Protein AF-A0A7G2C564-F1 (afdb_monomer)

Secondary structure (DSSP, 8-state):
-HHHHHHHHHHHHHHHHHHHHHHHHHHHHH-----TT-HHHHHHHHHHHHHHHTTSSPPPPHHHHHHHTT-TTHHHHHHHH-TT--HHHHHHHHHHHHHHHHHHHHHHHHHHHHHHHHHHHHHHHHHHHHHT---SSS---HHHHHHHHHHHHHHTT----HHHHHHHHHHHHHHTTTTPPPPPPHHHHHHHHHHHHHHHHHHHHHHT---SSEEEEE-TTSS-EEEEE-HHHHHHHHHHT-PPPHHHHHHHHHHHHHHHTT--------TTS-IIIIIHHHHHHHH--SSS-EEEE--HHHHHHHHHHHHHHSSSSS---EEEE---TTS-S-SHHHHHHHHHHHHHHHTT-EEEE-HHHHHHHHHHHHHHHHHHHHS-HHHHHHHHS--TT--HHHHHHHHHHHHHHHHHHHHHHHHHHHHHHHHHSEEEESSHHHHT-HHHH------S--PPPTTTTHHHHHHHHHHHHHHHHHHSS--HHHHHHHHHTTTTS---S------------------HHHHHHHHHHHHHHHHHHHHHHHHHHHTTSS----------------------

Organism: NCBI:txid59799

InterPro domains:
  IPR022099 Domain of unknown function DUF3638 [PF12340] (230-376)
  IPR027417 P-loop containing nucleoside triphosphate hydrolase [G3DSA:3.40.50.300] (238-459)
  IPR027417 P-loop containing nucleoside triphosphate hydrolase [SSF52540] (236-440)
  IPR051346 OTU Domain-Containing Deubiquitinase [PTHR13367] (72-489)

pLDDT: mean 74.71, std 19.63, range [23.67, 95.25]

Structure (mmCIF, N/CA/C/O backbone):
data_AF-A0A7G2C564-F1
#
_entry.id   AF-A0A7G2C564-F1
#
loop_
_atom_site.group_PDB
_atom_site.id
_atom_site.type_symbol
_atom_site.label_atom_id
_atom_site.label_alt_id
_atom_site.label_comp_id
_atom_site.label_asym_id
_atom_site.label_entity_id
_atom_site.label_seq_id
_atom_site.pdbx_PDB_ins_code
_atom_site.Cartn_x
_atom_site.Cartn_y
_atom_site.Cartn_z
_atom_site.occupancy
_atom_site.B_iso_or_equiv
_atom_site.auth_seq_id
_atom_site.auth_comp_id
_atom_site.auth_asym_id
_atom_site.auth_atom_id
_atom_site.pdbx_PDB_model_num
ATOM 1 N N . MET A 1 1 ? 19.530 1.243 -32.771 1.00 80.00 1 MET A N 1
ATOM 2 C CA . MET A 1 1 ? 19.479 2.665 -33.184 1.00 80.00 1 MET A CA 1
ATOM 3 C C . MET A 1 1 ? 18.124 3.059 -33.762 1.00 80.00 1 MET A C 1
ATOM 5 O O . MET A 1 1 ? 17.504 3.942 -33.189 1.00 80.00 1 MET A O 1
ATOM 9 N N . GLU A 1 2 ? 17.608 2.394 -34.804 1.00 89.12 2 GLU A N 1
ATOM 10 C CA . GLU A 1 2 ? 16.298 2.738 -35.405 1.00 89.12 2 GLU A CA 1
ATOM 11 C C . GLU A 1 2 ? 15.127 2.705 -34.399 1.00 89.12 2 GLU A C 1
ATOM 13 O O . GLU A 1 2 ? 14.324 3.632 -34.346 1.00 89.12 2 GLU A O 1
ATOM 18 N N . CYS A 1 3 ? 15.067 1.682 -33.538 1.00 88.19 3 CYS A N 1
ATOM 19 C CA . CYS A 1 3 ? 14.047 1.582 -32.487 1.00 88.19 3 CYS A CA 1
ATOM 20 C C . CYS A 1 3 ? 14.060 2.794 -31.531 1.00 88.19 3 CYS A C 1
ATOM 22 O O . CYS A 1 3 ? 13.011 3.365 -31.252 1.00 88.19 3 CYS A O 1
ATOM 24 N N . ILE A 1 4 ? 15.245 3.260 -31.113 1.00 90.50 4 ILE A N 1
ATOM 25 C CA . ILE A 1 4 ? 15.393 4.451 -30.257 1.00 90.50 4 ILE A CA 1
ATOM 26 C C . ILE A 1 4 ? 14.866 5.699 -30.973 1.00 90.50 4 ILE A C 1
ATOM 28 O O . ILE A 1 4 ? 14.210 6.530 -30.353 1.00 90.50 4 ILE A O 1
ATOM 32 N N . GLN A 1 5 ? 15.125 5.837 -32.275 1.00 92.38 5 GLN A N 1
ATOM 33 C CA . GLN A 1 5 ? 14.620 6.969 -33.049 1.00 92.38 5 GLN A CA 1
ATOM 34 C C . GLN A 1 5 ? 13.087 6.956 -33.126 1.00 92.38 5 GLN A C 1
ATOM 36 O O . GLN A 1 5 ? 12.475 7.992 -32.879 1.00 92.38 5 GLN A O 1
ATOM 41 N N . LYS A 1 6 ? 12.470 5.790 -33.366 1.00 93.12 6 LYS A N 1
ATOM 42 C CA . LYS A 1 6 ? 11.004 5.631 -33.348 1.00 93.12 6 LYS A CA 1
ATOM 43 C C . LYS A 1 6 ? 10.401 5.964 -31.978 1.00 93.12 6 LYS A C 1
ATOM 45 O O . LYS A 1 6 ? 9.396 6.667 -31.903 1.00 93.12 6 LYS A O 1
ATOM 50 N N . LEU A 1 7 ? 11.038 5.523 -30.892 1.00 92.00 7 LEU A N 1
ATOM 51 C CA . LEU A 1 7 ? 10.608 5.846 -29.528 1.00 92.00 7 LEU A CA 1
ATOM 52 C C . LEU A 1 7 ? 10.721 7.345 -29.225 1.00 92.00 7 LEU A C 1
ATOM 54 O O . LEU A 1 7 ? 9.799 7.917 -28.656 1.00 92.00 7 LEU A O 1
ATOM 58 N N . ARG A 1 8 ? 11.793 8.012 -29.670 1.00 93.38 8 ARG A N 1
ATOM 59 C CA . ARG A 1 8 ? 11.939 9.472 -29.527 1.00 93.38 8 ARG A CA 1
ATOM 60 C C . ARG A 1 8 ? 10.879 10.242 -30.308 1.00 93.38 8 ARG A C 1
ATOM 62 O O . ARG A 1 8 ? 10.346 11.219 -29.795 1.00 93.38 8 ARG A O 1
ATOM 69 N N . THR A 1 9 ? 10.550 9.808 -31.526 1.00 94.19 9 THR A N 1
ATOM 70 C CA . THR A 1 9 ? 9.467 10.436 -32.299 1.00 94.19 9 THR A CA 1
ATOM 71 C C . THR A 1 9 ? 8.106 10.237 -31.639 1.00 94.19 9 THR A C 1
ATOM 73 O O . THR A 1 9 ? 7.298 11.161 -31.645 1.00 94.19 9 THR A O 1
ATOM 76 N N . LEU A 1 10 ? 7.872 9.066 -31.034 1.00 92.31 10 LEU A N 1
ATOM 77 C CA . LEU A 1 10 ? 6.652 8.786 -30.281 1.00 92.31 10 LEU A CA 1
ATOM 78 C C . LEU A 1 10 ? 6.564 9.666 -29.026 1.00 92.31 10 LEU A C 1
ATOM 80 O O . LEU A 1 10 ? 5.562 10.346 -28.846 1.00 92.31 10 LEU A O 1
ATOM 84 N N . GLY A 1 11 ? 7.633 9.742 -28.226 1.00 91.38 11 GLY A N 1
ATOM 85 C CA . GLY A 1 11 ? 7.688 10.602 -27.038 1.00 91.38 11 GLY A CA 1
ATOM 86 C C . GLY A 1 11 ? 7.464 12.083 -27.362 1.00 91.38 11 GLY A C 1
ATOM 87 O O . GLY A 1 11 ? 6.670 12.742 -26.703 1.00 91.38 11 GLY A O 1
ATOM 88 N N . ALA A 1 12 ? 8.062 12.591 -28.444 1.00 91.69 12 ALA A N 1
ATOM 89 C CA . ALA A 1 12 ? 7.844 13.972 -28.885 1.00 91.69 12 ALA A CA 1
ATOM 90 C C . ALA A 1 12 ? 6.404 14.240 -29.369 1.00 91.69 12 ALA A C 1
ATOM 92 O O . ALA A 1 12 ? 5.915 15.368 -29.277 1.00 91.69 12 ALA A O 1
ATOM 93 N N . SER A 1 13 ? 5.722 13.229 -29.917 1.00 92.38 13 SER A N 1
ATOM 94 C CA . SER A 1 13 ? 4.295 13.326 -30.246 1.00 92.38 13 SER A CA 1
ATOM 95 C C . SER A 1 13 ? 3.441 13.355 -28.978 1.00 92.38 13 SER A C 1
ATOM 97 O O . SER A 1 13 ? 2.504 14.147 -28.887 1.00 92.38 13 SER A O 1
ATOM 99 N N . ASP A 1 14 ? 3.780 12.519 -27.999 1.00 91.75 14 ASP A N 1
ATOM 100 C CA . ASP A 1 14 ? 3.057 12.402 -26.733 1.00 91.75 14 ASP A CA 1
ATOM 101 C C . ASP A 1 14 ? 3.182 13.660 -25.888 1.00 91.75 14 ASP A C 1
ATOM 103 O O . ASP A 1 14 ? 2.187 14.128 -25.349 1.00 91.75 14 ASP A O 1
ATOM 107 N N . GLU A 1 15 ? 4.367 14.264 -25.835 1.00 90.44 15 GLU A N 1
ATOM 108 C CA . GLU A 1 15 ? 4.600 15.518 -25.122 1.00 90.44 15 GLU A CA 1
ATOM 109 C C . GLU A 1 15 ? 3.720 16.656 -25.666 1.00 90.44 15 GLU A C 1
ATOM 111 O O . GLU A 1 15 ? 3.097 17.392 -24.898 1.00 90.44 15 GLU A O 1
ATOM 116 N N . LYS A 1 16 ? 3.590 16.761 -26.996 1.00 90.38 16 LYS A N 1
ATOM 117 C CA . LYS A 1 16 ? 2.701 17.747 -27.632 1.00 90.38 16 LYS A CA 1
ATOM 118 C C . LYS A 1 16 ? 1.237 17.505 -27.275 1.00 90.38 16 LYS A C 1
ATOM 120 O O . LYS A 1 16 ? 0.524 18.456 -26.960 1.00 90.38 16 LYS A O 1
ATOM 125 N N . LEU A 1 17 ? 0.793 16.247 -27.312 1.00 91.00 17 LEU A N 1
ATOM 126 C CA . LEU A 1 17 ? -0.572 15.876 -26.934 1.00 91.00 17 LEU A CA 1
ATOM 127 C C . LEU A 1 17 ? -0.833 16.139 -25.447 1.00 91.00 17 LEU A C 1
ATOM 129 O O . LEU A 1 17 ? -1.884 16.668 -25.103 1.00 91.00 17 LEU A O 1
ATOM 133 N N . LEU A 1 18 ? 0.125 15.842 -24.570 1.00 90.31 18 LEU A N 1
ATOM 134 C CA . LEU A 1 18 ? 0.029 16.103 -23.135 1.00 90.31 18 LEU A CA 1
ATOM 135 C C . LEU A 1 18 ? -0.122 17.595 -22.837 1.00 90.31 18 LEU A C 1
ATOM 137 O O . LEU A 1 18 ? -1.001 17.973 -22.066 1.00 90.31 18 LEU A O 1
ATOM 141 N N . GLN A 1 19 ? 0.670 18.455 -23.483 1.00 87.69 19 GLN A N 1
ATOM 142 C CA . GLN A 1 19 ? 0.541 19.908 -23.331 1.00 87.69 19 GLN A CA 1
ATOM 143 C C . GLN A 1 19 ? -0.847 20.409 -23.765 1.00 87.69 19 GLN A C 1
ATOM 145 O O . GLN A 1 19 ? -1.443 21.247 -23.086 1.00 87.69 19 GLN A O 1
ATOM 150 N N . GLN A 1 20 ? -1.388 19.867 -24.861 1.00 89.88 20 GLN A N 1
ATOM 151 C CA . GLN A 1 20 ? -2.734 20.197 -25.337 1.00 89.88 20 GLN A CA 1
ATOM 152 C C . GLN A 1 20 ? -3.825 19.708 -24.372 1.00 89.88 20 GLN A C 1
ATOM 154 O O . GLN A 1 20 ? -4.728 20.473 -24.031 1.00 89.88 20 GLN A O 1
ATOM 159 N N . LEU A 1 21 ? -3.727 18.464 -23.893 1.00 89.56 21 LEU A N 1
ATOM 160 C CA . LEU A 1 21 ? -4.705 17.853 -22.991 1.00 89.56 21 LEU A CA 1
ATOM 161 C C . LEU A 1 21 ? -4.709 18.504 -21.607 1.00 89.56 21 LEU A C 1
ATOM 163 O O . LEU A 1 21 ? -5.786 18.780 -21.092 1.00 89.56 21 LEU A O 1
ATOM 167 N N . CYS A 1 22 ? -3.548 18.821 -21.023 1.00 84.81 22 CYS A N 1
ATOM 168 C CA . CYS A 1 22 ? -3.477 19.532 -19.740 1.00 84.81 22 CYS A CA 1
ATOM 169 C C . CYS A 1 22 ? -4.249 20.860 -19.789 1.00 84.81 22 CYS A C 1
ATOM 171 O O . CYS A 1 22 ? -5.021 21.174 -18.881 1.00 84.81 22 CYS A O 1
ATOM 173 N N . GLY A 1 23 ? -4.071 21.624 -20.873 1.00 83.19 23 GLY A N 1
ATOM 174 C CA . GLY A 1 23 ? -4.805 22.869 -21.096 1.00 83.19 23 GLY A CA 1
ATOM 175 C C . GLY A 1 23 ? -6.297 22.639 -21.340 1.00 83.19 23 GLY A C 1
ATOM 176 O O . GLY A 1 23 ? -7.123 23.366 -20.791 1.00 83.19 23 GLY A O 1
ATOM 177 N N . SER A 1 24 ? -6.646 21.616 -22.125 1.00 87.25 24 SER A N 1
ATOM 178 C CA . SER A 1 24 ? -8.033 21.259 -22.447 1.00 87.25 24 SER A CA 1
ATOM 179 C C . SER A 1 24 ? -8.824 20.815 -21.219 1.00 87.25 24 SER A C 1
ATOM 181 O O . SER A 1 24 ? -9.881 21.378 -20.955 1.00 87.25 24 SER A O 1
ATOM 183 N N . VAL A 1 25 ? -8.289 19.897 -20.406 1.00 86.06 25 VAL A N 1
ATOM 184 C CA . VAL A 1 25 ? -8.958 19.376 -19.201 1.00 86.06 25 VAL A CA 1
ATOM 185 C C . VAL A 1 25 ? -9.279 20.511 -18.232 1.00 86.06 25 VAL A C 1
ATOM 187 O O . VAL A 1 25 ? -10.425 20.663 -17.811 1.00 86.06 25 VAL A O 1
ATOM 190 N N . LEU A 1 26 ? -8.295 21.360 -17.915 1.00 83.19 26 LEU A N 1
ATOM 191 C CA . LEU A 1 26 ? -8.509 22.482 -16.998 1.00 83.19 26 LEU A CA 1
ATOM 192 C C . LEU A 1 26 ? -9.474 23.521 -17.571 1.00 83.19 26 LEU A C 1
ATOM 194 O O . LEU A 1 26 ? -10.270 24.084 -16.819 1.00 83.19 26 LEU A O 1
ATOM 198 N N . LYS A 1 27 ? -9.430 23.765 -18.886 1.00 84.88 27 LYS A N 1
ATOM 199 C CA . LYS A 1 27 ? -10.364 24.670 -19.558 1.00 84.88 27 LYS A CA 1
ATOM 200 C C . LYS A 1 27 ? -11.784 24.109 -19.546 1.00 84.88 27 LYS A C 1
ATOM 202 O O . LYS A 1 27 ? -12.699 24.836 -19.196 1.00 84.88 27 LYS A O 1
ATOM 207 N N . ASN A 1 28 ? -11.974 22.835 -19.863 1.00 82.81 28 ASN A N 1
ATOM 208 C CA . ASN A 1 28 ? -13.289 22.198 -19.922 1.00 82.81 28 ASN A CA 1
ATOM 209 C C . ASN A 1 28 ? -13.956 22.114 -18.542 1.00 82.81 28 ASN A C 1
ATOM 211 O O . ASN A 1 28 ? -15.176 22.205 -18.450 1.00 82.81 28 ASN A O 1
ATOM 215 N N . VAL A 1 29 ? -13.164 21.992 -17.471 1.00 81.44 29 VAL A N 1
ATOM 216 C CA . VAL A 1 29 ? -13.681 21.958 -16.094 1.00 81.44 29 VAL A CA 1
ATOM 217 C C . VAL A 1 29 ? -13.942 23.352 -15.517 1.00 81.44 29 VAL A C 1
ATOM 219 O O . VAL A 1 29 ? -14.847 23.483 -14.698 1.00 81.44 29 VAL A O 1
ATOM 222 N N . ASN A 1 30 ? -13.188 24.385 -15.925 1.00 80.00 30 ASN A N 1
ATOM 223 C CA . ASN A 1 30 ? -13.253 25.735 -15.335 1.00 80.00 30 ASN A CA 1
ATOM 224 C C . ASN A 1 30 ? -13.823 26.832 -16.262 1.00 80.00 30 ASN A C 1
ATOM 226 O O . ASN A 1 30 ? -13.980 27.971 -15.822 1.00 80.00 30 ASN A O 1
ATOM 230 N N . HIS A 1 31 ? -14.122 26.538 -17.530 1.00 75.75 31 HIS A N 1
ATOM 231 C CA . HIS A 1 31 ? -14.686 27.495 -18.484 1.00 75.75 31 HIS A CA 1
ATOM 232 C C . HIS A 1 31 ? -16.098 27.089 -18.909 1.00 75.75 31 HIS A C 1
ATOM 234 O O . HIS A 1 31 ? -16.327 25.967 -19.358 1.00 75.75 31 HIS A O 1
ATOM 240 N N . PHE A 1 32 ? -17.045 28.022 -18.795 1.00 71.75 32 PHE A N 1
ATOM 241 C CA . PHE A 1 32 ? -18.464 27.771 -19.067 1.00 71.75 32 PHE A CA 1
ATOM 242 C C . PHE A 1 32 ? -19.061 28.943 -19.829 1.00 71.75 32 PHE A C 1
ATOM 244 O O . PHE A 1 32 ? -18.851 30.108 -19.473 1.00 71.75 32 PHE A O 1
ATOM 251 N N . GLU A 1 33 ? -19.835 28.614 -20.856 1.00 66.56 33 GLU A N 1
ATOM 252 C CA . GLU A 1 33 ? -20.569 29.584 -21.655 1.00 66.56 33 GLU A CA 1
ATOM 253 C C . GLU A 1 33 ? -21.745 30.164 -20.860 1.00 66.56 33 GLU A C 1
ATOM 255 O O . GLU A 1 33 ? -22.306 29.524 -19.968 1.00 66.56 33 GLU A O 1
ATOM 260 N N . ASN A 1 34 ? -22.111 31.409 -21.169 1.00 68.81 34 ASN A N 1
ATOM 261 C CA . ASN A 1 34 ? -23.245 32.062 -20.529 1.00 68.81 34 ASN A CA 1
ATOM 262 C C . ASN A 1 34 ? -24.543 31.320 -20.910 1.00 68.81 34 ASN A C 1
ATOM 264 O O . ASN A 1 34 ? -24.842 31.234 -22.106 1.00 68.81 34 ASN A O 1
ATOM 268 N N . PRO A 1 35 ? -25.338 30.817 -19.944 1.00 68.25 35 PRO A N 1
ATOM 269 C CA . PRO A 1 35 ? -26.642 30.237 -20.236 1.00 68.25 35 PRO A CA 1
ATOM 270 C C . PRO A 1 35 ? -27.582 31.347 -20.735 1.00 68.25 35 PRO A C 1
ATOM 272 O O . PRO A 1 35 ? -28.217 32.052 -19.954 1.00 68.25 35 PRO A O 1
ATOM 275 N N . SER A 1 36 ? -27.654 31.522 -22.055 1.00 61.06 36 SER A N 1
ATOM 276 C CA . SER A 1 36 ? -28.265 32.678 -22.730 1.00 61.06 36 SER A CA 1
ATOM 277 C C . SER A 1 36 ? -29.798 32.709 -22.716 1.00 61.06 36 SER A C 1
ATOM 279 O O . SER A 1 36 ? -30.392 33.692 -23.152 1.00 61.06 36 SER A O 1
ATOM 281 N N . ALA A 1 37 ? -30.452 31.657 -22.216 1.00 64.94 37 ALA A N 1
ATOM 282 C CA . ALA A 1 37 ? -31.895 31.469 -22.364 1.00 64.94 37 ALA A CA 1
ATOM 283 C C . ALA A 1 37 ? -32.740 31.842 -21.127 1.00 64.94 37 ALA A C 1
ATOM 285 O O . ALA A 1 37 ? -33.954 31.975 -21.259 1.00 64.94 37 ALA A O 1
ATOM 286 N N . ASP A 1 38 ? -32.152 32.000 -19.933 1.00 76.00 38 ASP A N 1
ATOM 287 C CA . ASP A 1 38 ? -32.914 32.189 -18.685 1.00 76.00 38 ASP A CA 1
ATOM 288 C C . ASP A 1 38 ? -32.233 33.190 -17.738 1.00 76.00 38 ASP A C 1
ATOM 290 O O . ASP A 1 38 ? -31.167 32.916 -17.186 1.00 76.00 38 ASP A O 1
ATOM 294 N N . ILE A 1 39 ? -32.895 34.329 -17.500 1.00 76.62 39 ILE A N 1
ATOM 295 C CA . ILE A 1 39 ? -32.408 35.445 -16.668 1.00 76.62 39 ILE A CA 1
ATOM 296 C C . ILE A 1 39 ? -31.987 34.962 -15.271 1.00 76.62 39 ILE A C 1
ATOM 298 O O . ILE A 1 39 ? -30.965 35.404 -14.743 1.00 76.62 39 ILE A O 1
ATOM 302 N N . ARG A 1 40 ? -32.728 34.012 -14.679 1.00 75.38 40 ARG A N 1
ATOM 303 C CA . ARG A 1 40 ? -32.412 33.476 -13.342 1.00 75.38 40 ARG A CA 1
ATOM 304 C C . ARG A 1 40 ? -31.132 32.641 -13.341 1.00 75.38 40 ARG A C 1
ATOM 306 O O . ARG A 1 40 ? -30.412 32.618 -12.342 1.00 75.38 40 ARG A O 1
ATOM 313 N N . LYS A 1 41 ? -30.835 31.945 -14.442 1.00 77.19 41 LYS A N 1
ATOM 314 C CA . LYS A 1 41 ? -29.588 31.181 -14.605 1.00 77.19 41 LYS A CA 1
ATOM 315 C C . LYS A 1 41 ? -28.416 32.112 -14.897 1.00 77.19 41 LYS A C 1
ATOM 317 O O . LYS A 1 41 ? -27.348 31.913 -14.325 1.00 77.19 41 LYS A O 1
ATOM 322 N N . THR A 1 42 ? -28.633 33.157 -15.695 1.00 79.19 42 THR A N 1
ATOM 323 C CA . THR A 1 42 ? -27.633 34.197 -15.967 1.00 79.19 42 THR A CA 1
ATOM 324 C C . THR A 1 42 ? -27.220 34.940 -14.691 1.00 79.19 42 THR A C 1
ATOM 326 O O . THR A 1 42 ? -26.031 35.157 -14.474 1.00 79.19 42 THR A O 1
ATOM 329 N N . GLU A 1 43 ? -28.159 35.266 -13.794 1.00 81.06 43 GLU A N 1
ATOM 330 C CA . GLU A 1 43 ? -27.849 35.890 -12.496 1.00 81.06 43 GLU A CA 1
ATOM 331 C C . GLU A 1 43 ? -26.958 34.991 -11.622 1.00 81.06 43 GLU A C 1
ATOM 333 O O . GLU A 1 43 ? -25.950 35.445 -11.075 1.00 81.06 43 GLU A O 1
ATOM 338 N N . LYS A 1 44 ? -27.290 33.696 -11.516 1.00 81.81 44 LYS A N 1
ATOM 339 C CA . LYS A 1 44 ? -26.466 32.722 -10.779 1.00 81.81 44 LYS A CA 1
ATOM 340 C C . LYS A 1 44 ? -25.077 32.560 -11.403 1.00 81.81 44 LYS A C 1
ATOM 342 O O . LYS A 1 44 ? -24.095 32.480 -10.670 1.00 81.81 44 LYS A O 1
ATOM 347 N N . TRP A 1 45 ? -24.992 32.544 -12.732 1.00 83.50 45 TRP A N 1
ATOM 348 C CA . TRP A 1 45 ? -23.728 32.445 -13.464 1.00 83.50 45 TRP A CA 1
ATOM 349 C C . TRP A 1 45 ? -22.838 33.671 -13.224 1.00 83.50 45 TRP A C 1
ATOM 351 O O . TRP A 1 45 ? -21.662 33.521 -12.896 1.00 83.50 45 TRP A O 1
ATOM 361 N N . LEU A 1 46 ? -23.407 34.882 -13.278 1.00 80.94 46 LEU A N 1
ATOM 362 C CA . LEU A 1 46 ? -22.688 36.123 -12.974 1.00 80.94 46 LEU A CA 1
ATOM 363 C C . LEU A 1 46 ? -22.173 36.143 -11.531 1.00 80.94 46 LEU A C 1
ATOM 365 O O . LEU A 1 46 ? -21.032 36.536 -11.302 1.00 80.94 46 LEU A O 1
ATOM 369 N N . ARG A 1 47 ? -22.973 35.682 -10.558 1.00 82.25 47 ARG A N 1
ATOM 370 C CA . ARG A 1 47 ? -22.527 35.553 -9.159 1.00 82.25 47 ARG A CA 1
ATOM 371 C C . ARG A 1 47 ? -21.350 34.591 -9.014 1.00 82.25 47 ARG A C 1
ATOM 373 O O . ARG A 1 47 ? -20.406 34.905 -8.297 1.00 82.25 47 ARG A O 1
ATOM 380 N N . TYR A 1 48 ? -21.388 33.455 -9.705 1.00 81.75 48 TYR A N 1
ATOM 381 C CA . TYR A 1 48 ? -20.297 32.480 -9.690 1.00 81.75 48 TYR A CA 1
ATOM 382 C C . TYR A 1 48 ? -19.011 33.050 -10.313 1.00 81.75 48 TYR A C 1
ATOM 384 O O . TYR A 1 48 ? -17.946 32.978 -9.705 1.00 81.75 48 TYR A O 1
ATOM 392 N N . GLN A 1 49 ? -19.115 33.713 -11.470 1.00 80.56 49 GLN A N 1
ATOM 393 C CA . GLN A 1 49 ? -17.989 34.391 -12.131 1.00 80.56 49 GLN A CA 1
ATOM 394 C C . GLN A 1 49 ? -17.393 35.520 -11.278 1.00 80.56 49 GLN A C 1
ATOM 396 O O . GLN A 1 49 ? -16.174 35.622 -11.134 1.00 80.56 49 GLN A O 1
ATOM 401 N N . LEU A 1 50 ? -18.241 36.339 -10.647 1.00 82.25 50 LEU A N 1
ATOM 402 C CA . LEU A 1 50 ? -17.793 37.360 -9.699 1.00 82.25 50 LEU A CA 1
ATOM 403 C C . LEU A 1 50 ? -17.093 36.721 -8.491 1.00 82.25 50 LEU A C 1
ATOM 405 O O . LEU A 1 50 ? -16.045 37.215 -8.072 1.00 82.25 50 LEU A O 1
ATOM 409 N N . GLY A 1 51 ? -17.595 35.591 -7.987 1.00 81.81 51 GLY A N 1
ATOM 410 C CA . GLY A 1 51 ? -16.966 34.809 -6.918 1.00 81.81 51 GLY A CA 1
ATOM 411 C C . GLY A 1 51 ? -15.568 34.300 -7.284 1.00 81.81 51 GLY A C 1
ATOM 412 O O . GLY A 1 51 ? -14.643 34.436 -6.485 1.00 81.81 51 GLY A O 1
ATOM 413 N N . LEU A 1 52 ? -15.380 33.806 -8.511 1.00 81.69 52 LEU A N 1
ATOM 414 C CA . LEU A 1 52 ? -14.064 33.417 -9.034 1.00 81.69 52 LEU A CA 1
ATOM 415 C C . LEU A 1 52 ? -13.119 34.624 -9.144 1.00 81.69 52 LEU A C 1
ATOM 417 O O . LEU A 1 52 ? -11.980 34.570 -8.683 1.00 81.69 52 LEU A O 1
ATOM 421 N N . SER A 1 53 ? -13.597 35.742 -9.702 1.00 80.81 53 SER A N 1
ATOM 422 C CA . SER A 1 53 ? -12.784 36.958 -9.882 1.00 80.81 53 SER A CA 1
ATOM 423 C C . SER A 1 53 ? -12.362 37.610 -8.559 1.00 80.81 53 SER A C 1
ATOM 425 O O . SER A 1 53 ? -11.256 38.134 -8.441 1.00 80.81 53 SER A O 1
ATOM 427 N N . SER A 1 54 ? -13.222 37.525 -7.541 1.00 85.06 54 SER A N 1
ATOM 428 C CA . SER A 1 54 ? -12.963 38.012 -6.182 1.00 85.06 54 SER A CA 1
ATOM 429 C C . SER A 1 54 ? -12.195 37.008 -5.315 1.00 85.06 54 SER A C 1
ATOM 431 O O . SER A 1 54 ? -11.899 37.318 -4.163 1.00 85.06 54 SER A O 1
ATOM 433 N N . LYS A 1 55 ? -11.856 35.823 -5.852 1.00 78.69 55 LYS A N 1
ATOM 434 C CA . LYS A 1 55 ? -11.232 34.691 -5.139 1.00 78.69 55 LYS A CA 1
ATOM 435 C C . LYS A 1 55 ? -12.038 34.172 -3.940 1.00 78.69 55 LYS A C 1
ATOM 437 O O . LYS A 1 55 ? -11.494 33.458 -3.104 1.00 78.69 55 LYS A O 1
ATOM 442 N N . ALA A 1 56 ? -13.327 34.501 -3.860 1.00 77.62 56 ALA A N 1
ATOM 443 C CA . ALA A 1 56 ? -14.239 33.913 -2.883 1.00 77.62 56 ALA A CA 1
ATOM 444 C C . ALA A 1 56 ? -14.545 32.438 -3.207 1.00 77.62 56 ALA A C 1
ATOM 446 O O . ALA A 1 56 ? -14.900 31.671 -2.318 1.00 77.62 56 ALA A O 1
ATOM 447 N N . ILE A 1 57 ? -14.394 32.045 -4.477 1.00 76.75 57 ILE A N 1
ATOM 448 C CA . ILE A 1 57 ? -14.523 30.672 -4.973 1.00 76.75 57 ILE A CA 1
ATOM 449 C C . ILE A 1 57 ? -13.202 30.295 -5.654 1.00 76.75 57 ILE A C 1
ATOM 451 O O . ILE A 1 57 ? -12.667 31.084 -6.437 1.00 76.75 57 ILE A O 1
ATOM 455 N N . SER A 1 58 ? -12.664 29.107 -5.365 1.00 76.12 58 SER A N 1
ATOM 456 C CA . SER A 1 58 ? -11.468 28.585 -6.032 1.00 76.12 58 SER A CA 1
ATOM 457 C C . SER A 1 58 ? -11.825 27.817 -7.301 1.00 76.12 58 SER A C 1
ATOM 459 O O . SER A 1 58 ? -12.824 27.103 -7.353 1.00 76.12 58 SER A O 1
ATOM 461 N N . THR A 1 59 ? -10.976 27.928 -8.322 1.00 79.00 59 THR A N 1
ATOM 462 C CA . THR A 1 59 ? -11.043 27.056 -9.500 1.00 79.00 59 THR A CA 1
ATOM 463 C C . THR A 1 59 ? -10.766 25.612 -9.103 1.00 79.00 59 THR A C 1
ATOM 465 O O . THR A 1 59 ? -9.977 25.358 -8.188 1.00 79.00 59 THR A O 1
ATOM 468 N N . VAL A 1 60 ? -11.352 24.667 -9.830 1.00 81.56 60 VAL A N 1
ATOM 469 C CA . VAL A 1 60 ? -11.115 23.243 -9.605 1.00 81.56 60 VAL A CA 1
ATOM 470 C C . VAL A 1 60 ? -9.668 22.914 -9.966 1.00 81.56 60 VAL A C 1
ATOM 472 O O . VAL A 1 60 ? -9.230 23.146 -11.098 1.00 81.56 60 VAL A O 1
ATOM 475 N N . SER A 1 61 ? -8.916 22.398 -8.993 1.00 83.81 61 SER A N 1
ATOM 476 C CA . SER A 1 61 ? -7.532 21.967 -9.186 1.00 83.81 61 SER A CA 1
ATOM 477 C C . SER A 1 61 ? -7.470 20.596 -9.859 1.00 83.81 61 SER A C 1
ATOM 479 O O . SER A 1 61 ? -8.383 19.781 -9.741 1.00 83.81 61 SER A O 1
ATOM 481 N N . PHE A 1 62 ? -6.360 20.312 -10.542 1.00 82.81 62 PHE A N 1
ATOM 482 C CA . PHE A 1 62 ? -6.139 19.009 -11.175 1.00 82.81 62 PHE A CA 1
ATOM 483 C C . PHE A 1 62 ? -6.209 17.847 -10.170 1.00 82.81 62 PHE A C 1
ATOM 485 O O . PHE A 1 62 ? -6.812 16.815 -10.457 1.00 82.81 62 PHE A O 1
ATOM 492 N N . GLU A 1 63 ? -5.646 18.042 -8.975 1.00 83.00 63 GLU A N 1
ATOM 493 C CA . GLU A 1 63 ? -5.678 17.071 -7.876 1.00 83.00 63 GLU A CA 1
ATOM 494 C C . GLU A 1 63 ? -7.112 16.723 -7.478 1.00 83.00 63 GLU A C 1
ATOM 496 O O . GLU A 1 63 ? -7.435 15.549 -7.319 1.00 83.00 63 GLU A O 1
ATOM 501 N N . TRP A 1 64 ? -7.987 17.730 -7.404 1.00 82.81 64 TRP A N 1
ATOM 502 C CA . TRP A 1 64 ? -9.394 17.530 -7.081 1.00 82.81 64 TRP A CA 1
ATOM 503 C C . TRP A 1 64 ? -10.128 16.746 -8.176 1.00 82.81 64 TRP A C 1
ATOM 505 O O . TRP A 1 64 ? -10.920 15.860 -7.884 1.00 82.81 64 TRP A O 1
ATOM 515 N N . ILE A 1 65 ? -9.835 16.999 -9.456 1.00 83.38 65 ILE A N 1
ATOM 516 C CA . ILE A 1 65 ? -10.442 16.227 -10.557 1.00 83.38 65 ILE A CA 1
ATOM 517 C C . ILE A 1 65 ? -9.973 14.760 -10.501 1.00 83.38 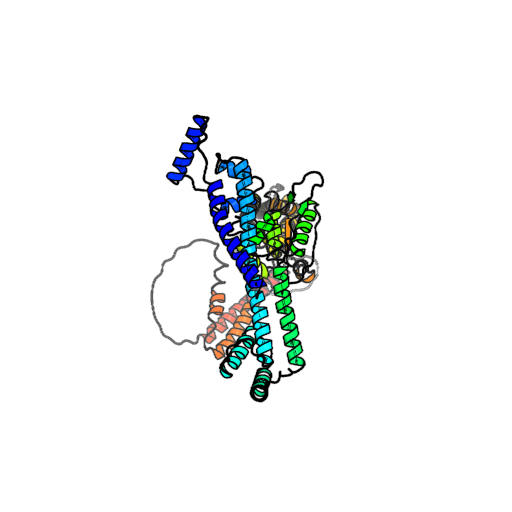65 ILE A C 1
ATOM 519 O O . ILE A 1 65 ? -10.756 13.835 -10.743 1.00 83.38 65 ILE A O 1
ATOM 523 N N . CYS A 1 66 ? -8.703 14.534 -10.154 1.00 83.88 66 CYS A N 1
ATOM 524 C CA . CYS A 1 66 ? -8.148 13.193 -9.993 1.00 83.88 66 CYS A CA 1
ATOM 525 C C . CYS A 1 66 ? -8.738 12.455 -8.785 1.00 83.88 66 CYS A C 1
ATOM 527 O O . CYS A 1 66 ? -9.009 11.261 -8.890 1.00 83.88 66 CYS A O 1
ATOM 529 N N . SER A 1 67 ? -8.970 13.136 -7.661 1.00 79.81 67 SER A N 1
ATOM 530 C CA . SER A 1 67 ? -9.642 12.534 -6.504 1.00 79.81 67 SER A CA 1
ATOM 531 C C . SER A 1 67 ? -11.117 12.252 -6.799 1.00 79.81 67 SER A C 1
ATOM 533 O O . SER A 1 67 ? -11.616 11.177 -6.465 1.00 79.81 67 SER A O 1
ATOM 535 N N . ALA A 1 68 ? -11.787 13.148 -7.529 1.00 80.25 68 ALA A N 1
ATOM 536 C CA . ALA A 1 68 ? -13.170 12.983 -7.956 1.00 80.25 68 ALA A CA 1
ATOM 537 C C . ALA A 1 68 ? -13.365 11.747 -8.851 1.00 80.25 68 ALA A C 1
ATOM 539 O O . ALA A 1 68 ? -14.416 11.119 -8.782 1.00 80.25 68 ALA A O 1
ATOM 540 N N . LEU A 1 69 ? -12.365 11.329 -9.648 1.00 81.62 69 LEU A N 1
ATOM 541 C CA . LEU A 1 69 ? -12.420 10.057 -10.396 1.00 81.62 69 LEU A CA 1
ATOM 542 C C . LEU A 1 69 ? -12.642 8.829 -9.507 1.00 81.62 69 LEU A C 1
ATOM 544 O O . LEU A 1 69 ? -13.133 7.818 -10.004 1.00 81.62 69 LEU A O 1
ATOM 548 N N . LEU A 1 70 ? -12.256 8.893 -8.232 1.00 79.38 70 LEU A N 1
ATOM 549 C CA . LEU A 1 70 ? -12.413 7.779 -7.305 1.00 79.38 70 LEU A CA 1
ATOM 550 C C . LEU A 1 70 ? -13.687 7.854 -6.465 1.00 79.38 70 LEU A C 1
ATOM 552 O O . LEU A 1 70 ? -14.015 6.876 -5.790 1.00 79.38 70 LEU A O 1
ATOM 556 N N . SER A 1 71 ? -14.396 8.986 -6.472 1.00 78.31 71 SER A N 1
ATOM 557 C CA . SER A 1 71 ? -15.637 9.113 -5.713 1.00 78.31 71 SER A CA 1
ATOM 558 C C . SER A 1 71 ? -16.784 8.406 -6.432 1.00 78.31 71 SER A C 1
ATOM 560 O O . SER A 1 71 ? -17.044 8.638 -7.611 1.00 78.31 71 SER A O 1
ATOM 562 N N . ALA A 1 72 ? -17.538 7.592 -5.691 1.00 72.94 72 ALA A N 1
ATOM 563 C CA . ALA A 1 72 ? -18.785 7.001 -6.176 1.00 72.94 72 ALA A CA 1
ATOM 564 C C . ALA A 1 72 ? -19.873 8.060 -6.455 1.00 72.94 72 ALA A C 1
ATOM 566 O O . ALA A 1 72 ? -20.782 7.813 -7.240 1.00 72.94 72 ALA A O 1
ATOM 567 N N . ASN A 1 73 ? -19.774 9.244 -5.834 1.00 78.19 73 ASN A N 1
ATOM 568 C CA . ASN A 1 73 ? -20.702 10.367 -6.006 1.00 78.19 73 ASN A CA 1
ATOM 569 C C . ASN A 1 73 ? -20.077 11.527 -6.794 1.00 78.19 73 ASN A C 1
ATOM 571 O O . ASN A 1 73 ? -20.497 12.675 -6.643 1.00 78.19 73 ASN A O 1
ATOM 575 N N . LYS A 1 74 ? -19.098 11.225 -7.652 1.00 79.38 74 LYS A N 1
ATOM 576 C CA . LYS A 1 74 ? -18.359 12.200 -8.457 1.00 79.38 74 LYS A CA 1
ATOM 577 C C . LYS A 1 74 ? -19.235 13.276 -9.089 1.00 79.38 74 LYS A C 1
ATOM 579 O O . LYS A 1 74 ? -18.925 14.455 -8.968 1.00 79.38 74 LYS A O 1
ATOM 584 N N . ASP A 1 75 ? -20.309 12.886 -9.772 1.00 79.94 75 ASP A N 1
ATOM 585 C CA . ASP A 1 75 ? -21.123 13.844 -10.525 1.00 79.94 75 ASP A CA 1
ATOM 586 C C . ASP A 1 75 ? -21.829 14.836 -9.597 1.00 79.94 75 ASP A C 1
ATOM 588 O O . ASP A 1 75 ? -21.866 16.025 -9.892 1.00 79.94 75 ASP A O 1
ATOM 592 N N . LYS A 1 76 ? -22.291 14.377 -8.426 1.00 81.88 76 LYS A N 1
ATOM 593 C CA . LYS A 1 76 ? -22.916 15.238 -7.410 1.00 81.88 76 LYS A CA 1
ATOM 594 C C . LYS A 1 76 ? -21.907 16.189 -6.770 1.00 81.88 76 LYS A C 1
ATOM 596 O O . LYS A 1 76 ? -22.221 17.353 -6.544 1.00 81.88 76 LYS A O 1
ATOM 601 N N . GLU A 1 77 ? -20.708 15.694 -6.467 1.00 81.75 77 GLU A N 1
ATOM 602 C CA . GLU A 1 77 ? -19.617 16.513 -5.928 1.00 81.75 77 GLU A CA 1
ATOM 603 C C . GLU A 1 77 ? -19.173 17.565 -6.951 1.00 81.75 77 GLU A C 1
ATOM 605 O O . GLU A 1 77 ? -18.978 18.730 -6.607 1.00 81.75 77 GLU A O 1
ATOM 610 N N . MET A 1 78 ? -19.087 17.177 -8.224 1.00 81.06 78 MET A N 1
ATOM 611 C CA . MET A 1 78 ? -18.750 18.075 -9.323 1.00 81.06 78 MET A CA 1
ATOM 612 C C . MET A 1 78 ? -19.833 19.135 -9.541 1.00 81.06 78 MET A C 1
ATOM 614 O O . MET A 1 78 ? -19.498 20.307 -9.687 1.00 81.06 78 MET A O 1
ATOM 618 N N . ASP A 1 79 ? -21.112 18.765 -9.475 1.00 82.00 79 ASP A N 1
ATOM 619 C CA . ASP A 1 79 ? -22.230 19.710 -9.576 1.00 82.00 79 ASP A CA 1
ATOM 620 C C . ASP A 1 79 ? -22.269 20.701 -8.400 1.00 82.00 79 ASP A C 1
ATOM 622 O O . ASP A 1 79 ? -22.689 21.848 -8.566 1.00 82.00 79 ASP A O 1
ATOM 626 N N . ALA A 1 80 ? -21.806 20.293 -7.214 1.00 81.88 80 ALA A N 1
ATOM 627 C CA . ALA A 1 80 ? -21.715 21.170 -6.049 1.00 81.88 80 ALA A CA 1
ATOM 628 C C . ALA A 1 80 ? -20.597 22.216 -6.189 1.00 81.88 80 ALA A C 1
ATOM 630 O O . ALA A 1 80 ? -20.790 23.379 -5.829 1.00 81.88 80 ALA A O 1
ATOM 631 N N . VAL A 1 81 ? -19.437 21.818 -6.721 1.00 78.56 81 VAL A N 1
ATOM 632 C CA . VAL A 1 81 ? -18.298 22.726 -6.944 1.00 78.56 81 VAL A CA 1
ATOM 633 C C . VAL A 1 81 ? -18.521 23.607 -8.174 1.00 78.56 81 VAL A C 1
ATOM 635 O O . VAL A 1 81 ? -18.157 24.790 -8.188 1.00 78.56 81 VAL A O 1
ATOM 638 N N . ASN A 1 82 ? -19.145 23.047 -9.206 1.00 78.12 82 ASN A N 1
ATOM 639 C CA . ASN A 1 82 ? -19.439 23.739 -10.442 1.00 78.12 82 ASN A CA 1
ATOM 640 C C . ASN A 1 82 ? -20.811 23.329 -11.021 1.00 78.12 82 ASN A C 1
ATOM 642 O O . ASN A 1 82 ? -20.909 22.388 -11.812 1.00 78.12 82 ASN A O 1
ATOM 646 N N . PRO A 1 83 ? -21.869 24.099 -10.713 1.00 78.75 83 PRO A N 1
ATOM 647 C CA . PRO A 1 83 ? -23.237 23.787 -11.126 1.00 78.75 83 PRO A CA 1
ATOM 648 C C . PRO A 1 83 ? -23.535 24.082 -12.606 1.00 78.75 83 PRO A C 1
ATOM 650 O O . PRO A 1 83 ? -24.670 23.894 -13.045 1.00 78.75 83 PRO A O 1
ATOM 653 N N . PHE A 1 84 ? -22.565 24.591 -13.375 1.00 79.38 84 PHE A N 1
ATOM 654 C CA . PHE A 1 84 ? -22.743 24.968 -14.784 1.00 79.38 84 PHE A CA 1
ATOM 655 C C . PHE A 1 84 ? -22.100 23.981 -15.769 1.00 79.38 84 PHE A C 1
ATOM 657 O O . PHE A 1 84 ? -22.096 24.247 -16.971 1.00 79.38 84 PHE A O 1
ATOM 664 N N . LEU A 1 85 ? -21.575 22.849 -15.291 1.00 80.75 85 LEU A N 1
ATOM 665 C CA . LEU A 1 85 ? -21.038 21.793 -16.149 1.00 80.75 85 LEU A CA 1
ATOM 666 C C . LEU A 1 85 ? -22.157 21.043 -16.872 1.00 80.75 85 LEU A C 1
ATOM 668 O O . LEU A 1 85 ? -23.050 20.474 -16.247 1.00 80.75 85 LEU A O 1
ATOM 672 N N . SER A 1 86 ? -22.076 20.994 -18.201 1.00 83.44 86 SER A N 1
ATOM 673 C CA . SER A 1 86 ? -22.949 20.133 -19.004 1.00 83.44 86 SER A CA 1
ATOM 674 C C . SER A 1 86 ? -22.513 18.666 -18.933 1.00 83.44 86 SER A C 1
ATOM 676 O O . SER A 1 86 ? -21.323 18.369 -18.815 1.00 83.44 86 SER A O 1
ATOM 678 N N . ASP A 1 87 ? -23.453 17.731 -19.083 1.00 83.69 87 ASP A N 1
ATOM 679 C CA . ASP A 1 87 ? -23.134 16.293 -19.076 1.00 83.69 87 ASP A CA 1
ATOM 680 C C . ASP A 1 87 ? -22.172 15.901 -20.212 1.00 83.69 87 ASP A C 1
ATOM 682 O O . ASP A 1 87 ? -21.303 15.048 -20.034 1.00 83.69 87 ASP A O 1
ATOM 686 N N . ALA A 1 88 ? -22.242 16.591 -21.355 1.00 84.12 88 ALA A N 1
ATOM 687 C CA . ALA A 1 88 ? -21.293 16.417 -22.453 1.00 84.12 88 ALA A CA 1
ATOM 688 C C . ALA A 1 88 ? -19.863 16.821 -22.052 1.00 84.12 88 ALA A C 1
ATOM 690 O O . ALA A 1 88 ? -18.917 16.073 -22.305 1.00 84.12 88 ALA A O 1
ATOM 691 N N . GLN A 1 89 ? -19.699 17.960 -21.368 1.00 83.31 89 GLN A N 1
ATOM 692 C CA . GLN A 1 89 ? -18.401 18.376 -20.830 1.00 83.31 89 GLN A CA 1
ATOM 693 C C . GLN A 1 89 ? -17.899 17.399 -19.766 1.00 83.31 89 GLN A C 1
ATOM 695 O O . GLN A 1 89 ? -16.700 17.122 -19.734 1.00 83.31 89 GLN A O 1
ATOM 700 N N . LYS A 1 90 ? -18.798 16.835 -18.941 1.00 84.69 90 LYS A N 1
ATOM 701 C CA . LYS A 1 90 ? -18.437 15.823 -17.939 1.00 84.69 90 LYS A CA 1
ATOM 702 C C . LYS A 1 90 ? -17.800 14.589 -18.564 1.00 84.69 90 LYS A C 1
ATOM 704 O O . LYS A 1 90 ? -16.724 14.166 -18.145 1.00 84.69 90 LYS A O 1
ATOM 709 N N . VAL A 1 91 ? -18.426 14.043 -19.603 1.00 85.25 91 VAL A N 1
ATOM 710 C CA . VAL A 1 91 ? -17.878 12.903 -20.351 1.00 85.25 91 VAL A CA 1
ATOM 711 C C . VAL A 1 91 ? -16.567 13.285 -21.043 1.00 85.25 91 VAL A C 1
ATOM 713 O O . VAL A 1 91 ? -15.595 12.529 -20.979 1.00 85.25 91 VAL A O 1
ATOM 716 N N . GLN A 1 92 ? -16.509 14.474 -21.648 1.00 86.50 92 GLN A N 1
ATOM 717 C CA . GLN A 1 92 ? -15.327 14.939 -22.364 1.00 86.50 92 GLN A CA 1
ATOM 718 C C . GLN A 1 92 ? -14.103 15.052 -21.446 1.00 86.50 92 GLN A C 1
ATOM 720 O O . GLN A 1 92 ? -13.100 14.387 -21.711 1.00 86.50 92 GLN A O 1
ATOM 725 N N . TYR A 1 93 ? -14.170 15.817 -20.347 1.00 87.44 93 TYR A N 1
ATOM 726 C CA . TYR A 1 93 ? -13.000 15.986 -19.477 1.00 87.44 93 TYR A CA 1
ATOM 727 C C . TYR A 1 93 ? -12.583 14.658 -18.825 1.00 87.44 93 TYR A C 1
ATOM 729 O O . TYR A 1 93 ? -11.396 14.443 -18.600 1.00 87.44 93 TYR A O 1
ATOM 737 N N . ASN A 1 94 ? -13.525 13.743 -18.562 1.00 87.31 94 ASN A N 1
ATOM 738 C CA . ASN A 1 94 ? -13.216 12.405 -18.050 1.00 87.31 94 ASN A CA 1
ATOM 739 C C . ASN A 1 94 ? -12.380 11.594 -19.035 1.00 87.31 94 ASN A C 1
ATOM 741 O O . ASN A 1 94 ? -11.365 11.014 -18.650 1.00 87.31 94 ASN A O 1
ATOM 745 N N . SER A 1 95 ? -12.788 11.576 -20.305 1.00 87.62 95 SER A N 1
ATOM 746 C CA . SER A 1 95 ? -12.043 10.879 -21.353 1.00 87.62 95 SER A CA 1
ATOM 747 C C . SER A 1 95 ? -10.656 11.495 -21.576 1.00 87.62 95 SER A C 1
ATOM 749 O O . SER A 1 95 ? -9.666 10.768 -21.669 1.00 87.62 95 SER A O 1
ATOM 751 N N . GLU A 1 96 ? -10.565 12.829 -21.568 1.00 89.75 96 GLU A N 1
ATOM 752 C CA . GLU A 1 96 ? -9.306 13.566 -21.698 1.00 89.75 96 GLU A CA 1
ATOM 753 C C . GLU A 1 96 ? -8.378 13.314 -20.500 1.00 89.75 96 GLU A C 1
ATOM 755 O O . GLU A 1 96 ? -7.175 13.148 -20.688 1.00 89.75 96 GLU A O 1
ATOM 760 N N . LEU A 1 97 ? -8.920 13.215 -19.282 1.00 89.81 97 LEU A N 1
ATOM 761 C CA . LEU A 1 97 ? -8.153 12.937 -18.067 1.00 89.81 97 LEU A CA 1
ATOM 762 C C . LEU A 1 97 ? -7.590 11.512 -18.047 1.00 89.81 97 LEU A C 1
ATOM 764 O O . LEU A 1 97 ? -6.416 11.322 -17.731 1.00 89.81 97 LEU A O 1
ATOM 768 N N . VAL A 1 98 ? -8.399 10.515 -18.418 1.00 89.88 98 VAL A N 1
ATOM 769 C CA . VAL A 1 98 ? -7.938 9.123 -18.556 1.00 89.88 98 VAL A CA 1
ATOM 770 C C . VAL A 1 98 ? -6.840 9.034 -19.616 1.00 89.88 98 VAL A C 1
ATOM 772 O O . VAL A 1 98 ? -5.798 8.420 -19.379 1.00 89.88 98 VAL A O 1
ATOM 775 N N . LEU A 1 99 ? -7.032 9.691 -20.765 1.00 90.38 99 LEU A N 1
ATOM 776 C CA . LEU A 1 99 ? -6.031 9.742 -21.828 1.00 90.38 99 LEU A CA 1
ATOM 777 C C . LEU A 1 99 ? -4.738 10.424 -21.360 1.00 90.38 99 LEU A C 1
ATOM 779 O O . LEU A 1 99 ? -3.652 9.911 -21.623 1.00 90.38 99 LEU A O 1
ATOM 783 N N . LEU A 1 100 ? -4.845 11.535 -20.631 1.00 91.19 100 LEU A N 1
ATOM 784 C CA . LEU A 1 100 ? -3.711 12.255 -20.056 1.00 91.19 100 LEU A CA 1
ATOM 785 C C . LEU A 1 100 ? -2.909 11.360 -19.105 1.00 91.19 100 LEU A C 1
ATOM 787 O O . LEU A 1 100 ? -1.697 11.246 -19.269 1.00 91.19 100 LEU A O 1
ATOM 791 N N . MET A 1 101 ? -3.564 10.658 -18.173 1.00 90.69 101 MET A N 1
ATOM 792 C CA . MET A 1 101 ? -2.886 9.729 -17.255 1.00 90.69 101 MET A CA 1
ATOM 793 C C . MET A 1 101 ? -2.171 8.596 -18.006 1.00 90.69 101 MET A C 1
ATOM 795 O O . MET A 1 101 ? -1.028 8.253 -17.690 1.00 90.69 101 MET A O 1
ATOM 799 N N . LEU A 1 102 ? -2.812 8.033 -19.037 1.00 90.56 102 LEU A N 1
ATOM 800 C CA . LEU A 1 102 ? -2.223 6.983 -19.871 1.00 90.56 102 LEU A CA 1
ATOM 801 C C . LEU A 1 102 ? -1.001 7.477 -20.654 1.00 90.56 102 LEU A C 1
ATOM 803 O O . LEU A 1 102 ? -0.001 6.756 -20.729 1.00 90.56 102 LEU A O 1
ATOM 807 N N . LEU A 1 103 ? -1.072 8.683 -21.223 1.00 91.50 103 LEU A N 1
ATOM 808 C CA . LEU A 1 103 ? 0.018 9.300 -21.981 1.00 91.50 103 LEU A CA 1
ATOM 809 C C . LEU A 1 103 ? 1.182 9.716 -21.079 1.00 91.50 103 LEU A C 1
ATOM 811 O O . LEU A 1 103 ? 2.328 9.481 -21.452 1.00 91.50 103 LEU A O 1
ATOM 815 N N . CYS A 1 104 ? 0.918 10.251 -19.883 1.00 91.19 104 CYS A N 1
ATOM 816 C CA . CYS A 1 104 ? 1.959 10.564 -18.901 1.00 91.19 104 CYS A CA 1
ATOM 817 C C . CYS A 1 104 ? 2.756 9.310 -18.535 1.00 91.19 104 CYS A C 1
ATOM 819 O O . CYS A 1 104 ? 3.983 9.300 -18.648 1.00 91.19 104 CYS A O 1
ATOM 821 N N . ASN A 1 105 ? 2.054 8.223 -18.199 1.00 90.75 105 ASN A N 1
ATOM 822 C CA . ASN A 1 105 ? 2.691 6.940 -17.918 1.00 90.75 105 ASN A CA 1
ATOM 823 C C . ASN A 1 105 ? 3.473 6.431 -19.131 1.00 90.75 105 ASN A C 1
ATOM 825 O O . ASN A 1 105 ? 4.623 6.019 -18.998 1.00 90.75 105 ASN A O 1
ATOM 829 N N . ARG A 1 106 ? 2.885 6.486 -20.333 1.00 91.00 106 ARG A N 1
ATOM 830 C CA . ARG A 1 106 ? 3.566 6.045 -21.557 1.00 91.00 106 ARG A CA 1
ATOM 831 C C . ARG A 1 106 ? 4.846 6.839 -21.818 1.00 91.00 106 ARG A C 1
ATOM 833 O O . ARG A 1 106 ? 5.855 6.219 -22.134 1.00 91.00 106 ARG A O 1
ATOM 840 N N . SER A 1 107 ? 4.823 8.160 -21.646 1.00 90.81 107 SER A N 1
ATOM 841 C CA . SER A 1 107 ? 6.000 9.020 -21.810 1.00 90.81 107 SER A CA 1
ATOM 842 C C . SER A 1 107 ? 7.135 8.589 -20.878 1.00 90.81 107 SER A C 1
ATOM 844 O O . SER A 1 107 ? 8.255 8.351 -21.330 1.00 90.81 107 SER A O 1
ATOM 846 N N . HIS A 1 108 ? 6.819 8.350 -19.601 1.00 91.00 108 HIS A N 1
ATOM 847 C CA . HIS A 1 108 ? 7.788 7.847 -18.629 1.00 91.00 108 HIS A CA 1
ATOM 848 C C . HIS A 1 108 ? 8.402 6.498 -19.047 1.00 91.00 108 HIS A C 1
ATOM 850 O O . HIS A 1 108 ? 9.620 6.320 -19.002 1.00 91.00 108 HIS A O 1
ATOM 856 N N . PHE A 1 109 ? 7.585 5.546 -19.512 1.00 90.44 109 PHE A N 1
ATOM 857 C CA . PHE A 1 109 ? 8.089 4.242 -19.962 1.00 90.44 109 PHE A CA 1
ATOM 858 C C . PHE A 1 109 ? 8.871 4.311 -21.272 1.00 90.44 109 PHE A C 1
ATOM 860 O O . PHE A 1 109 ? 9.813 3.541 -21.448 1.00 90.44 109 PHE A O 1
ATOM 867 N N . ILE A 1 110 ? 8.536 5.234 -22.176 1.00 92.06 110 ILE A N 1
ATOM 868 C CA . ILE A 1 110 ? 9.324 5.486 -23.387 1.00 92.06 110 ILE A CA 1
ATOM 869 C C . ILE A 1 110 ? 10.735 5.938 -23.000 1.00 92.06 110 ILE A C 1
ATOM 871 O O . ILE A 1 110 ? 11.708 5.411 -23.541 1.00 92.06 110 ILE A O 1
ATOM 875 N N . GLU A 1 111 ? 10.867 6.860 -22.045 1.00 91.69 111 GLU A N 1
ATOM 876 C CA . GLU A 1 111 ? 12.172 7.308 -21.548 1.00 91.69 111 GLU A CA 1
ATOM 877 C C . GLU A 1 111 ? 12.962 6.159 -20.909 1.00 91.69 111 GLU A C 1
ATOM 879 O O . GLU A 1 111 ? 14.121 5.934 -21.267 1.00 91.69 111 GLU A O 1
ATOM 884 N N . GLN A 1 112 ? 12.327 5.369 -20.036 1.00 92.50 112 GLN A N 1
ATOM 885 C CA . GLN A 1 112 ? 12.958 4.189 -19.436 1.00 92.50 112 GLN A CA 1
ATOM 886 C C . GLN A 1 112 ? 13.389 3.155 -20.489 1.00 92.50 112 GLN A C 1
ATOM 888 O O . GLN A 1 112 ? 14.496 2.620 -20.414 1.00 92.50 112 GLN A O 1
ATOM 893 N N . ALA A 1 113 ? 12.556 2.894 -21.499 1.00 93.06 113 ALA A N 1
ATOM 894 C CA . ALA A 1 113 ? 12.869 1.969 -22.583 1.00 93.06 113 ALA A CA 1
ATOM 895 C C . ALA A 1 113 ? 14.030 2.482 -23.449 1.00 93.06 113 ALA A C 1
ATOM 897 O O . ALA A 1 113 ? 14.894 1.700 -23.846 1.00 93.06 113 ALA A O 1
ATOM 898 N N . ILE A 1 114 ? 14.101 3.793 -23.710 1.00 92.94 114 ILE A N 1
ATOM 899 C CA . ILE A 1 114 ? 15.242 4.409 -24.401 1.00 92.94 114 ILE A CA 1
ATOM 900 C C . ILE A 1 114 ? 16.524 4.200 -23.590 1.00 92.94 114 ILE A C 1
ATOM 902 O O . ILE A 1 114 ? 17.522 3.764 -24.166 1.00 92.94 114 ILE A O 1
ATOM 906 N N . LEU A 1 115 ? 16.501 4.457 -22.279 1.00 92.56 115 LEU A N 1
ATOM 907 C CA . LEU A 1 115 ? 17.657 4.253 -21.400 1.00 92.56 115 LEU A CA 1
ATOM 908 C C . LEU A 1 115 ? 18.089 2.778 -21.353 1.00 92.56 115 LEU A C 1
ATOM 910 O O . LEU A 1 115 ? 19.281 2.483 -21.448 1.00 92.56 115 LEU A O 1
ATOM 914 N N . ALA A 1 116 ? 17.140 1.842 -21.286 1.00 91.94 116 ALA A N 1
ATOM 915 C CA . ALA A 1 116 ? 17.422 0.407 -21.319 1.00 91.94 116 ALA A CA 1
ATOM 916 C C . ALA A 1 116 ? 18.012 -0.044 -22.669 1.00 91.94 116 ALA A C 1
ATOM 918 O O . ALA A 1 116 ? 18.960 -0.822 -22.719 1.00 91.94 116 ALA A O 1
ATOM 919 N N . LEU A 1 117 ? 17.517 0.480 -23.792 1.00 93.00 117 LEU A N 1
ATOM 920 C CA . LEU A 1 117 ? 18.095 0.191 -25.108 1.00 93.00 117 LEU A CA 1
ATOM 921 C C . LEU A 1 117 ? 19.483 0.820 -25.283 1.00 93.00 117 LEU A C 1
ATOM 923 O O . LEU A 1 117 ? 20.346 0.233 -25.938 1.00 93.00 117 LEU A O 1
ATOM 927 N N . GLN A 1 118 ? 19.713 2.000 -24.705 1.00 91.69 118 GLN A N 1
ATOM 928 C CA . GLN A 1 118 ? 21.029 2.636 -24.680 1.00 91.69 118 GLN A CA 1
ATOM 929 C C . GLN A 1 118 ? 22.026 1.833 -23.844 1.00 91.69 118 GLN A C 1
ATOM 931 O O . GLN A 1 118 ? 23.167 1.694 -24.275 1.00 91.69 118 GLN A O 1
ATOM 936 N N . SER A 1 119 ? 21.606 1.260 -22.711 1.00 90.00 119 SER A N 1
ATOM 937 C CA . SER A 1 119 ? 22.468 0.399 -21.893 1.00 90.00 119 SER A CA 1
ATOM 938 C C . SER A 1 119 ? 22.818 -0.910 -22.607 1.00 90.00 119 SER A C 1
ATOM 940 O O . SER A 1 119 ? 23.969 -1.337 -22.579 1.00 90.00 119 SER A O 1
ATOM 942 N N . VAL A 1 120 ? 21.876 -1.513 -23.343 1.00 90.75 120 VAL A N 1
ATOM 943 C CA . VAL A 1 120 ? 22.173 -2.663 -24.214 1.00 90.75 120 VAL A CA 1
ATOM 944 C C . VAL A 1 120 ? 23.174 -2.269 -25.303 1.00 90.75 120 VAL A C 1
ATOM 946 O O . VAL A 1 120 ? 24.126 -3.003 -25.561 1.00 90.75 120 VAL A O 1
ATOM 949 N N . LEU A 1 121 ? 23.002 -1.104 -25.933 1.00 90.62 121 LEU A N 1
ATOM 950 C CA . LEU A 1 121 ? 23.892 -0.648 -27.000 1.00 90.62 121 LEU A CA 1
ATOM 951 C C . LEU A 1 121 ? 25.304 -0.330 -26.491 1.00 90.62 121 LEU A C 1
ATOM 953 O O . LEU A 1 121 ? 26.273 -0.719 -27.141 1.00 90.62 121 LEU A O 1
ATOM 957 N N . SER A 1 122 ? 25.438 0.316 -25.331 1.00 88.38 122 SER A N 1
ATOM 958 C CA . SER A 1 122 ? 26.744 0.573 -24.715 1.00 88.38 122 SER A CA 1
ATOM 959 C C . SER A 1 122 ? 27.407 -0.713 -24.215 1.00 88.38 122 SER A C 1
ATOM 961 O O . SER A 1 122 ? 28.628 -0.839 -24.305 1.00 88.38 122 SER A O 1
ATOM 963 N N . PHE A 1 123 ? 26.631 -1.715 -23.788 1.00 88.88 123 PHE A N 1
ATOM 964 C CA . PHE A 1 123 ? 27.165 -3.042 -23.478 1.00 88.88 123 PHE A CA 1
ATOM 965 C C . PHE A 1 123 ? 27.667 -3.767 -24.734 1.00 88.88 123 PHE A C 1
ATOM 967 O O . PHE A 1 123 ? 28.755 -4.334 -24.732 1.00 88.88 123 PHE A O 1
ATOM 974 N N . VAL A 1 124 ? 26.931 -3.705 -25.848 1.00 87.62 124 VAL A N 1
ATOM 975 C CA . VAL A 1 124 ? 27.400 -4.247 -27.136 1.00 87.62 124 VAL A CA 1
ATOM 976 C C . VAL A 1 124 ? 28.651 -3.507 -27.621 1.00 87.62 124 VAL A C 1
ATOM 978 O O . VAL A 1 124 ? 29.579 -4.142 -28.117 1.00 87.62 124 VAL A O 1
ATOM 981 N N . GLN A 1 125 ? 28.729 -2.188 -27.425 1.00 85.56 125 GLN A N 1
ATOM 982 C CA . GLN A 1 125 ? 29.936 -1.413 -27.713 1.00 85.56 125 GLN A CA 1
ATOM 983 C C . GLN A 1 125 ? 31.123 -1.884 -26.863 1.00 85.56 125 GLN A C 1
ATOM 985 O O . GLN A 1 125 ? 32.205 -2.083 -27.411 1.00 85.56 125 GLN A O 1
ATOM 990 N N . LEU A 1 126 ? 30.922 -2.136 -25.565 1.00 84.25 126 LEU A N 1
ATOM 991 C CA . LEU A 1 126 ? 31.941 -2.731 -24.698 1.00 84.25 126 LEU A CA 1
ATOM 992 C C . LEU A 1 126 ? 32.413 -4.091 -25.239 1.00 84.25 126 LEU A C 1
ATOM 994 O O . LEU A 1 126 ? 33.616 -4.325 -25.312 1.00 84.25 126 LEU A O 1
ATOM 998 N N . LEU A 1 127 ? 31.501 -4.962 -25.685 1.00 82.81 127 LEU A N 1
ATOM 999 C CA . LEU A 1 127 ? 31.860 -6.253 -26.289 1.00 82.81 127 LEU A CA 1
ATOM 1000 C C . LEU A 1 127 ? 32.691 -6.090 -27.569 1.00 82.81 127 LEU A C 1
ATOM 1002 O O . LEU A 1 127 ? 33.665 -6.817 -27.768 1.00 82.81 127 LEU A O 1
ATOM 1006 N N . CYS A 1 128 ? 32.335 -5.137 -28.432 1.00 80.69 128 CYS A N 1
ATOM 1007 C CA . CYS A 1 128 ? 33.109 -4.834 -29.635 1.00 80.69 128 CYS A CA 1
ATOM 1008 C C . CYS A 1 128 ? 34.516 -4.329 -29.287 1.00 80.69 128 CYS A C 1
ATOM 1010 O O . CYS A 1 128 ? 35.494 -4.832 -29.844 1.00 80.69 128 CYS A O 1
ATOM 1012 N N . LEU A 1 129 ? 34.622 -3.408 -28.323 1.00 77.38 129 LEU A N 1
ATOM 1013 C CA . LEU A 1 129 ? 35.898 -2.868 -27.848 1.00 77.38 129 LEU A CA 1
ATOM 1014 C C . LEU A 1 129 ? 36.782 -3.960 -27.223 1.00 77.38 129 LEU A C 1
ATOM 1016 O O . LEU A 1 129 ? 37.973 -4.024 -27.525 1.00 77.38 129 LEU A O 1
ATOM 1020 N N . LEU A 1 130 ? 36.206 -4.867 -26.426 1.00 77.00 130 LEU A N 1
ATOM 1021 C CA . LEU A 1 130 ? 36.920 -6.009 -25.838 1.00 77.00 130 LEU A CA 1
ATOM 1022 C C . LEU A 1 130 ? 37.460 -6.979 -26.900 1.00 77.00 130 LEU A C 1
ATOM 1024 O O . LEU A 1 130 ? 38.545 -7.528 -26.733 1.00 77.00 130 LEU A O 1
ATOM 1028 N N . ARG A 1 131 ? 36.741 -7.175 -28.012 1.00 75.06 131 ARG A N 1
ATOM 1029 C CA . ARG A 1 131 ? 37.182 -8.045 -29.119 1.00 75.06 131 ARG A CA 1
ATOM 1030 C C . ARG A 1 131 ? 38.151 -7.368 -30.094 1.00 75.06 131 ARG A C 1
ATOM 1032 O O . ARG A 1 131 ? 38.653 -8.043 -30.993 1.00 75.06 131 ARG A O 1
ATOM 1039 N N . GLY A 1 132 ? 38.413 -6.069 -29.928 1.00 69.56 132 GLY A N 1
ATOM 1040 C CA . GLY A 1 132 ? 39.276 -5.279 -30.811 1.00 69.56 132 GLY A CA 1
ATOM 1041 C C . GLY A 1 132 ? 38.593 -4.778 -32.089 1.00 69.56 132 GLY A C 1
ATOM 1042 O O . GLY A 1 132 ? 39.280 -4.421 -33.043 1.00 69.56 132 GLY A O 1
ATOM 1043 N N . ALA A 1 133 ? 37.258 -4.752 -32.134 1.00 67.69 133 ALA A N 1
ATOM 1044 C CA . ALA A 1 133 ? 36.496 -4.189 -33.245 1.00 67.69 133 ALA A CA 1
ATOM 1045 C C . ALA A 1 133 ? 36.212 -2.695 -33.007 1.00 67.69 133 ALA A C 1
ATOM 1047 O O . ALA A 1 133 ? 35.626 -2.326 -31.988 1.00 67.69 133 ALA A O 1
ATOM 1048 N N . SER A 1 134 ? 36.583 -1.836 -33.964 1.00 61.53 134 SER A N 1
ATOM 1049 C CA . SER A 1 134 ? 36.216 -0.414 -33.926 1.00 61.53 134 SER A CA 1
ATOM 1050 C C . SER A 1 134 ? 34.761 -0.239 -34.357 1.00 61.53 134 SER A C 1
ATOM 1052 O O . SER A 1 134 ? 34.400 -0.566 -35.487 1.00 61.53 134 SER A O 1
ATOM 1054 N N . VAL A 1 135 ? 33.923 0.281 -33.458 1.00 56.75 135 VAL A N 1
ATOM 1055 C CA . VAL A 1 135 ? 32.512 0.607 -33.743 1.00 56.75 135 VAL A CA 1
ATOM 1056 C C . VAL A 1 135 ? 32.388 1.971 -34.442 1.00 56.75 135 VAL A C 1
ATOM 1058 O O . VAL A 1 135 ? 31.403 2.222 -35.134 1.00 56.75 135 VAL A O 1
ATOM 1061 N N . SER A 1 136 ? 33.393 2.845 -34.314 1.00 54.59 136 SER A N 1
ATOM 1062 C CA . SER A 1 136 ? 33.450 4.160 -34.960 1.00 54.59 136 SER A CA 1
ATOM 1063 C C . SER A 1 136 ? 34.332 4.157 -36.212 1.00 54.59 136 SER A C 1
ATOM 1065 O O . SER A 1 136 ? 35.403 3.552 -36.248 1.00 54.59 136 SER A O 1
ATOM 1067 N N . ALA A 1 137 ? 33.910 4.907 -37.236 1.00 48.88 137 ALA A N 1
ATOM 1068 C CA . ALA A 1 137 ? 34.718 5.201 -38.426 1.00 48.88 137 ALA A CA 1
ATOM 1069 C C . ALA A 1 137 ? 35.885 6.176 -38.138 1.00 48.88 137 ALA A C 1
ATOM 1071 O O . ALA A 1 137 ? 36.781 6.339 -38.964 1.00 48.88 137 ALA A O 1
ATOM 1072 N N . GLN A 1 138 ? 35.883 6.823 -36.968 1.00 50.28 138 GLN A N 1
ATOM 1073 C CA . GLN A 1 138 ? 36.982 7.650 -36.474 1.00 50.28 138 GLN A CA 1
ATOM 1074 C C . GLN A 1 138 ? 37.966 6.773 -35.692 1.00 50.28 138 GLN A C 1
ATOM 1076 O O . GLN A 1 138 ? 37.554 6.055 -34.782 1.00 50.28 138 GLN A O 1
ATOM 1081 N N . LYS A 1 139 ? 39.254 6.834 -36.058 1.00 55.47 139 LYS A N 1
ATOM 1082 C CA . LYS A 1 139 ? 40.354 6.196 -35.319 1.00 55.47 139 LYS A CA 1
ATOM 1083 C C . LYS A 1 139 ? 40.533 6.913 -33.976 1.00 55.47 139 LYS A C 1
ATOM 1085 O O . LYS A 1 139 ? 41.202 7.943 -33.931 1.00 55.47 139 LYS A O 1
ATOM 1090 N N . SER A 1 140 ? 39.918 6.395 -32.919 1.00 60.59 140 SER A N 1
ATOM 1091 C CA . SER A 1 140 ? 40.212 6.770 -31.532 1.00 60.59 140 SER A CA 1
ATOM 1092 C C . SER A 1 140 ? 41.646 6.386 -31.165 1.00 60.59 140 SER A C 1
ATOM 1094 O O . SER A 1 140 ? 42.218 5.450 -31.733 1.00 60.59 140 SER A O 1
ATOM 1096 N N . SER A 1 141 ? 42.261 7.122 -30.235 1.00 66.12 141 SER A N 1
ATOM 1097 C CA . SER A 1 141 ? 43.583 6.736 -29.742 1.00 66.12 141 SER A CA 1
ATOM 1098 C C . SER A 1 141 ? 43.469 5.461 -28.882 1.00 66.12 141 SER A C 1
ATOM 1100 O O . SER A 1 141 ? 42.480 5.279 -28.171 1.00 66.12 141 SER A O 1
ATOM 1102 N N . PRO A 1 142 ? 44.465 4.555 -28.892 1.00 67.31 142 PRO A N 1
ATOM 1103 C CA . PRO A 1 142 ? 44.390 3.301 -28.135 1.00 67.31 142 PRO A CA 1
ATOM 1104 C C . PRO A 1 142 ? 44.279 3.520 -26.617 1.00 67.31 142 PRO A C 1
ATOM 1106 O O . PRO A 1 142 ? 43.771 2.653 -25.915 1.00 67.31 142 PRO A O 1
ATOM 1109 N N . ARG A 1 143 ? 44.710 4.684 -26.105 1.00 70.75 143 ARG A N 1
ATOM 1110 C CA . ARG A 1 143 ? 44.534 5.069 -24.695 1.00 70.75 143 ARG A CA 1
ATOM 1111 C C . ARG A 1 143 ? 43.084 5.437 -24.372 1.00 70.75 143 ARG A C 1
ATOM 1113 O O . ARG A 1 143 ? 42.566 4.978 -23.361 1.00 70.75 143 ARG A O 1
ATOM 1120 N N . GLU A 1 144 ? 42.415 6.187 -25.248 1.00 74.00 144 GLU A N 1
ATOM 1121 C CA . GLU A 1 144 ? 40.991 6.522 -25.092 1.00 74.00 144 GLU A CA 1
ATOM 1122 C C . GLU A 1 144 ? 40.113 5.265 -25.105 1.00 74.00 144 GLU A C 1
ATOM 1124 O O . GLU A 1 144 ? 39.170 5.151 -24.326 1.00 74.00 144 GLU A O 1
ATOM 1129 N N . GLU A 1 145 ? 40.442 4.287 -25.952 1.00 72.38 145 GLU A N 1
ATOM 1130 C CA . GLU A 1 145 ? 39.709 3.020 -26.015 1.00 72.38 145 GLU A CA 1
ATOM 1131 C C . GLU A 1 145 ? 39.881 2.168 -24.748 1.00 72.38 145 GLU A C 1
ATOM 1133 O O . GLU A 1 145 ? 38.965 1.436 -24.374 1.00 72.38 145 GLU A O 1
ATOM 1138 N N . GLU A 1 146 ? 41.035 2.236 -24.082 1.00 74.38 146 GLU A N 1
ATOM 1139 C CA . GLU A 1 146 ? 41.274 1.545 -22.808 1.00 74.38 146 GLU A CA 1
ATOM 1140 C C . GLU A 1 146 ? 40.524 2.218 -21.648 1.00 74.38 146 GLU A C 1
ATOM 1142 O O . GLU A 1 146 ? 39.887 1.528 -20.848 1.00 74.38 146 GLU A O 1
ATOM 1147 N N . GLU A 1 147 ? 40.513 3.552 -21.590 1.00 77.94 147 GLU A N 1
ATOM 1148 C CA . GLU A 1 147 ? 39.740 4.322 -20.602 1.00 77.94 147 GLU A CA 1
ATOM 1149 C C . GLU A 1 147 ? 38.222 4.124 -20.775 1.00 77.94 147 GLU A C 1
ATOM 1151 O O . GLU A 1 147 ? 37.478 3.976 -19.797 1.00 77.94 147 GLU A O 1
ATOM 1156 N N . GLN A 1 148 ? 37.746 4.040 -22.020 1.00 78.69 148 GLN A N 1
ATOM 1157 C CA . GLN A 1 148 ? 36.351 3.715 -22.328 1.00 78.69 148 GLN A CA 1
ATOM 1158 C C . GLN A 1 148 ? 35.968 2.297 -21.887 1.00 78.69 148 GLN A C 1
ATOM 1160 O O . GLN A 1 148 ? 34.896 2.106 -21.317 1.00 78.69 148 GLN A O 1
ATOM 1165 N N . ILE A 1 149 ? 36.837 1.298 -22.077 1.00 78.88 149 ILE A N 1
ATOM 1166 C CA . ILE A 1 149 ? 36.581 -0.055 -21.559 1.00 78.88 149 ILE A CA 1
ATOM 1167 C C . ILE A 1 149 ? 36.510 -0.045 -20.035 1.00 78.88 149 ILE A C 1
ATOM 1169 O O . ILE A 1 149 ? 35.589 -0.632 -19.472 1.00 78.88 149 ILE A O 1
ATOM 1173 N N . GLN A 1 150 ? 37.448 0.620 -19.357 1.00 78.75 150 GLN A N 1
ATOM 1174 C CA . GLN A 1 150 ? 37.471 0.654 -17.894 1.00 78.75 150 GLN A CA 1
ATOM 1175 C C . GLN A 1 150 ? 36.238 1.356 -17.316 1.00 78.75 150 GLN A C 1
ATOM 1177 O O . GLN A 1 150 ? 35.660 0.880 -16.338 1.00 78.75 150 GLN A O 1
ATOM 1182 N N . SER A 1 151 ? 35.801 2.461 -17.925 1.00 81.94 151 SER A N 1
ATOM 1183 C CA . SER A 1 151 ? 34.595 3.176 -17.493 1.00 81.94 151 SER A CA 1
ATOM 1184 C C . SER A 1 151 ? 33.321 2.360 -17.723 1.00 81.94 151 SER A C 1
ATOM 1186 O O . SER A 1 151 ? 32.508 2.241 -16.807 1.00 81.94 151 SER A O 1
ATOM 1188 N N . LEU A 1 152 ? 33.168 1.728 -18.891 1.00 81.12 152 LEU A N 1
ATOM 1189 C CA . LEU A 1 152 ? 32.014 0.876 -19.190 1.00 81.12 152 LEU A CA 1
ATOM 1190 C C . LEU A 1 152 ? 32.002 -0.403 -18.337 1.00 81.12 152 LEU A C 1
ATOM 1192 O O . LEU A 1 152 ? 30.954 -0.779 -17.819 1.00 81.12 152 LEU A O 1
ATOM 1196 N N . ALA A 1 153 ? 33.150 -1.048 -18.120 1.00 78.31 153 ALA A N 1
ATOM 1197 C CA . ALA A 1 153 ? 33.245 -2.237 -17.272 1.00 78.31 153 ALA A CA 1
ATOM 1198 C C . ALA A 1 153 ? 32.851 -1.938 -15.814 1.00 78.31 153 ALA A C 1
ATOM 1200 O O . ALA A 1 153 ? 32.111 -2.714 -15.205 1.00 78.31 153 ALA A O 1
ATOM 1201 N N . ARG A 1 154 ? 33.272 -0.778 -15.284 1.00 79.69 154 ARG A N 1
ATOM 1202 C CA . ARG A 1 154 ? 32.836 -0.283 -13.967 1.00 79.69 154 ARG A CA 1
ATOM 1203 C C . ARG A 1 154 ? 31.342 0.025 -13.944 1.00 79.69 154 ARG A C 1
ATOM 1205 O O . ARG A 1 154 ? 30.658 -0.397 -13.015 1.00 79.69 154 ARG A O 1
ATOM 1212 N N . PHE A 1 155 ? 30.833 0.714 -14.968 1.00 81.06 155 PHE A N 1
ATOM 1213 C CA . PHE A 1 155 ? 29.415 1.066 -15.080 1.00 81.06 155 PHE A CA 1
ATOM 1214 C C . PHE A 1 155 ? 28.503 -0.167 -15.042 1.00 81.06 155 PHE A C 1
ATOM 1216 O O . PHE A 1 155 ? 27.469 -0.150 -14.382 1.00 81.06 155 PHE A O 1
ATOM 1223 N N . PHE A 1 156 ? 28.899 -1.260 -15.698 1.00 81.25 156 PHE A N 1
ATOM 1224 C CA . PHE A 1 156 ? 28.120 -2.500 -15.698 1.00 81.25 156 PHE A CA 1
ATOM 1225 C C . PHE A 1 156 ? 28.356 -3.405 -14.488 1.00 81.25 156 PHE A C 1
ATOM 1227 O O . PHE A 1 156 ? 27.685 -4.440 -14.398 1.00 81.25 156 PHE A O 1
ATOM 1234 N N . SER A 1 157 ? 29.252 -3.006 -13.575 1.00 75.81 157 SER A N 1
ATOM 1235 C CA . SER A 1 157 ? 29.660 -3.768 -12.388 1.00 75.81 157 SER A CA 1
ATOM 1236 C C . SER A 1 157 ? 30.027 -5.208 -12.738 1.00 75.81 157 SER A C 1
ATOM 1238 O O . SER A 1 157 ? 29.587 -6.152 -12.091 1.00 75.81 157 SER A O 1
ATOM 1240 N N . LEU A 1 158 ? 30.789 -5.382 -13.820 1.00 69.50 158 LEU A N 1
ATOM 1241 C CA . LEU A 1 158 ? 31.298 -6.695 -14.182 1.00 69.50 158 LEU A CA 1
ATOM 1242 C C . LEU A 1 158 ? 32.277 -7.133 -13.086 1.00 69.50 158 LEU A C 1
ATOM 1244 O O . LEU A 1 158 ? 33.320 -6.505 -12.920 1.00 69.50 158 LEU A O 1
ATOM 1248 N N . GLU A 1 159 ? 31.954 -8.208 -12.362 1.00 58.31 159 GLU A N 1
ATOM 1249 C CA . GLU A 1 159 ? 32.826 -8.878 -11.377 1.00 58.31 159 GLU A CA 1
ATOM 1250 C C . GLU A 1 159 ? 34.004 -9.600 -12.057 1.00 58.31 159 GLU A C 1
ATOM 1252 O O . GLU A 1 159 ? 34.373 -10.726 -11.732 1.00 58.31 159 GLU A O 1
ATOM 1257 N N . VAL A 1 160 ? 34.592 -8.978 -13.072 1.00 58.56 160 VAL A N 1
ATOM 1258 C CA . VAL A 1 160 ? 35.827 -9.458 -13.671 1.00 58.56 160 VAL A CA 1
ATOM 1259 C C . VAL A 1 160 ? 36.927 -9.067 -12.694 1.00 58.56 160 VAL A C 1
ATOM 1261 O O . VAL A 1 160 ? 37.072 -7.885 -12.377 1.00 58.56 160 VAL A O 1
ATOM 1264 N N . GLN A 1 161 ? 37.682 -10.051 -12.195 1.00 59.41 161 GLN A N 1
ATOM 1265 C CA . GLN A 1 161 ? 38.865 -9.776 -11.379 1.00 59.41 161 GLN A CA 1
ATOM 1266 C C . GLN A 1 161 ? 39.715 -8.708 -12.092 1.00 59.41 161 GLN A C 1
ATOM 1268 O O . GLN A 1 161 ? 39.904 -8.818 -13.308 1.00 59.41 161 GLN A O 1
ATOM 1273 N N . PRO A 1 162 ? 40.205 -7.669 -11.391 1.00 62.66 162 PRO A N 1
ATOM 1274 C CA . PRO A 1 162 ? 40.956 -6.580 -12.020 1.00 62.66 162 PRO A CA 1
ATOM 1275 C C . PRO A 1 162 ? 42.121 -7.115 -12.868 1.00 62.66 162 PRO A C 1
ATOM 1277 O O . PRO A 1 162 ? 42.345 -6.637 -13.980 1.00 62.66 162 PRO A O 1
ATOM 1280 N N . ASP A 1 163 ? 42.744 -8.203 -12.415 1.00 61.75 163 ASP A N 1
ATOM 1281 C CA . ASP A 1 163 ? 43.819 -8.914 -13.109 1.00 61.75 163 ASP A CA 1
ATOM 1282 C C . ASP A 1 163 ? 43.382 -9.531 -14.450 1.00 61.75 163 ASP A C 1
ATOM 1284 O O . ASP A 1 163 ? 44.145 -9.522 -15.416 1.00 61.75 163 ASP A O 1
ATOM 1288 N N . ALA A 1 164 ? 42.144 -10.027 -14.551 1.00 66.19 164 ALA A N 1
ATOM 1289 C CA . ALA A 1 164 ? 41.601 -10.617 -15.774 1.00 66.19 164 ALA A CA 1
ATOM 1290 C C . ALA A 1 164 ? 41.262 -9.546 -16.824 1.00 66.19 164 ALA A C 1
ATOM 1292 O O . ALA A 1 164 ? 41.528 -9.735 -18.012 1.00 66.19 164 ALA A O 1
ATOM 1293 N N . LEU A 1 165 ? 40.736 -8.390 -16.401 1.00 70.88 165 LEU A N 1
ATOM 1294 C CA . LEU A 1 165 ? 40.508 -7.263 -17.308 1.00 70.88 165 LEU A CA 1
ATOM 1295 C C . LEU A 1 165 ? 41.843 -6.679 -17.795 1.00 70.88 165 LEU A C 1
ATOM 1297 O O . LEU A 1 165 ? 41.997 -6.409 -18.985 1.00 70.88 165 LEU A O 1
ATOM 1301 N N . GLU A 1 166 ? 42.833 -6.540 -16.910 1.00 70.56 166 GLU A N 1
ATOM 1302 C CA . GLU A 1 166 ? 44.183 -6.105 -17.284 1.00 70.56 166 GLU A CA 1
ATOM 1303 C C . GLU A 1 166 ? 44.898 -7.096 -18.213 1.00 70.56 166 GLU A C 1
ATOM 1305 O O . GLU A 1 166 ? 45.607 -6.666 -19.127 1.00 70.56 166 GLU A O 1
ATOM 1310 N N . ALA A 1 167 ? 44.702 -8.405 -18.028 1.00 69.00 167 ALA A N 1
ATOM 1311 C CA . ALA A 1 167 ? 45.220 -9.430 -18.932 1.00 69.00 167 ALA A CA 1
ATOM 1312 C C . ALA A 1 167 ? 44.630 -9.286 -20.344 1.00 69.00 167 ALA A C 1
ATOM 1314 O O . ALA A 1 167 ? 45.384 -9.227 -21.315 1.00 69.00 167 ALA A O 1
ATOM 1315 N N . ILE A 1 168 ? 43.309 -9.106 -20.458 1.00 71.19 168 ILE A N 1
ATOM 1316 C CA . ILE A 1 168 ? 42.626 -8.877 -21.743 1.00 71.19 168 ILE A CA 1
ATOM 1317 C C . ILE A 1 168 ? 43.131 -7.589 -22.414 1.00 71.19 168 ILE A C 1
ATOM 1319 O O . ILE A 1 168 ? 43.369 -7.565 -23.623 1.00 71.19 168 ILE A O 1
ATOM 1323 N N . LEU A 1 169 ? 43.351 -6.516 -21.646 1.00 71.88 169 LEU A N 1
ATOM 1324 C CA . LEU A 1 169 ? 43.911 -5.266 -22.172 1.00 71.88 169 LEU A CA 1
ATOM 1325 C C . LEU A 1 169 ? 45.365 -5.437 -22.655 1.00 71.88 169 LEU A C 1
ATOM 1327 O O . LEU A 1 169 ? 45.734 -4.892 -23.697 1.00 71.88 169 LEU A O 1
ATOM 1331 N N . LYS A 1 170 ? 46.190 -6.225 -21.952 1.00 71.12 170 LYS A N 1
ATOM 1332 C CA . LYS A 1 170 ? 47.563 -6.554 -22.382 1.00 71.12 170 LYS A CA 1
ATOM 1333 C C . LYS A 1 170 ? 47.577 -7.372 -23.673 1.00 71.12 170 LYS A C 1
ATOM 1335 O O . LYS A 1 170 ? 48.330 -7.031 -24.586 1.00 71.12 170 LYS A O 1
ATOM 1340 N N . GLU A 1 171 ? 46.735 -8.397 -23.783 1.00 70.50 171 GLU A N 1
ATOM 1341 C CA . GLU A 1 171 ? 46.603 -9.191 -25.011 1.00 70.50 171 GLU A CA 1
ATOM 1342 C C . GLU A 1 171 ? 46.078 -8.341 -26.176 1.00 70.50 171 GLU A C 1
ATOM 1344 O O . GLU A 1 171 ? 46.555 -8.460 -27.306 1.00 70.50 171 GLU A O 1
ATOM 1349 N N . ARG A 1 172 ? 45.172 -7.394 -25.904 1.00 69.75 172 ARG A N 1
ATOM 1350 C CA . ARG A 1 172 ? 44.693 -6.426 -26.898 1.00 69.75 172 ARG A CA 1
ATOM 1351 C C . ARG A 1 172 ? 45.810 -5.531 -27.427 1.00 69.75 172 ARG A C 1
ATOM 1353 O O . ARG A 1 172 ? 45.897 -5.358 -28.640 1.00 69.75 172 ARG A O 1
ATOM 1360 N N . ARG A 1 173 ? 46.688 -4.996 -26.569 1.00 67.31 173 ARG A N 1
ATOM 1361 C CA . ARG A 1 173 ? 47.856 -4.203 -27.015 1.00 67.31 173 ARG A CA 1
ATOM 1362 C C . ARG A 1 173 ? 48.753 -4.995 -27.970 1.00 67.31 173 ARG A C 1
ATOM 1364 O O . ARG A 1 173 ? 49.293 -4.420 -28.910 1.00 67.31 173 ARG A O 1
ATOM 1371 N N . GLN A 1 174 ? 48.877 -6.305 -27.755 1.00 66.75 174 GLN A N 1
ATOM 1372 C CA . GLN A 1 174 ? 49.661 -7.200 -28.611 1.00 66.75 174 GLN A CA 1
ATOM 1373 C C . GLN A 1 174 ? 48.933 -7.534 -29.927 1.00 66.75 174 GLN A C 1
ATOM 1375 O O . GLN A 1 174 ? 49.547 -7.527 -30.992 1.00 66.75 174 GLN A O 1
ATOM 1380 N N . ALA A 1 175 ? 47.619 -7.771 -29.884 1.00 63.34 175 ALA A N 1
ATOM 1381 C CA . ALA A 1 175 ? 46.808 -8.120 -31.054 1.00 63.34 175 ALA A CA 1
ATOM 1382 C C . ALA A 1 175 ? 46.421 -6.921 -31.939 1.00 63.34 175 ALA A C 1
ATOM 1384 O O . ALA A 1 175 ? 46.167 -7.101 -33.133 1.00 63.34 175 ALA A O 1
ATOM 1385 N N . ALA A 1 176 ? 46.418 -5.699 -31.396 1.00 60.69 176 ALA A N 1
ATOM 1386 C CA . ALA A 1 176 ? 46.181 -4.462 -32.144 1.00 60.69 176 ALA A CA 1
ATOM 1387 C C . ALA A 1 176 ? 47.190 -4.274 -33.295 1.00 60.69 176 ALA A C 1
ATOM 1389 O O . ALA A 1 176 ? 46.849 -3.699 -34.327 1.00 60.69 176 ALA A O 1
ATOM 1390 N N . ALA A 1 177 ? 48.398 -4.835 -33.165 1.00 57.12 177 ALA A N 1
ATOM 1391 C CA . ALA A 1 177 ? 49.406 -4.863 -34.224 1.00 57.12 177 ALA A CA 1
ATOM 1392 C C . ALA A 1 177 ? 49.054 -5.809 -35.396 1.00 57.12 177 ALA A C 1
ATOM 1394 O O . ALA A 1 177 ? 49.613 -5.664 -36.480 1.00 57.12 177 ALA A O 1
ATOM 1395 N N . ALA A 1 178 ? 48.132 -6.762 -35.203 1.00 57.03 178 ALA A N 1
ATOM 1396 C CA . ALA A 1 178 ? 47.825 -7.842 -36.147 1.00 57.03 178 ALA A CA 1
ATOM 1397 C C . ALA A 1 178 ? 46.402 -7.797 -36.747 1.00 57.03 178 ALA A C 1
ATOM 1399 O O . ALA A 1 178 ? 46.071 -8.674 -37.543 1.00 57.03 178 ALA A O 1
ATOM 1400 N N . GLN A 1 179 ? 45.558 -6.819 -36.375 1.00 60.50 179 GLN A N 1
ATOM 1401 C CA . GLN A 1 179 ? 44.158 -6.670 -36.836 1.00 60.50 179 GLN A CA 1
ATOM 1402 C C . GLN A 1 179 ? 43.301 -7.954 -36.723 1.00 60.50 179 GLN A C 1
ATOM 1404 O O . GLN A 1 179 ? 42.408 -8.197 -37.535 1.00 60.50 179 GLN A O 1
ATOM 1409 N N . LYS A 1 180 ? 43.559 -8.799 -35.718 1.00 64.56 180 LYS A N 1
ATOM 1410 C CA . LYS A 1 180 ? 42.793 -10.032 -35.474 1.00 64.56 180 LYS A CA 1
ATOM 1411 C C . LYS A 1 180 ? 41.823 -9.848 -34.310 1.00 64.56 180 LYS A C 1
ATOM 1413 O O . LYS A 1 180 ? 42.176 -9.247 -33.300 1.00 64.56 180 LYS A O 1
ATOM 1418 N N . LEU A 1 181 ? 40.618 -10.405 -34.450 1.00 67.19 181 LEU A N 1
ATOM 1419 C CA . LEU A 1 181 ? 39.636 -10.476 -33.366 1.00 67.19 181 LEU A CA 1
ATOM 1420 C C . LEU A 1 181 ? 40.173 -11.359 -32.239 1.00 67.19 181 LEU A C 1
ATOM 1422 O O . LEU A 1 181 ? 40.577 -12.498 -32.486 1.00 67.19 181 LEU A O 1
ATOM 1426 N N . LEU A 1 182 ? 40.137 -10.847 -31.011 1.00 68.88 182 LEU A N 1
ATOM 1427 C CA . LEU A 1 182 ? 40.598 -11.586 -29.840 1.00 68.88 182 LEU A CA 1
ATOM 1428 C C . LEU A 1 182 ? 39.573 -12.653 -29.412 1.00 68.88 182 LEU A C 1
ATOM 1430 O O . LEU A 1 182 ? 38.388 -12.325 -29.253 1.00 68.88 182 LEU A O 1
ATOM 1434 N N . PRO A 1 183 ? 39.985 -13.918 -29.206 1.00 70.69 183 PRO A N 1
ATOM 1435 C CA . PRO A 1 183 ? 39.167 -14.898 -28.505 1.00 70.69 183 PRO A CA 1
ATOM 1436 C C . PRO A 1 183 ? 39.189 -14.598 -26.998 1.00 70.69 183 PRO A C 1
ATOM 1438 O O . PRO A 1 183 ? 40.249 -14.536 -26.388 1.00 70.69 183 PRO A O 1
ATOM 1441 N N . LEU A 1 184 ? 38.016 -14.402 -26.395 1.00 73.00 184 LEU A N 1
ATOM 1442 C CA . LEU A 1 184 ? 37.884 -14.216 -24.944 1.00 73.00 184 LEU A CA 1
ATOM 1443 C C . LEU A 1 184 ? 37.917 -15.575 -24.228 1.00 73.00 184 LEU A C 1
ATOM 1445 O O . LEU A 1 184 ? 37.443 -16.564 -24.786 1.00 73.00 184 LEU A O 1
ATOM 1449 N N . GLN A 1 185 ? 38.403 -15.622 -22.986 1.00 79.12 185 GLN A N 1
ATOM 1450 C CA . GLN A 1 185 ? 38.334 -16.821 -22.140 1.00 79.12 185 GLN A CA 1
ATOM 1451 C C . GLN A 1 185 ? 36.881 -17.261 -21.887 1.00 79.12 185 GLN A C 1
ATOM 1453 O O . GLN A 1 185 ? 35.981 -16.427 -21.782 1.00 79.12 185 GLN A O 1
ATOM 1458 N N . GLU A 1 186 ? 36.651 -18.572 -21.767 1.00 78.44 186 GLU A N 1
ATOM 1459 C CA . GLU A 1 186 ? 35.303 -19.157 -21.682 1.00 78.44 186 GLU A CA 1
ATOM 1460 C C . GLU A 1 186 ? 34.508 -18.666 -20.456 1.00 78.44 186 GLU A C 1
ATOM 1462 O O . GLU A 1 186 ? 33.313 -18.395 -20.562 1.00 78.44 186 GLU A O 1
ATOM 1467 N N . GLU A 1 187 ? 35.166 -18.466 -19.312 1.00 76.75 187 GLU A N 1
ATOM 1468 C CA . GLU A 1 187 ? 34.537 -17.945 -18.088 1.00 76.75 187 GLU A CA 1
ATOM 1469 C C . GLU A 1 187 ? 34.045 -16.501 -18.260 1.00 76.75 187 GLU A C 1
ATOM 1471 O O . GLU A 1 187 ? 32.892 -16.191 -17.962 1.00 76.75 187 GLU A O 1
ATOM 1476 N N . VAL A 1 188 ? 34.875 -15.631 -18.846 1.00 76.81 188 VAL A N 1
ATOM 1477 C CA . VAL A 1 188 ? 34.520 -14.231 -19.135 1.00 76.81 188 VAL A CA 1
ATOM 1478 C C . VAL A 1 188 ? 33.372 -14.159 -20.145 1.00 76.81 188 VAL A C 1
ATOM 1480 O O . VAL A 1 188 ? 32.470 -13.331 -20.008 1.00 76.81 188 VAL A O 1
ATOM 1483 N N . GLN A 1 189 ? 33.358 -15.049 -21.143 1.00 81.56 189 GLN A N 1
ATOM 1484 C CA . GLN A 1 189 ? 32.252 -15.135 -22.098 1.00 81.56 189 GLN A CA 1
ATOM 1485 C C . GLN A 1 189 ? 30.925 -15.481 -21.414 1.00 81.56 189 GLN A C 1
ATOM 1487 O O . GLN A 1 189 ? 29.913 -14.857 -21.732 1.00 81.56 189 GLN A O 1
ATOM 1492 N N . ARG A 1 190 ? 30.913 -16.431 -20.467 1.00 82.81 190 ARG A N 1
ATOM 1493 C CA . ARG A 1 190 ? 29.690 -16.815 -19.738 1.00 82.81 190 ARG A CA 1
ATOM 1494 C C . ARG A 1 190 ? 29.112 -15.632 -18.962 1.00 82.81 190 ARG A C 1
ATOM 1496 O O . ARG A 1 190 ? 27.946 -15.299 -19.174 1.00 82.81 190 ARG A O 1
ATOM 1503 N N . THR A 1 191 ? 29.935 -14.925 -18.186 1.00 82.94 191 THR A N 1
ATOM 1504 C CA . THR A 1 191 ? 29.506 -13.743 -17.416 1.00 82.94 191 THR A CA 1
ATOM 1505 C C . THR A 1 191 ? 28.965 -12.631 -18.319 1.00 82.94 191 THR A C 1
ATOM 1507 O O . THR A 1 191 ? 27.921 -12.038 -18.040 1.00 82.94 191 THR A O 1
ATOM 1510 N N . LEU A 1 192 ? 29.632 -12.362 -19.447 1.00 84.62 192 LEU A N 1
ATOM 1511 C CA . LEU A 1 192 ? 29.189 -11.349 -20.410 1.00 84.62 192 LEU A CA 1
ATOM 1512 C C . LEU A 1 192 ? 27.869 -11.730 -21.098 1.00 84.62 192 LEU A C 1
ATOM 1514 O O . LEU A 1 192 ? 27.013 -10.866 -21.297 1.00 84.62 192 LEU A O 1
ATOM 1518 N N . ILE A 1 193 ? 27.682 -13.007 -21.447 1.00 87.50 193 ILE A N 1
ATOM 1519 C CA . ILE A 1 193 ? 26.438 -13.510 -22.048 1.00 87.50 193 ILE A CA 1
ATOM 1520 C C . ILE A 1 193 ? 25.285 -13.417 -21.049 1.00 87.50 193 ILE A C 1
ATOM 1522 O O . ILE A 1 193 ? 24.201 -12.965 -21.418 1.00 87.50 193 ILE A O 1
ATOM 1526 N N . GLU A 1 194 ? 25.493 -13.825 -19.798 1.00 88.00 194 GLU A N 1
ATOM 1527 C CA . GLU A 1 194 ? 24.479 -13.711 -18.745 1.00 88.00 194 GLU A CA 1
ATOM 1528 C C . GLU A 1 194 ? 24.080 -12.254 -18.516 1.00 88.00 194 GLU A C 1
ATOM 1530 O O . GLU A 1 194 ? 22.888 -11.937 -18.476 1.00 88.00 194 GLU A O 1
ATOM 1535 N N . ARG A 1 195 ? 25.056 -11.341 -18.478 1.00 87.81 195 ARG A N 1
ATOM 1536 C CA . ARG A 1 195 ? 24.786 -9.911 -18.325 1.00 87.81 195 ARG A CA 1
ATOM 1537 C C . ARG A 1 195 ? 24.033 -9.323 -19.517 1.00 87.81 195 ARG A C 1
ATOM 1539 O O . ARG A 1 195 ? 23.075 -8.577 -19.321 1.00 87.81 195 ARG A O 1
ATOM 1546 N N . LEU A 1 196 ? 24.403 -9.694 -20.744 1.00 90.31 196 LEU A N 1
ATOM 1547 C CA . LEU A 1 196 ? 23.674 -9.283 -21.946 1.00 90.31 196 LEU A CA 1
ATOM 1548 C C . LEU A 1 196 ? 22.230 -9.797 -21.923 1.00 90.31 196 LEU A C 1
ATOM 1550 O O . LEU A 1 196 ? 21.310 -9.045 -22.244 1.00 90.31 196 LEU A O 1
ATOM 1554 N N . LYS A 1 197 ? 22.012 -11.054 -21.515 1.00 91.94 197 LYS A N 1
ATOM 1555 C CA . LYS A 1 197 ? 20.668 -11.629 -21.361 1.00 91.94 197 LYS A CA 1
ATOM 1556 C C . LYS A 1 197 ? 19.830 -10.840 -20.354 1.00 91.94 197 LYS A C 1
ATOM 1558 O O . LYS A 1 197 ? 18.692 -10.523 -20.665 1.00 91.94 197 LYS A O 1
ATOM 1563 N N . GLN A 1 198 ? 20.396 -10.461 -19.207 1.00 90.69 198 GLN A N 1
ATOM 1564 C CA . GLN A 1 198 ? 19.701 -9.644 -18.202 1.00 90.69 198 GLN A CA 1
ATOM 1565 C C . GLN A 1 198 ? 19.327 -8.244 -18.721 1.00 90.69 198 GLN A C 1
ATOM 1567 O O . GLN A 1 198 ? 18.214 -7.772 -18.496 1.00 90.69 198 GLN A O 1
ATOM 1572 N N . LEU A 1 199 ? 20.243 -7.561 -19.419 1.00 90.25 199 LEU A N 1
ATOM 1573 C CA . LEU A 1 199 ? 19.974 -6.224 -19.968 1.00 90.25 199 LEU A CA 1
ATOM 1574 C C . LEU A 1 199 ? 18.930 -6.272 -21.089 1.00 90.25 199 LEU A C 1
ATOM 1576 O O . LEU A 1 199 ? 18.035 -5.431 -21.152 1.00 90.25 199 LEU A O 1
ATOM 1580 N N . THR A 1 200 ? 19.030 -7.273 -21.966 1.00 92.12 200 THR A N 1
ATOM 1581 C CA . THR A 1 200 ? 18.073 -7.463 -23.062 1.00 92.12 200 THR A CA 1
ATOM 1582 C C . THR A 1 200 ? 16.700 -7.876 -22.552 1.00 92.12 200 THR A C 1
ATOM 1584 O O . THR A 1 200 ? 15.713 -7.340 -23.048 1.00 92.12 200 THR A O 1
ATOM 1587 N N . SER A 1 201 ? 16.610 -8.744 -21.537 1.00 92.81 201 SER A N 1
ATOM 1588 C CA . SER A 1 201 ? 15.328 -9.090 -20.919 1.00 92.81 201 SER A CA 1
ATOM 1589 C C . SER A 1 201 ? 14.672 -7.868 -20.282 1.00 92.81 201 SER A C 1
ATOM 1591 O O . SER A 1 201 ? 13.514 -7.603 -20.567 1.00 92.81 201 SER A O 1
ATOM 1593 N N . ALA A 1 202 ? 15.422 -7.051 -19.534 1.00 89.38 202 ALA A N 1
ATOM 1594 C CA . ALA A 1 202 ? 14.883 -5.829 -18.933 1.00 89.38 202 ALA A CA 1
ATOM 1595 C C . ALA A 1 202 ? 14.359 -4.830 -19.985 1.00 89.38 202 ALA A C 1
ATOM 1597 O O . ALA A 1 202 ? 13.296 -4.236 -19.808 1.00 89.38 202 ALA A O 1
ATOM 1598 N N . ALA A 1 203 ? 15.074 -4.660 -21.104 1.00 91.38 203 ALA A N 1
ATOM 1599 C CA . ALA A 1 203 ? 14.613 -3.813 -22.204 1.00 91.38 203 ALA A CA 1
ATOM 1600 C C . ALA A 1 203 ? 13.361 -4.385 -22.897 1.00 91.38 203 ALA A C 1
ATOM 1602 O O . ALA A 1 203 ? 12.446 -3.635 -23.236 1.00 91.38 203 ALA A O 1
ATOM 1603 N N . LEU A 1 204 ? 13.300 -5.706 -23.096 1.00 92.25 204 LEU A N 1
ATOM 1604 C CA . LEU A 1 204 ? 12.137 -6.384 -23.676 1.00 92.25 204 LEU A CA 1
ATOM 1605 C C . LEU A 1 204 ? 10.911 -6.297 -22.765 1.00 92.25 204 LEU A C 1
ATOM 1607 O O . LEU A 1 204 ? 9.816 -6.041 -23.263 1.00 92.25 204 LEU A O 1
ATOM 1611 N N . ASP A 1 205 ? 11.087 -6.445 -21.454 1.00 90.31 205 ASP A N 1
ATOM 1612 C CA . ASP A 1 205 ? 10.007 -6.340 -20.471 1.00 90.31 205 ASP A CA 1
ATOM 1613 C C . ASP A 1 205 ? 9.354 -4.948 -20.510 1.00 90.31 205 ASP A C 1
ATOM 1615 O O . ASP A 1 205 ? 8.131 -4.840 -20.462 1.00 90.31 205 ASP A O 1
ATOM 1619 N N . LEU A 1 206 ? 10.145 -3.881 -20.687 1.00 89.19 206 LEU A N 1
ATOM 1620 C CA . LEU A 1 206 ? 9.626 -2.516 -20.849 1.00 89.19 206 LEU A CA 1
ATOM 1621 C C . LEU A 1 206 ? 8.884 -2.316 -22.179 1.00 89.19 206 LEU A C 1
ATOM 1623 O O . LEU A 1 206 ? 7.838 -1.672 -22.210 1.00 89.19 206 LEU A O 1
ATOM 1627 N N . LEU A 1 207 ? 9.401 -2.870 -23.280 1.00 88.81 207 LEU A N 1
ATOM 1628 C CA . LEU A 1 207 ? 8.796 -2.725 -24.612 1.00 88.81 207 LEU A CA 1
ATOM 1629 C C . LEU A 1 207 ? 7.526 -3.566 -24.799 1.00 88.81 207 LEU A C 1
ATOM 1631 O O . LEU A 1 207 ? 6.670 -3.212 -25.607 1.00 88.81 207 LEU A O 1
ATOM 1635 N N . THR A 1 208 ? 7.417 -4.683 -24.080 1.00 90.50 208 THR A N 1
ATOM 1636 C CA . THR A 1 208 ? 6.280 -5.618 -24.149 1.00 90.50 208 THR A CA 1
ATOM 1637 C C . THR A 1 208 ? 5.296 -5.452 -22.993 1.00 90.50 208 THR A C 1
ATOM 1639 O O . THR A 1 208 ? 4.329 -6.213 -22.887 1.00 90.50 208 THR A O 1
ATOM 1642 N N . ALA A 1 209 ? 5.511 -4.445 -22.142 1.00 88.19 209 ALA A N 1
ATOM 1643 C CA . ALA A 1 209 ? 4.633 -4.133 -21.030 1.00 88.19 209 ALA A CA 1
ATOM 1644 C C . ALA A 1 209 ? 3.197 -3.898 -21.522 1.00 88.19 209 ALA A C 1
ATOM 1646 O O . ALA A 1 209 ? 2.937 -3.094 -22.420 1.00 88.19 209 ALA A O 1
ATOM 1647 N N . LYS A 1 210 ? 2.248 -4.602 -20.904 1.00 88.56 210 LYS A N 1
ATOM 1648 C CA . LYS A 1 210 ? 0.816 -4.489 -21.189 1.00 88.56 210 LYS A CA 1
ATOM 1649 C C . LYS A 1 210 ? 0.040 -4.231 -19.907 1.00 88.56 210 LYS A C 1
ATOM 1651 O O . LYS A 1 210 ? 0.441 -4.662 -18.830 1.00 88.56 210 LYS A O 1
ATOM 1656 N N . ARG A 1 211 ? -1.094 -3.544 -20.033 1.00 90.00 211 ARG A N 1
ATOM 1657 C CA . ARG A 1 211 ? -2.021 -3.329 -18.917 1.00 90.00 211 ARG A CA 1
ATOM 1658 C C . ARG A 1 211 ? -2.977 -4.506 -18.816 1.00 90.00 211 ARG A C 1
ATOM 1660 O O . ARG A 1 211 ? -3.542 -4.937 -19.814 1.00 90.00 211 ARG A O 1
ATOM 1667 N N . HIS A 1 212 ? -3.135 -5.020 -17.602 1.00 89.12 212 HIS A N 1
ATOM 1668 C CA . HIS A 1 212 ? -3.881 -6.253 -17.326 1.00 89.12 212 HIS A CA 1
ATOM 1669 C C . HIS A 1 212 ? -5.254 -6.021 -16.685 1.00 89.12 212 HIS A C 1
ATOM 1671 O O . HIS A 1 212 ? -6.000 -6.971 -16.481 1.00 89.12 212 HIS A O 1
ATOM 1677 N N . TYR A 1 213 ? -5.577 -4.773 -16.349 1.00 89.06 213 TYR A N 1
ATOM 1678 C CA . TYR A 1 213 ? -6.826 -4.368 -15.699 1.00 89.06 213 TYR A CA 1
ATOM 1679 C C . TYR A 1 213 ? -7.804 -3.677 -16.668 1.00 89.06 213 TYR A C 1
ATOM 1681 O O . TYR A 1 213 ? -8.782 -3.081 -16.231 1.00 89.06 213 TYR A O 1
ATOM 1689 N N . VAL A 1 214 ? -7.526 -3.740 -17.976 1.00 87.44 214 VAL A N 1
ATOM 1690 C CA . VAL A 1 214 ? -8.378 -3.197 -19.041 1.00 87.44 214 VAL A CA 1
ATOM 1691 C C . VAL A 1 214 ? -9.113 -4.358 -19.698 1.00 87.44 214 VAL A C 1
ATOM 1693 O O . VAL A 1 214 ? -8.468 -5.277 -20.207 1.00 87.44 214 VAL A O 1
ATOM 1696 N N . GLN A 1 215 ? -10.442 -4.317 -19.690 1.00 83.44 215 GLN A N 1
ATOM 1697 C CA . GLN A 1 215 ? -11.278 -5.292 -20.384 1.00 83.44 215 GLN A CA 1
ATOM 1698 C C . GLN A 1 215 ? -11.833 -4.646 -21.651 1.00 83.44 215 GLN A C 1
ATOM 1700 O O . GLN A 1 215 ? -12.393 -3.555 -21.608 1.00 83.44 215 GLN A O 1
ATOM 1705 N N . VAL A 1 216 ? -11.633 -5.298 -22.792 1.00 80.62 216 VAL A N 1
ATOM 1706 C CA . VAL A 1 216 ? -12.168 -4.840 -24.078 1.00 80.62 216 VAL A CA 1
ATOM 1707 C C . VAL A 1 216 ? -13.331 -5.759 -24.420 1.00 80.62 216 VAL A C 1
ATOM 1709 O O . VAL A 1 216 ? -13.109 -6.945 -24.663 1.00 80.62 216 VAL A O 1
ATOM 1712 N N . SER A 1 217 ? -14.554 -5.229 -24.390 1.00 74.12 217 SER A N 1
ATOM 1713 C CA . SER A 1 217 ? -15.741 -5.942 -24.864 1.00 74.12 217 SER A CA 1
ATOM 1714 C C . SER A 1 217 ? -16.021 -5.519 -26.301 1.00 74.12 217 SER A C 1
ATOM 1716 O O . SER A 1 217 ? -16.334 -4.356 -26.587 1.00 74.12 217 SER A O 1
ATOM 1718 N N . GLU A 1 218 ? -15.859 -6.473 -27.215 1.00 67.69 218 GLU A N 1
ATOM 1719 C CA . GLU A 1 218 ? -16.275 -6.352 -28.609 1.00 67.69 218 GLU A CA 1
ATOM 1720 C C . GLU A 1 218 ? -17.720 -6.842 -28.732 1.00 67.69 218 GLU A C 1
ATOM 1722 O O . GLU A 1 218 ? -17.984 -8.034 -28.908 1.00 67.69 218 GLU A O 1
ATOM 1727 N N . ASP A 1 219 ? -18.673 -5.916 -28.635 1.00 62.31 219 ASP A N 1
ATOM 1728 C CA . ASP A 1 219 ? -20.069 -6.220 -28.932 1.00 62.31 219 ASP A CA 1
ATOM 1729 C C . ASP A 1 219 ? -20.219 -6.422 -30.446 1.00 62.31 219 ASP A C 1
ATOM 1731 O O . ASP A 1 219 ? -20.239 -5.471 -31.222 1.00 62.31 219 ASP A O 1
ATOM 1735 N N . MET A 1 220 ? -20.371 -7.673 -30.884 1.00 58.69 220 MET A N 1
ATOM 1736 C CA . MET A 1 220 ? -20.501 -8.059 -32.303 1.00 58.69 220 MET A CA 1
ATOM 1737 C C . MET A 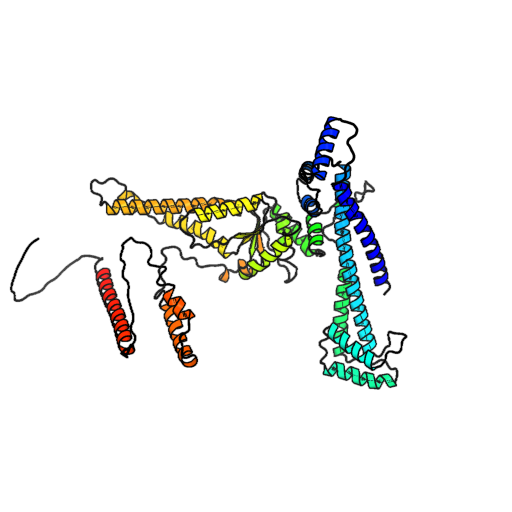1 220 ? -21.664 -7.378 -33.060 1.00 58.69 220 MET A C 1
ATOM 1739 O O . MET A 1 220 ? -21.754 -7.483 -34.282 1.00 58.69 220 MET A O 1
ATOM 1743 N N . THR A 1 221 ? -22.577 -6.705 -32.357 1.00 61.66 221 THR A N 1
ATOM 1744 C CA . THR A 1 221 ? -23.758 -6.030 -32.917 1.00 61.66 221 THR A CA 1
ATOM 1745 C C . THR A 1 221 ? -23.560 -4.538 -33.183 1.00 61.66 221 THR A C 1
ATOM 1747 O O . THR A 1 221 ? -24.334 -3.953 -33.938 1.00 61.66 221 THR A O 1
ATOM 1750 N N . SER A 1 222 ? -22.535 -3.920 -32.595 1.00 57.59 222 SER A N 1
ATOM 1751 C CA . SER A 1 222 ? -22.284 -2.481 -32.673 1.00 57.59 222 SER A CA 1
ATOM 1752 C C . SER A 1 222 ? -20.804 -2.278 -32.975 1.00 57.59 222 SER A C 1
ATOM 1754 O O . SER A 1 222 ? -19.966 -2.751 -32.223 1.00 57.59 222 SER A O 1
ATOM 1756 N N . SER A 1 223 ? -20.440 -1.540 -34.025 1.00 60.03 223 SER A N 1
ATOM 1757 C CA . SER A 1 223 ? -19.037 -1.249 -34.393 1.00 60.03 223 SER A CA 1
ATOM 1758 C C . SER A 1 223 ? -18.273 -0.375 -33.372 1.00 60.03 223 SER A C 1
ATOM 1760 O O . SER A 1 223 ? -17.328 0.326 -33.733 1.00 60.03 223 SER A O 1
ATOM 1762 N N . VAL A 1 224 ? -18.715 -0.349 -32.115 1.00 65.81 224 VAL A N 1
ATOM 1763 C CA . VAL A 1 224 ? -18.223 0.487 -31.027 1.00 65.81 224 VAL A CA 1
ATOM 1764 C C . VAL A 1 224 ? -17.418 -0.398 -30.081 1.00 65.81 224 VAL A C 1
ATOM 1766 O O . VAL A 1 224 ? -17.968 -1.247 -29.388 1.00 65.81 224 VAL A O 1
ATOM 1769 N N . LEU A 1 225 ? -16.103 -0.188 -30.051 1.00 69.94 225 LEU A N 1
ATOM 1770 C CA . LEU A 1 225 ? -15.215 -0.802 -29.065 1.00 69.94 225 LEU A CA 1
ATOM 1771 C C . LEU A 1 225 ? -15.537 -0.228 -27.682 1.00 69.94 225 LEU A C 1
ATOM 1773 O O . LEU A 1 225 ? -15.320 0.963 -27.448 1.00 69.94 225 LEU A O 1
ATOM 1777 N N . SER A 1 226 ? -16.041 -1.062 -26.770 1.00 74.50 226 SER A N 1
ATOM 1778 C CA . SER A 1 226 ? -16.254 -0.673 -25.376 1.00 74.50 226 SER A CA 1
ATOM 1779 C C . SER A 1 226 ? -15.070 -1.140 -24.527 1.00 74.50 226 SER A C 1
ATOM 1781 O O . SER A 1 226 ? -14.679 -2.308 -24.543 1.00 74.50 226 SER A O 1
ATOM 1783 N N . ILE A 1 227 ? -14.434 -0.191 -23.842 1.00 79.69 227 ILE A N 1
ATOM 1784 C CA . ILE A 1 227 ? -13.264 -0.439 -22.998 1.00 79.69 227 ILE A CA 1
ATOM 1785 C C . ILE A 1 227 ? -13.680 -0.163 -21.558 1.00 79.69 227 ILE A C 1
ATOM 1787 O O . ILE A 1 227 ? -13.970 0.981 -21.209 1.00 79.69 227 ILE A O 1
ATOM 1791 N N . GLU A 1 228 ? -13.695 -1.203 -20.731 1.00 83.62 228 GLU A N 1
ATOM 1792 C CA . GLU A 1 228 ? -13.976 -1.099 -19.305 1.00 83.62 228 GLU A CA 1
ATOM 1793 C C . GLU A 1 228 ? -12.665 -1.030 -18.517 1.00 83.62 228 GLU A C 1
ATOM 1795 O O . GLU A 1 228 ? -11.734 -1.825 -18.704 1.00 83.62 228 GLU A O 1
ATOM 1800 N N . LEU A 1 229 ? -12.585 -0.025 -17.649 1.00 86.25 229 LEU A N 1
ATOM 1801 C CA . LEU A 1 229 ? -11.393 0.309 -16.894 1.00 86.25 229 LEU A CA 1
ATOM 1802 C C . LEU A 1 229 ? -11.782 0.780 -15.494 1.00 86.25 229 LEU A C 1
ATOM 1804 O O . LEU A 1 229 ? -12.507 1.762 -15.352 1.00 86.25 229 LEU A O 1
ATOM 1808 N N . ASP A 1 230 ? -11.222 0.145 -14.465 1.00 87.06 230 ASP A N 1
ATOM 1809 C CA . ASP A 1 230 ? -11.327 0.664 -13.102 1.00 87.06 230 ASP A CA 1
ATOM 1810 C C . ASP A 1 230 ? -10.290 1.792 -12.891 1.00 87.06 230 ASP A C 1
ATOM 1812 O O . ASP A 1 230 ? -9.075 1.540 -12.941 1.00 87.06 230 ASP A O 1
ATOM 1816 N N . PRO A 1 231 ? -10.739 3.043 -12.655 1.00 87.88 231 PRO A N 1
ATOM 1817 C CA . PRO A 1 231 ? -9.860 4.206 -12.555 1.00 87.88 231 PRO A CA 1
ATOM 1818 C C . PRO A 1 231 ? -8.894 4.127 -11.367 1.00 87.88 231 PRO A C 1
ATOM 1820 O O . PRO A 1 231 ? -7.858 4.792 -11.389 1.00 87.88 231 PRO A O 1
ATOM 1823 N N . ARG A 1 232 ? -9.174 3.297 -10.352 1.00 88.94 232 ARG A N 1
ATOM 1824 C CA . ARG A 1 232 ? -8.312 3.141 -9.168 1.00 88.94 232 ARG A CA 1
ATOM 1825 C C . ARG A 1 232 ? -6.953 2.545 -9.524 1.00 88.94 232 ARG A C 1
ATOM 1827 O O . ARG A 1 232 ? -5.941 3.007 -9.004 1.00 88.94 232 ARG A O 1
ATOM 1834 N N . PHE A 1 233 ? -6.910 1.574 -10.440 1.00 92.06 233 PHE A N 1
ATOM 1835 C CA . PHE A 1 233 ? -5.645 1.007 -10.921 1.00 92.06 233 PHE A CA 1
ATOM 1836 C C . PHE A 1 233 ? -4.862 2.011 -11.769 1.00 92.06 233 PHE A C 1
ATOM 1838 O O . PHE A 1 233 ? -3.658 2.160 -11.571 1.00 92.06 233 PHE A O 1
ATOM 1845 N N . LEU A 1 234 ? -5.542 2.729 -12.671 1.00 91.25 234 LEU A N 1
ATOM 1846 C CA . LEU A 1 234 ? -4.897 3.721 -13.534 1.00 91.25 234 LEU A CA 1
ATOM 1847 C C . LEU A 1 234 ? -4.304 4.875 -12.723 1.00 91.25 234 LEU A C 1
ATOM 1849 O O . LEU A 1 234 ? -3.160 5.265 -12.955 1.00 91.25 234 LEU A O 1
ATOM 1853 N N . LEU A 1 235 ? -5.061 5.405 -11.760 1.00 89.38 235 LEU A N 1
ATOM 1854 C CA . LEU A 1 235 ? -4.574 6.472 -10.897 1.00 89.38 235 LEU A CA 1
ATOM 1855 C C . LEU A 1 235 ? -3.367 5.999 -10.082 1.00 89.38 235 LEU A C 1
ATOM 1857 O O . LEU A 1 235 ? -2.394 6.734 -9.953 1.00 89.38 235 LEU A O 1
ATOM 1861 N N . PHE A 1 236 ? -3.391 4.764 -9.576 1.00 89.88 236 PHE A N 1
ATOM 1862 C CA . PHE A 1 236 ? -2.248 4.199 -8.865 1.00 89.88 236 PHE A CA 1
ATOM 1863 C C . PHE A 1 236 ? -1.005 4.113 -9.765 1.00 89.88 236 PHE A C 1
ATOM 1865 O O . PHE A 1 236 ? 0.067 4.557 -9.364 1.00 89.88 236 PHE A O 1
ATOM 1872 N N . GLU A 1 237 ? -1.135 3.620 -11.002 1.00 91.00 237 GLU A N 1
ATOM 1873 C CA . GLU A 1 237 ? -0.029 3.627 -11.974 1.00 91.00 237 GLU A CA 1
ATOM 1874 C C . GLU A 1 237 ? 0.516 5.036 -12.219 1.00 91.00 237 GLU A C 1
ATOM 1876 O O . GLU A 1 237 ? 1.730 5.231 -12.214 1.00 91.00 237 GLU A O 1
ATOM 1881 N N . PHE A 1 238 ? -0.384 6.009 -12.395 1.00 89.19 238 PHE A N 1
ATOM 1882 C CA . PHE A 1 238 ? -0.053 7.414 -12.630 1.00 89.19 238 PHE A CA 1
ATOM 1883 C C . PHE A 1 238 ? 0.704 8.058 -11.463 1.00 89.19 238 PHE A C 1
ATOM 1885 O O . PHE A 1 238 ? 1.710 8.726 -11.675 1.00 89.19 238 PHE A O 1
ATOM 1892 N N . LEU A 1 239 ? 0.274 7.829 -10.222 1.00 87.00 239 LEU A N 1
ATOM 1893 C CA . LEU A 1 239 ? 0.896 8.454 -9.051 1.00 87.00 239 LEU A CA 1
ATOM 1894 C C . LEU A 1 239 ? 2.305 7.925 -8.759 1.00 87.00 239 LEU A C 1
ATOM 1896 O O . LEU A 1 239 ? 3.153 8.679 -8.280 1.00 87.00 239 LEU A O 1
ATOM 1900 N N . PHE A 1 240 ? 2.568 6.643 -9.028 1.00 86.69 240 PHE A N 1
ATOM 1901 C CA . PHE A 1 240 ? 3.877 6.036 -8.748 1.00 86.69 240 PHE A CA 1
ATOM 1902 C C . PHE A 1 240 ? 4.755 5.855 -9.984 1.00 86.69 240 PHE A C 1
ATOM 1904 O O . PHE A 1 240 ? 5.888 5.401 -9.832 1.00 86.69 240 PHE A O 1
ATOM 1911 N N . ASN A 1 241 ? 4.272 6.216 -11.178 1.00 89.25 241 ASN A N 1
ATOM 1912 C CA . ASN A 1 241 ? 4.948 5.971 -12.453 1.00 89.25 241 ASN A CA 1
ATOM 1913 C C . ASN A 1 241 ? 5.357 4.493 -12.625 1.00 89.25 241 ASN A C 1
ATOM 1915 O O . ASN A 1 241 ? 6.488 4.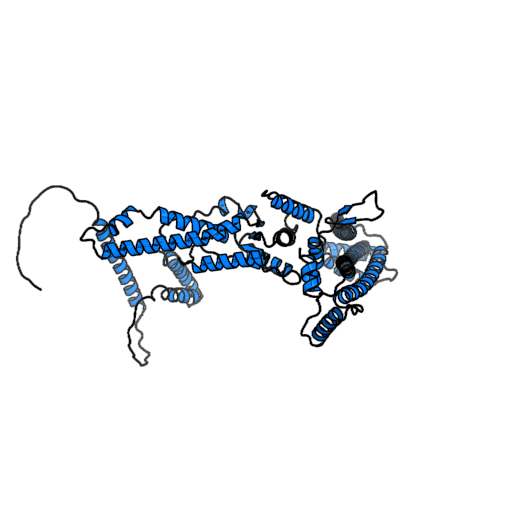176 -12.998 1.00 89.25 241 ASN A O 1
ATOM 1919 N N . ILE A 1 242 ? 4.439 3.570 -12.319 1.00 90.12 242 ILE A N 1
ATOM 1920 C CA . ILE A 1 242 ? 4.655 2.116 -12.431 1.00 90.12 242 ILE A CA 1
ATOM 1921 C C . ILE A 1 242 ? 3.647 1.478 -13.392 1.00 90.12 242 ILE A C 1
ATOM 1923 O O . ILE A 1 242 ? 2.549 1.996 -13.564 1.00 90.12 242 ILE A O 1
ATOM 1927 N N . VAL A 1 243 ? 3.999 0.328 -13.979 1.00 90.31 243 VAL A N 1
ATOM 1928 C CA . VAL A 1 243 ? 3.024 -0.579 -14.609 1.00 90.31 243 VAL A CA 1
ATOM 1929 C C . VAL A 1 243 ? 2.730 -1.724 -13.650 1.00 90.31 243 VAL A C 1
ATOM 1931 O O . VAL A 1 243 ? 3.649 -2.402 -13.177 1.00 90.31 243 VAL A O 1
ATOM 1934 N N . LEU A 1 244 ? 1.451 -1.957 -13.371 1.00 92.25 244 LEU A N 1
ATOM 1935 C CA . LEU A 1 244 ? 1.000 -3.054 -12.528 1.00 92.25 244 LEU A CA 1
ATOM 1936 C C . LEU A 1 244 ? 1.191 -4.390 -13.246 1.00 92.25 244 LEU A C 1
ATOM 1938 O O . LEU A 1 244 ? 0.753 -4.601 -14.379 1.00 92.25 244 LEU A O 1
ATOM 1942 N N . ARG A 1 245 ? 1.822 -5.336 -12.550 1.00 91.00 245 ARG A N 1
ATOM 1943 C CA . ARG A 1 245 ? 2.044 -6.693 -13.063 1.00 91.00 245 ARG A CA 1
ATOM 1944 C C . ARG A 1 245 ? 0.721 -7.456 -13.105 1.00 91.00 245 ARG A C 1
ATOM 1946 O O . ARG A 1 245 ? -0.093 -7.315 -12.192 1.00 91.00 245 ARG A O 1
ATOM 1953 N N . ALA A 1 246 ? 0.567 -8.362 -14.075 1.00 91.00 246 ALA A N 1
ATOM 1954 C CA . ALA A 1 246 ? -0.598 -9.253 -14.194 1.00 91.00 246 ALA A CA 1
ATOM 1955 C C . ALA A 1 246 ? -1.009 -9.866 -12.850 1.00 91.00 246 ALA A C 1
ATOM 1957 O O . ALA A 1 246 ? -2.144 -9.730 -12.403 1.00 91.00 246 ALA A O 1
ATOM 1958 N N . ARG A 1 247 ? -0.027 -10.447 -12.150 1.00 91.12 247 ARG A N 1
ATOM 1959 C CA . ARG A 1 247 ? -0.253 -11.138 -10.884 1.00 91.12 247 ARG A CA 1
ATOM 1960 C C . ARG A 1 247 ? -0.737 -10.216 -9.763 1.00 91.12 247 ARG A C 1
ATOM 1962 O O . ARG A 1 247 ? -1.481 -10.672 -8.902 1.00 91.12 247 ARG A O 1
ATOM 1969 N N . GLN A 1 248 ? -0.316 -8.949 -9.752 1.00 93.75 248 GLN A N 1
ATOM 1970 C CA . GLN A 1 248 ? -0.769 -7.967 -8.760 1.00 93.75 248 GLN A CA 1
ATOM 1971 C C . GLN A 1 248 ? -2.247 -7.633 -8.991 1.00 93.75 248 GLN A C 1
ATOM 1973 O O . GLN A 1 248 ? -3.031 -7.682 -8.049 1.00 93.75 248 GLN A O 1
ATOM 1978 N N . VAL A 1 249 ? -2.635 -7.379 -10.245 1.00 93.50 249 VAL A N 1
ATOM 1979 C CA . VAL A 1 249 ? -4.029 -7.097 -10.629 1.00 93.50 249 VAL A CA 1
ATOM 1980 C C . VAL A 1 249 ? -4.935 -8.293 -10.339 1.00 93.50 249 VAL A C 1
ATOM 1982 O O . VAL A 1 249 ? -5.962 -8.140 -9.682 1.00 93.50 249 VAL A O 1
ATOM 1985 N N . GLU A 1 250 ? -4.537 -9.492 -10.775 1.00 92.94 250 GLU A N 1
ATOM 1986 C CA . GLU A 1 250 ? -5.261 -10.738 -10.496 1.00 92.94 250 GLU A CA 1
ATOM 1987 C C . GLU A 1 250 ? -5.498 -10.922 -8.998 1.00 92.94 250 GLU A C 1
ATOM 1989 O O . GLU A 1 250 ? -6.606 -11.243 -8.579 1.00 92.94 250 GLU A O 1
ATOM 1994 N N . MET A 1 251 ? -4.462 -10.700 -8.187 1.00 92.00 251 MET A N 1
ATOM 1995 C CA . MET A 1 251 ? -4.530 -10.874 -6.743 1.00 92.00 251 MET A CA 1
ATOM 1996 C C . MET A 1 251 ? -5.464 -9.865 -6.081 1.00 92.00 251 MET A C 1
ATOM 1998 O O . MET A 1 251 ? -6.272 -10.259 -5.245 1.00 92.00 251 MET A O 1
ATOM 2002 N N . VAL A 1 252 ? -5.379 -8.586 -6.458 1.00 94.69 252 VAL A N 1
ATOM 2003 C CA . VAL A 1 252 ? -6.269 -7.545 -5.928 1.00 94.69 252 VAL A CA 1
ATOM 2004 C C . VAL A 1 252 ? -7.721 -7.870 -6.280 1.00 94.69 252 VAL A C 1
ATOM 2006 O O . VAL A 1 252 ? -8.558 -7.943 -5.383 1.00 94.69 252 VAL A O 1
ATOM 2009 N N . ASN A 1 253 ? -8.013 -8.170 -7.548 1.00 93.88 253 ASN A N 1
ATOM 2010 C CA . ASN A 1 253 ? -9.364 -8.532 -7.987 1.00 93.88 253 ASN A CA 1
ATOM 2011 C C . ASN A 1 253 ? -9.880 -9.800 -7.295 1.00 93.88 253 ASN A C 1
ATOM 2013 O O . ASN A 1 253 ? -11.048 -9.869 -6.900 1.00 93.88 253 ASN A O 1
ATOM 2017 N N . TRP A 1 254 ? -9.009 -10.791 -7.103 1.00 94.62 254 TRP A N 1
ATOM 2018 C CA . TRP A 1 254 ? -9.339 -12.016 -6.388 1.00 94.62 254 TRP A CA 1
ATOM 2019 C C . TRP A 1 254 ? -9.678 -11.742 -4.921 1.00 94.62 254 TRP A C 1
ATOM 2021 O O . TRP A 1 254 ? -10.720 -12.198 -4.452 1.00 94.62 254 TRP A O 1
ATOM 2031 N N . PHE A 1 255 ? -8.865 -10.969 -4.196 1.00 95.25 255 PHE A N 1
ATOM 2032 C CA . PHE A 1 255 ? -9.158 -10.607 -2.807 1.00 95.25 255 PHE A CA 1
ATOM 2033 C C . PHE A 1 255 ? -10.447 -9.796 -2.687 1.00 95.25 255 PHE A C 1
ATOM 2035 O O . PHE A 1 255 ? -11.295 -10.145 -1.873 1.00 95.25 255 PHE A O 1
ATOM 2042 N N . VAL A 1 256 ? -10.640 -8.780 -3.532 1.00 93.69 256 VAL A N 1
ATOM 2043 C CA . VAL A 1 256 ? -11.857 -7.951 -3.535 1.00 93.69 256 VAL A CA 1
ATOM 2044 C C . VAL A 1 256 ? -13.104 -8.810 -3.758 1.00 93.69 256 VAL A C 1
ATOM 2046 O O . VAL A 1 256 ? -14.085 -8.670 -3.030 1.00 93.69 256 VAL A O 1
ATOM 2049 N N . SER A 1 257 ? -13.056 -9.749 -4.707 1.00 94.56 257 SER A N 1
ATOM 2050 C CA . SER A 1 257 ? -14.174 -10.661 -4.980 1.00 94.56 257 SER A CA 1
ATOM 2051 C C . SER A 1 257 ? -14.450 -11.611 -3.808 1.00 94.56 257 SER A C 1
ATOM 2053 O O . SER A 1 257 ? -15.606 -11.846 -3.466 1.00 94.56 257 SER A O 1
ATOM 2055 N N . ASN A 1 258 ? -13.406 -12.140 -3.158 1.00 94.81 258 ASN A N 1
ATOM 2056 C CA . ASN A 1 258 ? -13.567 -13.025 -2.000 1.00 94.81 258 ASN A CA 1
ATOM 2057 C C . ASN A 1 258 ? -14.102 -12.284 -0.768 1.00 94.81 258 ASN A C 1
ATOM 2059 O O . ASN A 1 258 ? -14.974 -12.823 -0.094 1.00 94.81 258 ASN A O 1
ATOM 2063 N N . ILE A 1 259 ? -13.635 -11.058 -0.504 1.00 92.69 259 ILE A N 1
ATOM 2064 C CA . ILE A 1 259 ? -14.101 -10.230 0.619 1.00 92.69 259 ILE A CA 1
ATOM 2065 C C . ILE A 1 259 ? -15.579 -9.878 0.439 1.00 92.69 259 ILE A C 1
ATOM 2067 O O . ILE A 1 259 ? -16.361 -10.063 1.365 1.00 92.69 259 ILE A O 1
ATOM 2071 N N . ARG A 1 260 ? -15.991 -9.486 -0.775 1.00 90.25 260 ARG A N 1
ATOM 2072 C CA . ARG A 1 260 ? -17.413 -9.276 -1.109 1.00 90.25 260 ARG A CA 1
ATOM 2073 C C . ARG A 1 260 ? -18.257 -10.543 -0.945 1.00 90.25 260 ARG A C 1
ATOM 2075 O O . ARG A 1 260 ? -19.437 -10.455 -0.634 1.00 90.25 260 ARG A O 1
ATOM 2082 N N . GLY A 1 261 ? -17.653 -11.715 -1.141 1.00 92.12 261 GLY A N 1
ATOM 2083 C CA . GLY A 1 261 ? -18.271 -13.015 -0.881 1.00 92.12 261 GLY A CA 1
ATOM 2084 C C . GLY A 1 261 ? -18.170 -13.504 0.569 1.00 92.12 261 GLY A C 1
ATOM 2085 O O . GLY A 1 261 ? -18.540 -14.646 0.823 1.00 92.12 261 GLY A O 1
ATOM 2086 N N . GLY A 1 262 ? -17.631 -12.706 1.501 1.00 90.12 262 GLY A N 1
ATOM 2087 C CA . GLY A 1 262 ? -17.466 -13.078 2.912 1.00 90.12 262 GLY A CA 1
ATOM 2088 C C . GLY A 1 262 ? -16.418 -14.167 3.179 1.00 90.12 262 GLY A C 1
ATOM 2089 O O . GLY A 1 262 ? -16.419 -14.774 4.246 1.00 90.12 262 GLY A O 1
ATOM 2090 N N . ASN A 1 263 ? -15.526 -14.443 2.223 1.00 93.69 263 ASN A N 1
ATOM 2091 C CA . ASN A 1 263 ? -14.536 -15.512 2.323 1.00 93.69 263 ASN A CA 1
ATOM 2092 C C . ASN A 1 263 ? -13.156 -14.967 2.708 1.00 93.69 263 ASN A C 1
ATOM 2094 O O . ASN A 1 263 ? -12.549 -14.196 1.961 1.00 93.69 263 ASN A O 1
ATOM 2098 N N . SER A 1 264 ? -12.605 -15.439 3.827 1.00 92.00 264 SER A N 1
ATOM 2099 C CA . SER A 1 264 ? -11.217 -15.160 4.209 1.00 92.00 264 SER A CA 1
ATOM 2100 C C . SER A 1 264 ? -10.241 -15.971 3.359 1.00 92.00 264 SER A C 1
ATOM 2102 O O . SER A 1 264 ? -10.435 -17.164 3.113 1.00 92.00 264 SER A O 1
ATOM 2104 N N . ARG A 1 265 ? -9.164 -15.329 2.905 1.00 93.69 265 ARG A N 1
ATOM 2105 C CA . ARG A 1 265 ? -8.168 -15.939 2.024 1.00 93.69 265 ARG A CA 1
ATOM 2106 C C . ARG A 1 265 ? -6.756 -15.521 2.409 1.00 93.69 265 ARG A C 1
ATOM 2108 O O . ARG A 1 265 ? -6.539 -14.414 2.885 1.00 93.69 265 ARG A O 1
ATOM 2115 N N . VAL A 1 266 ? -5.797 -16.400 2.132 1.00 92.19 266 VAL A N 1
ATOM 2116 C CA . VAL A 1 266 ? -4.360 -16.142 2.271 1.00 92.19 266 VAL A CA 1
ATOM 2117 C C . VAL A 1 266 ? -3.689 -16.538 0.965 1.00 92.19 266 VAL A C 1
ATOM 2119 O O . VAL A 1 266 ? -4.021 -17.571 0.385 1.00 92.19 266 VAL A O 1
ATOM 2122 N N . GLN A 1 267 ? -2.755 -15.716 0.494 1.00 89.69 267 GLN A N 1
ATOM 2123 C CA . GLN A 1 267 ? -2.030 -15.958 -0.746 1.00 89.69 267 GLN A CA 1
ATOM 2124 C C . GLN A 1 267 ? -0.550 -15.642 -0.552 1.00 89.69 267 GLN A C 1
ATOM 2126 O O . GLN A 1 267 ? -0.186 -14.540 -0.149 1.00 89.69 267 GLN A O 1
ATOM 2131 N N . GLN A 1 268 ? 0.314 -16.598 -0.894 1.00 89.69 268 GLN A N 1
ATOM 2132 C CA . GLN A 1 268 ? 1.756 -16.384 -0.876 1.00 89.69 268 GLN A CA 1
ATOM 2133 C C . GLN A 1 268 ? 2.197 -15.603 -2.121 1.00 89.69 268 GLN A C 1
ATOM 2135 O O . GLN A 1 268 ? 1.796 -15.920 -3.248 1.00 89.69 268 GLN A O 1
ATOM 2140 N N . MET A 1 269 ? 3.053 -14.602 -1.910 1.00 84.38 269 MET A N 1
ATOM 2141 C CA . MET A 1 269 ? 3.804 -13.912 -2.961 1.00 84.38 269 MET A CA 1
ATOM 2142 C C . MET A 1 269 ? 5.300 -14.132 -2.766 1.00 84.38 269 MET A C 1
ATOM 2144 O O . MET A 1 269 ? 5.776 -14.253 -1.638 1.00 84.38 269 MET A O 1
ATOM 2148 N N . ILE A 1 270 ? 6.046 -14.108 -3.871 1.00 82.62 270 ILE A N 1
ATOM 2149 C CA . ILE A 1 270 ? 7.509 -14.053 -3.828 1.00 82.62 270 ILE A CA 1
ATOM 2150 C C . ILE A 1 270 ? 7.933 -12.717 -3.194 1.00 82.62 270 ILE A C 1
ATOM 2152 O O . ILE A 1 270 ? 7.307 -11.676 -3.424 1.00 82.62 270 ILE A O 1
ATOM 2156 N N . MET A 1 271 ? 8.996 -12.744 -2.391 1.00 79.25 271 MET A N 1
ATOM 2157 C CA . MET A 1 271 ? 9.588 -11.545 -1.794 1.00 79.25 271 MET A CA 1
ATOM 2158 C C . MET A 1 271 ? 9.947 -10.515 -2.880 1.00 79.25 271 MET A C 1
ATOM 2160 O O . MET A 1 271 ? 10.412 -10.872 -3.960 1.00 79.25 271 MET A O 1
ATOM 2164 N N . GLY A 1 272 ? 9.677 -9.232 -2.622 1.00 79.75 272 GLY A N 1
ATOM 2165 C CA . GLY A 1 272 ? 9.930 -8.150 -3.585 1.00 79.75 272 GLY A CA 1
ATOM 2166 C C . GLY A 1 272 ? 8.878 -7.975 -4.693 1.00 79.75 272 GLY A C 1
ATOM 2167 O O . GLY A 1 272 ? 9.027 -7.100 -5.539 1.00 79.75 272 GLY A O 1
ATOM 2168 N N . GLN A 1 273 ? 7.776 -8.736 -4.691 1.00 81.00 273 GLN A N 1
ATOM 2169 C CA . GLN A 1 273 ? 6.671 -8.567 -5.659 1.00 81.00 273 GLN A CA 1
ATOM 2170 C C . GLN A 1 273 ? 5.729 -7.383 -5.357 1.00 81.00 273 GLN A C 1
ATOM 2172 O O . GLN A 1 273 ? 4.712 -7.210 -6.029 1.00 81.00 273 GLN A O 1
ATOM 2177 N N . GLY A 1 274 ? 6.048 -6.565 -4.352 1.00 86.31 274 GLY A N 1
ATOM 2178 C CA . GLY A 1 274 ? 5.262 -5.386 -3.987 1.00 86.31 274 GLY A CA 1
ATOM 2179 C C . GLY A 1 274 ? 4.016 -5.672 -3.143 1.00 86.31 274 GLY A C 1
ATOM 2180 O O . GLY A 1 274 ? 3.009 -4.989 -3.310 1.00 86.31 274 GLY A O 1
ATOM 2181 N N . LYS A 1 275 ? 4.078 -6.657 -2.230 1.00 89.94 275 LYS A N 1
ATOM 2182 C CA . LYS A 1 275 ? 3.024 -6.943 -1.230 1.00 89.94 275 LYS A CA 1
ATOM 2183 C C . LYS A 1 275 ? 2.608 -5.668 -0.484 1.00 89.94 275 LYS A C 1
ATOM 2185 O O . LYS A 1 275 ? 1.491 -5.183 -0.637 1.00 89.94 275 LYS A O 1
ATOM 2190 N N . THR A 1 276 ? 3.555 -5.084 0.243 1.00 89.12 276 THR A N 1
ATOM 2191 C CA . THR A 1 276 ? 3.345 -3.914 1.105 1.00 89.12 276 THR A CA 1
ATOM 2192 C C . THR A 1 276 ? 3.308 -2.597 0.325 1.00 89.12 276 THR A C 1
ATOM 2194 O O . THR A 1 276 ? 2.690 -1.637 0.766 1.00 89.12 276 THR A O 1
ATOM 2197 N N . THR A 1 277 ? 3.959 -2.530 -0.843 1.00 89.56 277 THR A N 1
ATOM 2198 C CA . THR A 1 277 ? 4.095 -1.285 -1.621 1.00 89.56 277 THR A CA 1
ATOM 2199 C C . THR A 1 277 ? 3.011 -1.075 -2.672 1.00 89.56 277 THR A C 1
ATOM 2201 O O . THR A 1 277 ? 2.743 0.067 -3.023 1.00 89.56 277 THR A O 1
ATOM 2204 N N . VAL A 1 278 ? 2.399 -2.145 -3.188 1.00 91.81 278 VAL A N 1
ATOM 2205 C CA . VAL A 1 278 ? 1.421 -2.072 -4.286 1.00 91.81 278 VAL A CA 1
ATOM 2206 C C . VAL A 1 278 ? 0.104 -2.726 -3.885 1.00 91.81 278 VAL A C 1
ATOM 2208 O O . VAL A 1 278 ? -0.927 -2.063 -3.882 1.00 91.81 278 VAL A O 1
ATOM 2211 N N . VAL A 1 279 ? 0.128 -4.009 -3.507 1.00 93.25 279 VAL A N 1
ATOM 2212 C CA . VAL A 1 279 ? -1.099 -4.786 -3.254 1.00 93.25 279 VAL A CA 1
ATOM 2213 C C . VAL A 1 279 ? -1.845 -4.276 -2.019 1.00 93.25 279 VAL A C 1
ATOM 2215 O O . VAL A 1 279 ? -3.042 -4.021 -2.108 1.00 93.25 279 VAL A O 1
ATOM 2218 N N . GLY A 1 280 ? -1.154 -4.077 -0.893 1.00 92.25 280 GLY A N 1
ATOM 2219 C CA . GLY A 1 280 ? -1.745 -3.545 0.341 1.00 92.25 280 GLY A CA 1
ATOM 2220 C C . GLY A 1 280 ? -2.412 -2.176 0.143 1.00 92.25 280 GLY A C 1
ATOM 2221 O O . GLY A 1 280 ? -3.608 -2.056 0.407 1.00 92.25 280 GLY A O 1
ATOM 2222 N N . PRO A 1 281 ? -1.696 -1.166 -0.391 1.00 92.50 281 PRO A N 1
ATOM 2223 C CA . PRO A 1 281 ? -2.279 0.139 -0.689 1.00 92.50 281 PRO A CA 1
ATOM 2224 C C . PRO A 1 281 ? -3.449 0.086 -1.685 1.00 92.50 281 PRO A C 1
ATOM 2226 O O . PRO A 1 281 ? -4.452 0.757 -1.463 1.00 92.50 281 PRO A O 1
ATOM 2229 N N . LEU A 1 282 ? -3.375 -0.726 -2.749 1.00 92.75 282 LEU A N 1
ATOM 2230 C CA . LEU A 1 282 ? -4.489 -0.888 -3.698 1.00 92.75 282 LEU A CA 1
ATOM 2231 C C . LEU A 1 282 ? -5.724 -1.517 -3.046 1.00 92.75 282 LEU A C 1
ATOM 2233 O O . LEU A 1 282 ? -6.840 -1.056 -3.275 1.00 92.75 282 LEU A O 1
ATOM 2237 N N . LEU A 1 283 ? -5.537 -2.543 -2.212 1.00 93.44 283 LEU A N 1
ATOM 2238 C CA . LEU A 1 283 ? -6.631 -3.147 -1.453 1.00 93.44 283 LEU A CA 1
ATOM 2239 C C . LEU A 1 283 ? -7.254 -2.132 -0.499 1.00 93.44 283 LEU A C 1
ATOM 2241 O O . LEU A 1 283 ? -8.470 -1.978 -0.495 1.00 93.44 283 LEU A O 1
ATOM 2245 N N . ALA A 1 284 ? -6.439 -1.389 0.247 1.00 91.94 284 ALA A N 1
ATOM 2246 C CA . ALA A 1 284 ? -6.931 -0.358 1.151 1.00 91.94 284 ALA A CA 1
ATOM 2247 C C . ALA A 1 284 ? -7.674 0.768 0.406 1.00 91.94 284 ALA A C 1
ATOM 2249 O O . ALA A 1 284 ? -8.690 1.268 0.885 1.00 91.94 284 ALA A O 1
ATOM 2250 N N . LEU A 1 285 ? -7.222 1.131 -0.799 1.00 89.56 285 LEU A N 1
ATOM 2251 C CA . LEU A 1 285 ? -7.902 2.101 -1.656 1.00 89.56 285 LEU A CA 1
ATOM 2252 C C . LEU A 1 285 ? -9.288 1.611 -2.101 1.00 89.56 285 LEU A C 1
ATOM 2254 O O . LEU A 1 285 ? -10.235 2.393 -2.093 1.00 89.56 285 LEU A O 1
ATOM 2258 N N . ILE A 1 286 ? -9.400 0.337 -2.486 1.00 89.94 286 ILE A N 1
ATOM 2259 C CA . ILE A 1 286 ? -10.633 -0.261 -3.018 1.00 89.94 286 ILE A CA 1
ATOM 2260 C C . ILE A 1 286 ? -11.639 -0.602 -1.913 1.00 89.94 286 ILE A C 1
ATOM 2262 O O . ILE A 1 286 ? -12.839 -0.466 -2.139 1.00 89.94 286 ILE A O 1
ATOM 2266 N N . LEU A 1 287 ? -11.156 -1.075 -0.761 1.00 90.81 287 LEU A N 1
ATOM 2267 C CA . LEU A 1 287 ? -11.982 -1.628 0.315 1.00 90.81 287 LEU A CA 1
ATOM 2268 C C . LEU A 1 287 ? -12.463 -0.581 1.320 1.00 90.81 287 LEU A C 1
ATOM 2270 O O . LEU A 1 287 ? -13.477 -0.811 1.961 1.00 90.81 287 LEU A O 1
ATOM 2274 N N . ALA A 1 288 ? -11.768 0.551 1.472 1.00 88.31 288 ALA A N 1
ATOM 2275 C CA . ALA A 1 288 ? -12.242 1.623 2.347 1.00 88.31 288 ALA A CA 1
ATOM 2276 C C . ALA A 1 288 ? -13.301 2.467 1.617 1.00 88.31 288 ALA A C 1
ATOM 2278 O O . ALA A 1 288 ? -12.998 3.504 1.015 1.00 88.31 288 ALA A O 1
ATOM 2279 N N . ASP A 1 289 ? -14.527 1.949 1.657 1.00 85.56 289 ASP A N 1
ATOM 2280 C CA . ASP A 1 289 ? -15.773 2.458 1.072 1.00 85.56 289 ASP A CA 1
ATOM 2281 C C . ASP A 1 289 ? -16.513 3.460 1.979 1.00 85.56 289 ASP A C 1
ATOM 2283 O O . ASP A 1 289 ? -17.261 4.311 1.488 1.00 8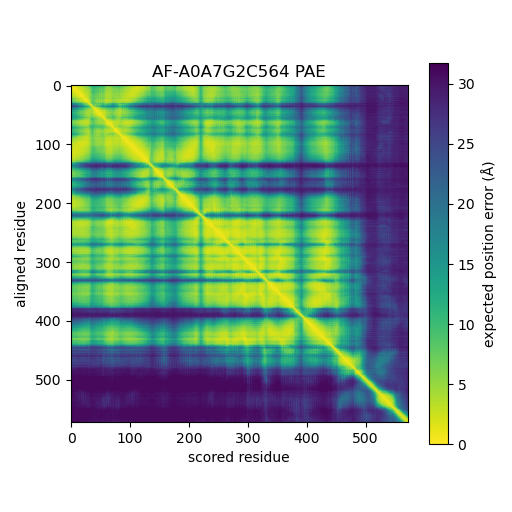5.56 289 ASP A O 1
ATOM 2287 N N . GLY A 1 290 ? -16.232 3.421 3.281 1.00 85.06 290 GLY A N 1
ATOM 2288 C CA . GLY A 1 290 ? -16.885 4.226 4.316 1.00 85.06 290 GLY A CA 1
ATOM 2289 C C . GLY A 1 290 ? -17.983 3.478 5.074 1.00 85.06 290 GLY A C 1
ATOM 2290 O O . GLY A 1 290 ? -18.586 4.040 5.979 1.00 85.06 290 GLY A O 1
ATOM 2291 N N . GLU A 1 291 ? -18.237 2.220 4.713 1.00 85.75 291 GLU A N 1
ATOM 2292 C CA . GLU A 1 291 ? -19.143 1.314 5.428 1.00 85.75 291 GLU A CA 1
ATOM 2293 C C . GLU A 1 291 ? -18.368 0.310 6.288 1.00 85.75 291 GLU A C 1
ATOM 2295 O O . GLU A 1 291 ? -18.872 -0.150 7.311 1.00 85.75 291 GLU A O 1
ATOM 2300 N N . HIS A 1 292 ? -17.144 -0.030 5.869 1.00 88.50 292 HIS A N 1
ATOM 2301 C CA . HIS A 1 292 ? -16.289 -0.994 6.543 1.00 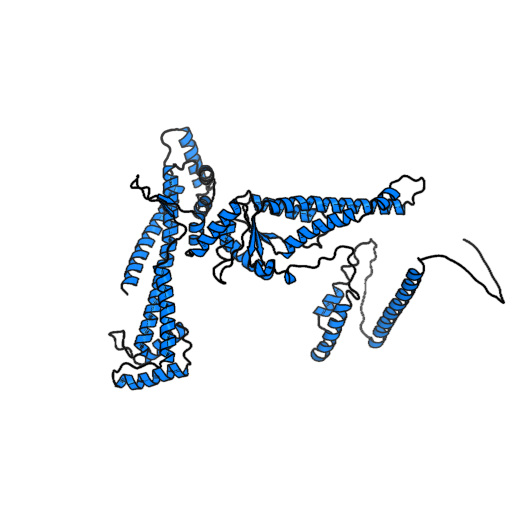88.50 292 HIS A CA 1
ATOM 2302 C C . HIS A 1 292 ? -14.944 -0.363 6.913 1.00 88.50 292 HIS A C 1
ATOM 2304 O O . HIS A 1 292 ? -14.219 0.171 6.068 1.00 88.50 292 HIS A O 1
ATOM 2310 N N . THR A 1 293 ? -14.541 -0.493 8.178 1.00 91.31 293 THR A N 1
ATOM 2311 C CA . THR A 1 293 ? -13.190 -0.101 8.599 1.00 91.31 293 THR A CA 1
ATOM 2312 C C . THR A 1 293 ? -12.144 -1.058 8.034 1.00 91.31 293 THR A C 1
ATOM 2314 O O . THR A 1 293 ? -12.214 -2.269 8.253 1.00 91.31 293 THR A O 1
ATOM 2317 N N . VAL A 1 294 ? -11.131 -0.519 7.352 1.00 94.19 294 VAL A N 1
ATOM 2318 C CA . VAL A 1 294 ? -9.993 -1.301 6.850 1.00 94.19 294 VAL A CA 1
ATOM 2319 C C . VAL A 1 294 ? -8.841 -1.237 7.847 1.00 94.19 294 VAL A C 1
ATOM 2321 O O . VAL A 1 294 ? -8.235 -0.182 8.052 1.00 94.19 294 VAL A O 1
ATOM 2324 N N . LEU A 1 295 ? -8.520 -2.386 8.440 1.00 94.75 295 LEU A N 1
ATOM 2325 C CA . LEU A 1 295 ? -7.419 -2.561 9.378 1.00 94.75 295 LEU A CA 1
ATOM 2326 C C . LEU A 1 295 ? -6.279 -3.330 8.705 1.00 94.75 295 LEU A C 1
ATOM 2328 O O . LEU A 1 295 ? -6.447 -4.480 8.311 1.00 94.75 295 LEU A O 1
ATOM 2332 N N . GLN A 1 296 ? -5.102 -2.719 8.609 1.00 95.19 296 GLN A N 1
ATOM 2333 C CA . GLN A 1 296 ? -3.888 -3.364 8.127 1.00 95.19 296 GLN A CA 1
ATOM 2334 C C . GLN A 1 296 ? -2.978 -3.722 9.306 1.00 95.19 296 GLN A C 1
ATOM 2336 O O . GLN A 1 296 ? -2.441 -2.845 9.989 1.00 95.19 296 GLN A O 1
ATOM 2341 N N . VAL A 1 297 ? -2.796 -5.023 9.535 1.00 94.56 297 VAL A N 1
ATOM 2342 C CA . VAL A 1 297 ? -1.936 -5.574 10.585 1.00 94.56 297 VAL A CA 1
ATOM 2343 C C . VAL A 1 297 ? -0.640 -6.090 9.983 1.00 94.56 297 VAL A C 1
ATOM 2345 O O . VAL A 1 297 ? -0.639 -6.773 8.962 1.00 94.56 297 VAL A O 1
ATOM 2348 N N . MET A 1 298 ? 0.469 -5.767 10.635 1.00 93.19 298 MET A N 1
ATOM 2349 C CA . MET A 1 298 ? 1.820 -6.142 10.221 1.00 93.19 298 MET A CA 1
ATOM 2350 C C . MET A 1 298 ? 2.727 -6.275 11.447 1.00 93.19 298 MET A C 1
ATOM 2352 O O . MET A 1 298 ? 2.416 -5.696 12.491 1.00 93.19 298 MET A O 1
ATOM 2356 N N . PRO A 1 299 ? 3.860 -6.990 11.347 1.00 92.00 299 PRO A N 1
ATOM 2357 C CA . PRO A 1 299 ? 4.834 -7.055 12.430 1.00 92.00 299 PRO A CA 1
ATOM 2358 C C . PRO A 1 299 ? 5.262 -5.659 12.904 1.00 92.00 299 PRO A C 1
ATOM 2360 O O . PRO A 1 299 ? 5.507 -4.776 12.081 1.00 92.00 299 PRO A O 1
ATOM 2363 N N . THR A 1 300 ? 5.429 -5.474 14.219 1.00 90.12 300 THR A N 1
ATOM 2364 C CA . THR A 1 300 ? 5.801 -4.186 14.841 1.00 90.12 300 THR A CA 1
ATOM 2365 C C . THR A 1 300 ? 7.010 -3.519 14.177 1.00 90.12 300 THR A C 1
ATOM 2367 O O . THR A 1 300 ? 7.018 -2.307 13.973 1.00 90.12 300 THR A O 1
ATOM 2370 N N . ALA A 1 301 ? 8.003 -4.307 13.756 1.00 90.00 301 ALA A N 1
ATOM 2371 C CA . ALA A 1 301 ? 9.201 -3.799 13.085 1.00 90.00 301 ALA A CA 1
ATOM 2372 C C . ALA A 1 301 ? 8.922 -3.145 11.713 1.00 90.00 301 ALA A C 1
ATOM 2374 O O . ALA A 1 301 ? 9.688 -2.292 11.273 1.00 90.00 301 ALA A O 1
ATOM 2375 N N . LEU A 1 302 ? 7.832 -3.530 11.040 1.00 91.31 302 LEU A N 1
ATOM 2376 C CA . LEU A 1 302 ? 7.437 -3.036 9.714 1.00 91.31 302 LEU A CA 1
ATOM 2377 C C . LEU A 1 302 ? 6.375 -1.928 9.775 1.00 91.31 302 LEU A C 1
ATOM 2379 O O . LEU A 1 302 ? 6.045 -1.340 8.741 1.00 91.31 302 LEU A O 1
ATOM 2383 N N . LEU A 1 303 ? 5.851 -1.628 10.968 1.00 91.94 303 LEU A N 1
ATOM 2384 C CA . LEU A 1 303 ? 4.755 -0.680 11.174 1.00 91.94 303 LEU A CA 1
ATOM 2385 C C . LEU A 1 303 ? 5.098 0.714 10.635 1.00 91.94 303 LEU A C 1
ATOM 2387 O O . LEU A 1 303 ? 4.346 1.287 9.848 1.00 91.94 303 LEU A O 1
ATOM 2391 N N . GLU A 1 304 ? 6.265 1.240 11.014 1.00 92.00 304 GLU A N 1
ATOM 2392 C CA . GLU A 1 304 ? 6.685 2.590 10.628 1.00 92.00 304 GLU A CA 1
ATOM 2393 C C . GLU A 1 304 ? 6.959 2.695 9.123 1.00 92.00 304 GLU A C 1
ATOM 2395 O O . GLU A 1 304 ? 6.528 3.646 8.467 1.00 92.00 304 GLU A O 1
ATOM 2400 N N . GLN A 1 305 ? 7.613 1.679 8.553 1.00 92.00 305 GLN A N 1
ATOM 2401 C CA . GLN A 1 305 ? 7.886 1.618 7.120 1.00 92.00 305 GLN A CA 1
ATOM 2402 C C . GLN A 1 305 ? 6.583 1.613 6.315 1.00 92.00 305 GLN A C 1
ATOM 2404 O O . GLN A 1 305 ? 6.424 2.404 5.384 1.00 92.00 305 GLN A O 1
ATOM 2409 N N . THR A 1 306 ? 5.632 0.758 6.681 1.00 91.62 306 THR A N 1
ATOM 2410 C CA . THR A 1 306 ? 4.353 0.650 5.970 1.00 91.62 306 THR A CA 1
ATOM 2411 C C . THR A 1 306 ? 3.507 1.902 6.148 1.00 91.62 306 THR A C 1
ATOM 2413 O O . THR A 1 306 ? 2.909 2.375 5.185 1.00 91.62 306 THR A O 1
ATOM 2416 N N . ARG A 1 307 ? 3.516 2.510 7.341 1.00 92.38 307 ARG A N 1
ATOM 2417 C CA . ARG A 1 307 ? 2.870 3.804 7.586 1.00 92.38 307 ARG A CA 1
ATOM 2418 C C . ARG A 1 307 ? 3.424 4.888 6.663 1.00 92.38 307 ARG A C 1
ATOM 2420 O O . ARG A 1 307 ? 2.647 5.647 6.091 1.00 92.38 307 ARG A O 1
ATOM 2427 N N . SER A 1 308 ? 4.744 4.954 6.494 1.00 91.75 308 SER A N 1
ATOM 2428 C CA . SER A 1 308 ? 5.396 5.899 5.579 1.00 91.75 308 SER A CA 1
ATOM 2429 C C . SER A 1 308 ? 5.018 5.640 4.116 1.00 91.75 308 SER A C 1
ATOM 2431 O O . SER A 1 308 ? 4.679 6.577 3.393 1.00 91.75 308 SER A O 1
ATOM 2433 N N . ILE A 1 309 ? 4.981 4.370 3.696 1.00 90.56 309 ILE A N 1
ATOM 2434 C CA . ILE A 1 309 ? 4.543 3.971 2.350 1.00 90.56 309 ILE A CA 1
ATOM 2435 C C . ILE A 1 309 ? 3.099 4.407 2.106 1.00 90.56 309 ILE A C 1
ATOM 2437 O O . ILE A 1 309 ? 2.843 5.122 1.143 1.00 90.56 309 ILE A O 1
ATOM 2441 N N . LEU A 1 310 ? 2.169 4.053 2.996 1.00 90.00 310 LEU A N 1
ATOM 2442 C CA . LEU A 1 310 ? 0.766 4.442 2.868 1.00 90.00 310 LEU A CA 1
ATOM 2443 C C . LEU A 1 310 ? 0.621 5.968 2.847 1.00 90.00 310 LEU A C 1
ATOM 2445 O O . LEU A 1 310 ? -0.135 6.487 2.033 1.00 90.00 310 LEU A O 1
ATOM 2449 N N . ARG A 1 311 ? 1.371 6.705 3.685 1.00 90.19 311 ARG A N 1
ATOM 2450 C CA . ARG A 1 311 ? 1.328 8.180 3.724 1.00 90.19 311 ARG A CA 1
ATOM 2451 C C . ARG A 1 311 ? 1.833 8.790 2.433 1.00 90.19 311 ARG A C 1
ATOM 2453 O O . ARG A 1 311 ? 1.265 9.762 1.959 1.00 90.19 311 ARG A O 1
ATOM 2460 N N . ARG A 1 312 ? 2.876 8.213 1.841 1.00 86.81 312 ARG A N 1
ATOM 2461 C CA . ARG A 1 312 ? 3.334 8.602 0.509 1.00 86.81 312 ARG A CA 1
ATOM 2462 C C . ARG A 1 312 ? 2.270 8.294 -0.541 1.00 86.81 312 ARG A C 1
ATOM 2464 O O . ARG A 1 312 ? 2.081 9.095 -1.451 1.00 86.81 312 ARG A O 1
ATOM 2471 N N . CYS A 1 313 ? 1.576 7.164 -0.414 1.00 84.19 313 CYS A N 1
ATOM 2472 C CA . CYS A 1 313 ? 0.569 6.761 -1.382 1.00 84.19 313 CYS A CA 1
ATOM 2473 C C . CYS A 1 313 ? -0.707 7.612 -1.336 1.00 84.19 313 CYS A C 1
ATOM 2475 O O . CYS A 1 313 ? -1.259 7.944 -2.382 1.00 84.19 313 CYS A O 1
ATOM 2477 N N . PHE A 1 314 ? -1.149 7.982 -0.136 1.00 84.69 314 PHE A N 1
ATOM 2478 C CA . PHE A 1 314 ? -2.380 8.731 0.126 1.00 84.69 314 PHE A CA 1
ATOM 2479 C C . PHE A 1 314 ? -2.122 10.180 0.580 1.00 84.69 314 PHE A C 1
ATOM 2481 O O . PHE A 1 314 ? -2.967 10.825 1.182 1.00 84.69 314 PHE A O 1
ATOM 2488 N N . GLY A 1 315 ? -0.922 10.712 0.358 1.00 73.88 315 GLY A N 1
ATOM 2489 C CA . GLY A 1 315 ? -0.565 12.056 0.830 1.00 73.88 315 GLY A CA 1
ATOM 2490 C C . GLY A 1 315 ? -0.835 13.167 -0.180 1.00 73.88 315 GLY A C 1
ATOM 2491 O O . GLY A 1 315 ? -0.973 14.317 0.217 1.00 73.88 315 GLY A O 1
ATOM 2492 N N . VAL A 1 316 ? -0.861 12.835 -1.476 1.00 70.81 316 VAL A N 1
ATOM 2493 C CA . VAL A 1 316 ? -0.829 13.835 -2.558 1.00 70.81 316 VAL A CA 1
ATOM 2494 C C . VAL A 1 316 ? -2.210 14.030 -3.182 1.00 70.81 316 VAL A C 1
ATOM 2496 O O . VAL A 1 316 ? -2.802 15.088 -3.047 1.00 70.81 316 VAL A O 1
ATOM 2499 N N . VAL A 1 317 ? -2.742 13.003 -3.850 1.00 70.31 317 VAL A N 1
ATOM 2500 C CA . VAL A 1 317 ? -4.001 13.110 -4.618 1.00 70.31 317 VAL A CA 1
ATOM 2501 C C . VAL A 1 317 ? -5.179 12.434 -3.912 1.00 70.31 317 VAL A C 1
ATOM 2503 O O . VAL A 1 317 ? -6.333 12.796 -4.115 1.00 70.31 317 VAL A O 1
ATOM 2506 N N . LEU A 1 318 ? -4.900 11.447 -3.064 1.00 72.19 318 LEU A N 1
ATOM 2507 C CA . LEU A 1 318 ? -5.903 10.628 -2.393 1.00 72.19 318 LEU A CA 1
ATOM 2508 C C . LEU A 1 318 ? -5.960 10.987 -0.924 1.00 72.19 318 LEU A C 1
ATOM 2510 O O . LEU A 1 318 ? -5.165 10.450 -0.176 1.00 72.19 318 LEU A O 1
ATOM 2514 N N . VAL A 1 319 ? -6.878 11.849 -0.497 1.00 72.38 319 VAL A N 1
ATOM 2515 C CA . VAL A 1 319 ? -6.955 12.285 0.907 1.00 72.38 319 VAL A CA 1
ATOM 2516 C C . VAL A 1 319 ? -7.547 11.171 1.785 1.00 72.38 319 VAL A C 1
ATOM 2518 O O . VAL A 1 319 ? -8.708 11.221 2.170 1.00 72.38 319 VAL A O 1
ATOM 2521 N N . LYS A 1 320 ? -6.760 10.126 2.065 1.00 84.94 320 LYS A N 1
ATOM 2522 C CA . LYS A 1 320 ? -7.076 9.092 3.061 1.00 84.94 320 LYS A CA 1
ATOM 2523 C C . LYS A 1 320 ? -6.114 9.234 4.229 1.00 84.94 320 LYS A C 1
ATOM 2525 O O . LYS A 1 320 ? -4.898 9.127 4.055 1.00 84.94 320 LYS A O 1
ATOM 2530 N N . HIS A 1 321 ? -6.645 9.455 5.426 1.00 88.75 321 HIS A N 1
ATOM 2531 C CA . HIS A 1 321 ? -5.816 9.536 6.619 1.00 88.75 321 HIS A CA 1
ATOM 2532 C C . HIS A 1 321 ? -5.333 8.147 7.036 1.00 88.75 321 HIS A C 1
ATOM 2534 O O . HIS A 1 321 ? -5.945 7.118 6.745 1.00 88.75 321 HIS A O 1
ATOM 2540 N N . ILE A 1 322 ? -4.176 8.116 7.697 1.00 92.31 322 ILE A N 1
ATOM 2541 C CA . ILE A 1 322 ? -3.577 6.873 8.181 1.00 92.31 322 ILE A CA 1
ATOM 2542 C C . ILE A 1 322 ? -3.480 6.953 9.688 1.00 92.31 322 ILE A C 1
ATOM 2544 O O . ILE A 1 322 ? -2.635 7.668 10.241 1.00 92.31 322 ILE A O 1
ATOM 2548 N N . TYR A 1 323 ? -4.359 6.202 10.337 1.00 92.31 323 TYR A N 1
ATOM 2549 C CA . TYR A 1 323 ? -4.447 6.130 11.782 1.00 92.31 323 TYR A CA 1
ATOM 2550 C C . TYR A 1 323 ? -3.584 4.982 12.282 1.00 92.31 323 TYR A C 1
ATOM 2552 O O . TYR A 1 323 ? -3.730 3.852 11.840 1.00 92.31 323 TYR A O 1
ATOM 2560 N N . SER A 1 324 ? -2.695 5.260 13.232 1.00 92.12 324 SER A N 1
ATOM 2561 C CA . SER A 1 324 ? -2.000 4.205 13.971 1.00 92.12 324 SER A CA 1
ATOM 2562 C C . SER A 1 324 ? -2.753 3.929 15.264 1.00 92.12 324 SER A C 1
ATOM 2564 O O . SER A 1 324 ? -3.022 4.872 16.020 1.00 92.12 324 SER A O 1
ATOM 2566 N N . ILE A 1 325 ? -3.064 2.666 15.540 1.00 89.81 325 ILE A N 1
ATOM 2567 C CA . ILE A 1 325 ? -3.523 2.245 16.867 1.00 89.81 325 ILE A CA 1
ATOM 2568 C C . ILE A 1 325 ? -2.312 1.789 17.666 1.00 89.81 325 ILE A C 1
ATOM 2570 O O . ILE A 1 325 ? -1.509 0.990 17.185 1.00 89.81 325 ILE A O 1
ATOM 2574 N N . GLN A 1 326 ? -2.207 2.288 18.889 1.00 86.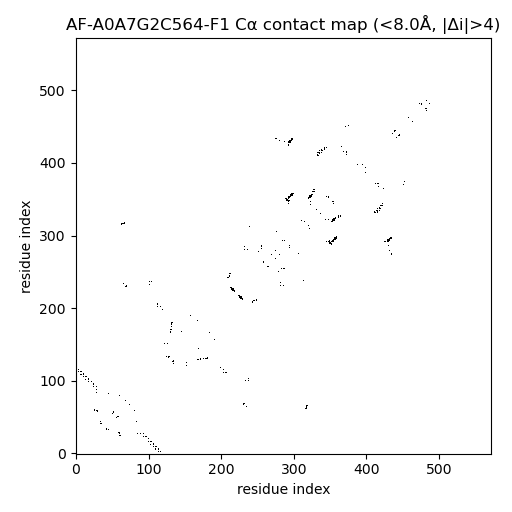00 326 GLN A N 1
ATOM 2575 C CA . GLN A 1 326 ? -1.335 1.742 19.915 1.00 86.00 326 GLN A CA 1
ATOM 2576 C C . GLN A 1 326 ? -2.195 1.554 21.155 1.00 86.00 326 GLN A C 1
ATOM 2578 O O . GLN A 1 326 ? -2.859 2.493 21.585 1.00 86.00 326 GLN A O 1
ATOM 2583 N N . PHE A 1 327 ? -2.238 0.330 21.666 1.00 85.50 327 PHE A N 1
ATOM 2584 C CA . PHE A 1 327 ? -3.013 -0.002 22.850 1.00 85.50 327 PHE A CA 1
ATOM 2585 C C . PHE A 1 327 ? -2.210 -0.973 23.705 1.00 85.50 327 PHE A C 1
ATOM 2587 O O . PHE A 1 327 ? -1.768 -2.014 23.213 1.00 85.50 327 PHE A O 1
ATOM 2594 N N . ASP A 1 328 ? -2.041 -0.621 24.975 1.00 80.75 328 ASP A N 1
ATOM 2595 C CA . ASP A 1 328 ? -1.419 -1.462 25.990 1.00 80.75 328 ASP A CA 1
ATOM 2596 C C . ASP A 1 328 ? -2.479 -1.858 27.025 1.00 80.75 328 ASP A C 1
ATOM 2598 O O . ASP A 1 328 ? -3.295 -1.045 27.462 1.00 80.75 328 ASP A O 1
ATOM 2602 N N . ARG A 1 329 ? -2.445 -3.118 27.460 1.00 74.00 329 ARG A N 1
ATOM 2603 C CA . ARG A 1 329 ? -3.290 -3.653 28.534 1.00 74.00 329 ARG A CA 1
ATOM 2604 C C . ARG A 1 329 ? -3.093 -2.895 29.853 1.00 74.00 329 ARG A C 1
ATOM 2606 O O . ARG A 1 329 ? -4.013 -2.867 30.676 1.00 74.00 329 ARG A O 1
ATOM 2613 N N . ASN A 1 330 ? -1.921 -2.281 30.052 1.00 70.69 330 ASN A N 1
ATOM 2614 C CA . ASN A 1 330 ? -1.616 -1.459 31.224 1.00 70.69 330 ASN A CA 1
ATOM 2615 C C . ASN A 1 330 ? -2.260 -0.057 31.228 1.00 70.69 330 ASN A C 1
ATOM 2617 O O . ASN A 1 330 ? -1.988 0.725 32.135 1.00 70.69 330 ASN A O 1
ATOM 2621 N N . CYS A 1 331 ? -3.101 0.263 30.244 1.00 66.75 331 CYS A N 1
ATOM 2622 C CA . CYS A 1 331 ? -3.955 1.449 30.280 1.00 66.75 331 CYS A CA 1
ATOM 2623 C C . CYS A 1 331 ? -4.814 1.467 31.564 1.00 66.75 331 CYS A C 1
ATOM 2625 O O . CYS A 1 331 ? -5.177 0.397 32.087 1.00 66.75 331 CYS A O 1
ATOM 2627 N N . SER A 1 332 ? -5.063 2.676 32.086 1.00 65.06 332 SER A N 1
ATOM 2628 C CA . SER A 1 332 ? -5.773 2.899 33.346 1.00 65.06 332 SER A CA 1
ATOM 2629 C C . SER A 1 332 ? -7.163 2.255 33.321 1.00 65.06 332 SER A C 1
ATOM 2631 O O . SER A 1 332 ? -7.683 1.855 32.281 1.00 65.06 332 SER A O 1
ATOM 2633 N N . GLU A 1 333 ? -7.770 2.088 34.494 1.00 68.06 333 GLU A N 1
ATOM 2634 C CA . GLU A 1 333 ? -9.141 1.566 34.608 1.00 68.06 333 GLU A CA 1
ATOM 2635 C C . GLU A 1 333 ? -10.202 2.604 34.181 1.00 68.06 333 GLU A C 1
ATOM 2637 O O . GLU A 1 333 ? -11.389 2.417 34.441 1.00 68.06 333 GLU A O 1
ATOM 2642 N N . ASP A 1 334 ? -9.782 3.690 33.528 1.00 74.50 334 ASP A N 1
ATOM 2643 C CA . ASP A 1 334 ? -10.651 4.758 33.054 1.00 74.50 334 ASP A CA 1
ATOM 2644 C C . ASP A 1 334 ? -11.203 4.429 31.663 1.00 74.50 334 ASP A C 1
ATOM 2646 O O . ASP A 1 334 ? -10.518 3.881 30.797 1.00 74.50 334 ASP A O 1
ATOM 2650 N N . THR A 1 335 ? -12.460 4.800 31.419 1.00 82.81 335 THR A N 1
ATOM 2651 C CA . THR A 1 335 ? -13.119 4.566 30.126 1.00 82.81 335 THR A CA 1
ATOM 2652 C C . THR A 1 335 ? -12.655 5.533 29.035 1.00 82.81 335 THR A C 1
ATOM 2654 O O . THR A 1 335 ? -12.831 5.256 27.851 1.00 82.81 335 THR A O 1
ATOM 2657 N N . THR A 1 336 ? -12.007 6.639 29.408 1.00 86.12 336 THR A N 1
ATOM 2658 C CA . THR A 1 336 ? -11.660 7.753 28.514 1.00 86.12 336 THR A CA 1
ATOM 2659 C C . THR A 1 336 ? -10.763 7.343 27.351 1.00 86.12 336 THR A C 1
ATOM 2661 O O . THR A 1 336 ? -11.002 7.746 26.214 1.00 86.12 336 THR A O 1
ATOM 2664 N N . ASP A 1 337 ? -9.745 6.521 27.607 1.00 85.88 337 ASP A N 1
ATOM 2665 C CA . ASP A 1 337 ? -8.779 6.113 26.581 1.00 85.88 337 ASP A CA 1
ATOM 2666 C C . ASP A 1 337 ? -9.421 5.171 25.552 1.00 85.88 337 ASP A C 1
ATOM 2668 O O . ASP A 1 337 ? -9.150 5.256 24.350 1.00 85.88 337 ASP A O 1
ATOM 2672 N N . VAL A 1 338 ? -10.309 4.290 26.021 1.00 88.31 338 VAL A N 1
ATOM 2673 C CA . VAL A 1 338 ? -11.071 3.366 25.173 1.00 88.31 338 VAL A CA 1
ATOM 2674 C C . VAL A 1 338 ? -12.113 4.128 24.357 1.00 88.31 338 VAL A C 1
ATOM 2676 O O . VAL A 1 338 ? -12.245 3.884 23.159 1.00 88.31 338 VAL A O 1
ATOM 2679 N N . GLU A 1 339 ? -12.807 5.089 24.966 1.00 90.38 339 GLU A N 1
ATOM 2680 C CA . GLU A 1 339 ? -13.759 5.964 24.278 1.00 90.38 339 GLU A CA 1
ATOM 2681 C C . GLU A 1 339 ? -13.073 6.796 23.188 1.00 90.38 339 GLU A C 1
ATOM 2683 O O . GLU A 1 339 ? -13.569 6.865 22.062 1.00 90.38 339 GLU A O 1
ATOM 2688 N N . LEU A 1 340 ? -11.896 7.363 23.474 1.00 90.81 340 LEU A N 1
ATOM 2689 C CA . LEU A 1 340 ? -11.100 8.094 22.487 1.00 90.81 340 LEU A CA 1
ATOM 2690 C C . LEU A 1 340 ? -10.658 7.180 21.337 1.00 90.81 340 LEU A C 1
ATOM 2692 O O . LEU A 1 340 ? -10.685 7.580 20.170 1.00 90.81 340 LEU A O 1
ATOM 2696 N N . LEU A 1 341 ? -10.261 5.942 21.645 1.00 91.44 341 LEU A N 1
ATOM 2697 C CA . LEU A 1 341 ? -9.913 4.957 20.626 1.00 91.44 341 LEU A CA 1
ATOM 2698 C C . LEU A 1 341 ? -11.123 4.593 19.758 1.00 91.44 341 LEU A C 1
ATOM 2700 O O . LEU A 1 341 ? -10.983 4.510 18.537 1.00 91.44 341 LEU A O 1
ATOM 2704 N N . TYR A 1 342 ? -12.298 4.412 20.359 1.00 92.69 342 TYR A N 1
ATOM 2705 C CA . TYR A 1 342 ? -13.533 4.161 19.625 1.00 92.69 342 TYR A CA 1
ATOM 2706 C C . TYR A 1 342 ? -13.874 5.330 18.695 1.00 92.69 342 TYR A C 1
ATOM 2708 O O . TYR A 1 342 ? -14.055 5.112 17.501 1.00 92.69 342 TYR A O 1
ATOM 2716 N N . GLN A 1 343 ? -13.854 6.569 19.197 1.00 92.69 343 GLN A N 1
ATOM 2717 C CA . GLN A 1 343 ? -14.076 7.767 18.378 1.00 92.69 343 GLN A CA 1
ATOM 2718 C C . GLN A 1 343 ? -13.096 7.838 17.204 1.00 92.69 343 GLN A C 1
ATOM 2720 O O . GLN A 1 343 ? -13.506 8.059 16.070 1.00 92.69 343 GLN A O 1
ATOM 2725 N N . LYS A 1 344 ? -11.809 7.564 17.448 1.00 92.50 344 LYS A N 1
ATOM 2726 C CA . LYS A 1 344 ? -10.777 7.536 16.404 1.00 92.50 344 LYS A CA 1
ATOM 2727 C C . LYS A 1 344 ? -11.064 6.496 15.317 1.00 92.50 344 LYS A C 1
ATOM 2729 O O . LYS A 1 344 ? -10.788 6.757 14.149 1.00 92.50 344 LYS A O 1
ATOM 2734 N N . LEU A 1 345 ? -11.572 5.320 15.688 1.00 92.62 345 LEU A N 1
ATOM 2735 C CA . LEU A 1 345 ? -11.925 4.263 14.737 1.00 92.62 345 LEU A CA 1
ATOM 2736 C C . LEU A 1 345 ? -13.176 4.605 13.932 1.00 92.62 345 LEU A C 1
ATOM 2738 O O . LEU A 1 345 ? -13.180 4.389 12.723 1.00 92.62 345 LEU A O 1
ATOM 2742 N N . THR A 1 346 ? -14.189 5.179 14.577 1.00 92.69 346 THR A N 1
ATOM 2743 C CA . THR A 1 346 ? -15.408 5.640 13.907 1.00 92.69 346 THR A CA 1
ATOM 2744 C C . THR A 1 346 ? -15.095 6.760 12.917 1.00 92.69 346 THR A C 1
ATOM 2746 O O . THR A 1 346 ? -15.475 6.662 11.756 1.00 92.69 346 THR A O 1
ATOM 2749 N N . SER A 1 347 ? -14.299 7.761 13.310 1.00 91.62 347 SER A N 1
ATOM 2750 C CA . SER A 1 347 ? -13.843 8.800 12.377 1.00 91.62 347 SER A CA 1
ATOM 2751 C C . SER A 1 347 ? -13.035 8.211 11.218 1.00 91.62 347 SER A C 1
ATOM 2753 O O . SER A 1 347 ? -13.199 8.627 10.079 1.00 91.62 347 SER A O 1
ATOM 2755 N N . ALA A 1 348 ? -12.199 7.196 11.469 1.00 91.81 348 ALA A N 1
ATOM 2756 C CA . ALA A 1 348 ? -11.452 6.541 10.399 1.00 91.81 348 ALA A CA 1
ATOM 2757 C C . ALA A 1 348 ? -12.358 5.804 9.392 1.00 91.81 348 ALA A C 1
ATOM 2759 O O . ALA A 1 348 ? -12.028 5.753 8.207 1.00 91.81 348 ALA A O 1
ATOM 2760 N N . GLU A 1 349 ? -13.473 5.230 9.847 1.00 91.19 349 GLU A N 1
ATOM 2761 C CA . GLU A 1 349 ? -14.489 4.611 8.990 1.00 91.19 349 GLU A CA 1
ATOM 2762 C C . GLU A 1 349 ? -15.203 5.671 8.141 1.00 91.19 349 GLU A C 1
ATOM 2764 O O . GLU A 1 349 ? -15.207 5.557 6.915 1.00 91.19 349 GLU A O 1
ATOM 2769 N N . GLU A 1 350 ? -15.697 6.743 8.767 1.00 89.44 350 GLU A N 1
ATOM 2770 C CA . GLU A 1 350 ? -16.385 7.857 8.095 1.00 89.44 350 GLU A CA 1
ATOM 2771 C C . GLU A 1 350 ? -15.493 8.547 7.047 1.00 89.44 350 GLU A C 1
ATOM 2773 O O . GLU A 1 350 ? -15.915 8.776 5.910 1.00 89.44 350 GLU A O 1
ATOM 2778 N N . ASP A 1 351 ? -14.223 8.782 7.384 1.00 87.69 351 ASP A N 1
ATOM 2779 C CA . ASP A 1 351 ? -13.238 9.432 6.513 1.00 87.69 351 ASP A CA 1
ATOM 2780 C C . ASP A 1 351 ? -12.658 8.491 5.438 1.00 87.69 351 ASP A C 1
ATOM 2782 O O . ASP A 1 351 ? -11.704 8.852 4.741 1.00 87.69 351 ASP A O 1
ATOM 2786 N N . ARG A 1 352 ? -13.163 7.252 5.308 1.00 88.88 352 ARG A N 1
ATOM 2787 C CA . ARG A 1 352 ? -12.640 6.220 4.382 1.00 88.88 352 ARG A CA 1
ATOM 2788 C C . ARG A 1 352 ? -11.132 5.995 4.522 1.00 88.88 352 ARG A C 1
ATOM 2790 O O . ARG A 1 352 ? -10.422 5.735 3.536 1.00 88.88 352 ARG A O 1
ATOM 2797 N N . SER A 1 353 ? -10.646 6.126 5.745 1.00 91.38 353 SER A N 1
ATOM 2798 C CA . SER A 1 353 ? -9.238 6.128 6.101 1.00 91.38 353 SER A CA 1
ATOM 2799 C C . SER A 1 353 ? -8.728 4.723 6.407 1.00 91.38 353 SER A C 1
ATOM 2801 O O . SER A 1 353 ? -9.489 3.768 6.556 1.00 91.38 353 SER A O 1
ATOM 2803 N N . VAL A 1 354 ? -7.404 4.577 6.461 1.00 93.12 354 VAL A N 1
ATOM 2804 C CA . VAL A 1 354 ? -6.753 3.280 6.681 1.00 93.12 354 VAL A CA 1
ATOM 2805 C C . VAL A 1 354 ? -6.202 3.229 8.092 1.00 93.12 354 VAL A C 1
ATOM 2807 O O . VAL A 1 354 ? -5.462 4.118 8.520 1.00 93.12 354 VAL A O 1
ATOM 2810 N N . VAL A 1 355 ? -6.538 2.167 8.815 1.00 94.88 355 VAL A N 1
ATOM 2811 C CA . VAL A 1 355 ? -6.055 1.958 10.174 1.00 94.88 355 VAL A CA 1
ATOM 2812 C C . VAL A 1 355 ? -4.912 0.954 10.148 1.00 94.88 355 VAL A C 1
ATOM 2814 O O . VAL A 1 355 ? -5.031 -0.122 9.577 1.00 94.88 355 VAL A O 1
ATOM 2817 N N . VAL A 1 356 ? -3.787 1.304 10.759 1.00 95.19 356 VAL A N 1
ATOM 2818 C CA . VAL A 1 356 ? -2.580 0.482 10.834 1.00 95.19 356 VAL A CA 1
ATOM 2819 C C . VAL A 1 356 ? -2.340 0.103 12.290 1.00 95.19 356 VAL A C 1
ATOM 2821 O O . VAL A 1 356 ? -2.357 0.961 13.178 1.00 95.19 356 VAL A O 1
ATOM 2824 N N . ALA A 1 357 ? -2.119 -1.183 12.547 1.00 94.44 357 ALA A N 1
ATOM 2825 C CA . ALA A 1 357 ? -1.898 -1.686 13.896 1.00 94.44 357 ALA A CA 1
ATOM 2826 C C . ALA A 1 357 ? -0.859 -2.807 13.927 1.00 94.44 357 ALA A C 1
ATOM 2828 O O . ALA A 1 357 ? -0.702 -3.578 12.981 1.00 94.44 357 ALA A O 1
ATOM 2829 N N . ALA A 1 358 ? -0.174 -2.910 15.060 1.00 92.00 358 ALA A N 1
ATOM 2830 C CA . ALA A 1 358 ? 0.637 -4.071 15.376 1.00 92.00 358 ALA A CA 1
ATOM 2831 C C . ALA A 1 358 ? -0.263 -5.198 15.931 1.00 92.00 358 ALA A C 1
ATOM 2833 O O . ALA A 1 358 ? -1.279 -4.899 16.578 1.00 92.00 358 ALA A O 1
ATOM 2834 N N . PRO A 1 359 ? 0.062 -6.486 15.709 1.00 90.00 359 PRO A N 1
ATOM 2835 C CA . PRO A 1 359 ? -0.753 -7.600 16.200 1.00 90.00 359 PRO A CA 1
ATOM 2836 C C . PRO A 1 359 ? -0.915 -7.585 17.724 1.00 90.00 359 PRO A C 1
ATOM 2838 O O . PRO A 1 359 ? -1.962 -7.970 18.240 1.00 90.00 359 PRO A O 1
ATOM 2841 N N . GLU A 1 360 ? 0.097 -7.113 18.447 1.00 87.19 360 GLU A N 1
ATOM 2842 C CA . GLU A 1 360 ? 0.112 -6.985 19.901 1.00 87.19 360 GLU A CA 1
ATOM 2843 C C . GLU A 1 360 ? -0.962 -6.006 20.383 1.00 87.19 360 GLU A C 1
ATOM 2845 O O . GLU A 1 360 ? -1.593 -6.267 21.401 1.00 87.19 360 GLU A O 1
ATOM 2850 N N . CYS A 1 361 ? -1.234 -4.929 19.638 1.00 89.06 361 CYS A N 1
ATOM 2851 C CA . CYS A 1 361 ? -2.266 -3.948 19.991 1.00 89.06 361 CYS A CA 1
ATOM 2852 C C . CYS A 1 361 ? -3.672 -4.551 19.873 1.00 89.06 361 CYS A C 1
ATOM 2854 O O . CYS A 1 361 ? -4.480 -4.436 20.793 1.00 89.06 361 CYS A O 1
ATOM 2856 N N . VAL A 1 362 ? -3.945 -5.243 18.759 1.00 89.69 362 VAL A N 1
ATOM 2857 C CA . VAL A 1 362 ? -5.240 -5.905 18.513 1.00 89.69 362 VAL A CA 1
ATOM 2858 C C . VAL A 1 362 ? -5.493 -6.980 19.569 1.00 89.69 362 VAL A C 1
ATOM 2860 O O . VAL A 1 362 ? -6.563 -7.025 20.176 1.00 89.69 362 VAL A O 1
ATOM 2863 N N . LYS A 1 363 ? -4.477 -7.808 19.848 1.00 87.31 363 LYS A N 1
ATOM 2864 C CA . LYS A 1 363 ? -4.546 -8.839 20.889 1.00 87.31 363 LYS A CA 1
ATOM 2865 C C . LYS A 1 363 ? -4.724 -8.228 22.278 1.00 87.31 363 LYS A C 1
ATOM 2867 O O . LYS A 1 363 ? -5.568 -8.703 23.026 1.00 87.31 363 LYS A O 1
ATOM 2872 N N . SER A 1 364 ? -3.983 -7.174 22.620 1.00 87.69 364 SER A N 1
ATOM 2873 C CA . SER A 1 364 ? -4.069 -6.529 23.940 1.00 87.69 364 SER A CA 1
ATOM 2874 C C . SER A 1 364 ? -5.456 -5.962 24.218 1.00 87.69 364 SER A C 1
ATOM 2876 O O . SER A 1 364 ? -5.955 -6.118 25.329 1.00 87.69 364 SER A O 1
ATOM 2878 N N . LEU A 1 365 ? -6.110 -5.370 23.214 1.00 89.38 365 LEU A N 1
ATOM 2879 C CA . LEU A 1 365 ? -7.475 -4.862 23.350 1.00 89.38 365 LEU A CA 1
ATOM 2880 C C . LEU A 1 365 ? -8.487 -5.996 23.546 1.00 89.38 365 LEU A C 1
ATOM 2882 O O . LEU A 1 365 ? -9.313 -5.944 24.458 1.00 89.38 365 LEU A O 1
ATOM 2886 N N . PHE A 1 366 ? -8.367 -7.064 22.753 1.00 89.00 366 PHE A N 1
ATOM 2887 C CA . PHE A 1 366 ? -9.198 -8.256 22.914 1.00 89.00 366 PHE A CA 1
ATOM 2888 C C . PHE A 1 366 ? -9.031 -8.877 24.309 1.00 89.00 366 PHE A C 1
ATOM 2890 O O . PHE A 1 366 ? -10.008 -9.174 24.991 1.00 89.00 366 PHE A O 1
ATOM 2897 N N . LEU A 1 367 ? -7.798 -8.998 24.792 1.00 86.94 367 LEU A N 1
ATOM 2898 C CA . LEU A 1 367 ? -7.508 -9.584 26.100 1.00 86.94 367 LEU A CA 1
ATOM 2899 C C . LEU A 1 367 ? -7.911 -8.692 27.259 1.00 86.94 367 LEU A C 1
ATOM 2901 O O . LEU A 1 367 ? -8.322 -9.218 28.286 1.00 86.94 367 LEU A O 1
ATOM 2905 N N . LYS A 1 368 ? -7.828 -7.367 27.110 1.00 86.62 368 LYS A N 1
ATOM 2906 C CA . LYS A 1 368 ? -8.349 -6.435 28.113 1.00 86.62 368 LYS A CA 1
ATOM 2907 C C . LYS A 1 368 ? -9.845 -6.667 28.321 1.00 86.62 368 LYS A C 1
ATOM 2909 O O . LYS A 1 368 ? -10.270 -6.701 29.470 1.00 86.62 368 LYS A O 1
ATOM 2914 N N . SER A 1 369 ? -10.613 -6.897 27.249 1.00 88.19 369 SER A N 1
ATOM 2915 C CA . SER A 1 369 ? -12.045 -7.218 27.361 1.00 88.19 369 SER A CA 1
ATOM 2916 C C . SER A 1 369 ? -12.289 -8.523 28.129 1.00 88.19 369 SER A C 1
ATOM 2918 O O . SER A 1 369 ? -13.101 -8.550 29.050 1.00 88.19 369 SER A O 1
ATOM 2920 N N . ILE A 1 370 ? -11.521 -9.576 27.822 1.00 88.50 370 ILE A N 1
ATOM 2921 C CA . ILE A 1 370 ? -11.606 -10.869 28.515 1.00 88.50 370 ILE A CA 1
ATOM 2922 C C . ILE A 1 370 ? -11.206 -10.727 29.983 1.00 88.50 370 ILE A C 1
ATOM 2924 O O . ILE A 1 370 ? -11.871 -11.276 30.852 1.00 88.50 370 ILE A O 1
ATOM 2928 N N . GLU A 1 371 ? -10.145 -9.977 30.274 1.00 86.00 371 GLU A N 1
ATOM 2929 C CA . GLU A 1 371 ? -9.700 -9.707 31.638 1.00 86.00 371 GLU A CA 1
ATOM 2930 C C . GLU A 1 371 ? -10.776 -8.979 32.447 1.00 86.00 371 GLU A C 1
ATOM 2932 O O . GLU A 1 371 ? -11.027 -9.368 33.584 1.00 86.00 371 GLU A O 1
ATOM 2937 N N . GLN A 1 372 ? -11.428 -7.957 31.877 1.00 86.56 372 GLN A N 1
ATOM 2938 C CA . GLN A 1 372 ? -12.511 -7.265 32.579 1.00 86.56 372 GLN A CA 1
ATOM 2939 C C . GLN A 1 372 ? -13.673 -8.221 32.874 1.00 86.56 372 GLN A C 1
ATOM 2941 O O . GLN A 1 372 ? -14.107 -8.297 34.020 1.00 86.56 372 GLN A O 1
ATOM 2946 N N . MET A 1 373 ? -14.115 -9.004 31.882 1.00 86.38 373 MET A N 1
ATOM 2947 C CA . MET A 1 373 ? -15.198 -9.982 32.055 1.00 86.38 373 MET A CA 1
ATOM 2948 C C . MET A 1 373 ? -14.858 -11.059 33.090 1.00 86.38 373 MET A C 1
ATOM 2950 O O . MET A 1 373 ? -15.669 -11.347 33.964 1.00 86.38 373 MET A O 1
ATOM 2954 N N . HIS A 1 374 ? -13.647 -11.617 33.036 1.00 85.81 374 HIS A N 1
ATOM 2955 C CA . HIS A 1 374 ? -13.216 -12.644 33.980 1.00 85.81 374 HIS A CA 1
ATOM 2956 C C . HIS A 1 374 ? -13.168 -12.112 35.409 1.00 85.81 374 HIS A C 1
ATOM 2958 O O . HIS A 1 374 ? -13.579 -12.799 36.337 1.00 85.81 374 HIS A O 1
ATOM 2964 N N . ILE A 1 375 ? -12.693 -10.879 35.610 1.00 82.12 375 ILE A N 1
ATOM 2965 C CA . ILE A 1 375 ? -12.616 -10.343 36.966 1.00 82.12 375 ILE A CA 1
ATOM 2966 C C . ILE A 1 375 ? -14.019 -10.082 37.522 1.00 82.12 375 ILE A C 1
ATOM 2968 O O . ILE A 1 375 ? -14.258 -10.399 38.683 1.00 82.12 375 ILE A O 1
ATOM 2972 N N . ILE A 1 376 ? -14.953 -9.596 36.698 1.00 83.69 376 ILE A N 1
ATOM 2973 C CA . ILE A 1 376 ? -16.367 -9.464 37.085 1.00 83.69 376 ILE A CA 1
ATOM 2974 C C . ILE A 1 376 ? -16.949 -10.824 37.507 1.00 83.69 376 ILE A C 1
ATOM 2976 O O . ILE A 1 376 ? -17.652 -10.885 38.507 1.00 83.69 376 ILE A O 1
ATOM 2980 N N . GLU A 1 377 ? -16.616 -11.911 36.803 1.00 84.56 377 GLU A N 1
ATOM 2981 C CA . GLU A 1 377 ? -17.062 -13.273 37.139 1.00 84.56 377 GLU A CA 1
ATOM 2982 C C . GLU A 1 377 ? -16.429 -13.816 38.435 1.00 84.56 377 GLU A C 1
ATOM 2984 O O . GLU A 1 377 ? -17.093 -14.499 39.209 1.00 84.56 377 GLU A O 1
ATOM 2989 N N . THR A 1 378 ? -15.150 -13.518 38.694 1.00 79.06 378 THR A N 1
ATOM 2990 C CA . THR A 1 378 ? -14.437 -14.024 39.885 1.00 79.06 378 THR A CA 1
ATOM 2991 C C . THR A 1 378 ? -14.775 -13.303 41.187 1.00 79.06 378 THR A C 1
ATOM 2993 O O . THR A 1 378 ? -14.458 -13.825 42.254 1.00 79.06 378 THR A O 1
ATOM 2996 N N . VAL A 1 379 ? -15.375 -12.108 41.131 1.00 73.62 379 VAL A N 1
ATOM 2997 C CA . VAL A 1 379 ? -15.838 -11.423 42.344 1.00 73.62 379 VAL A CA 1
ATOM 2998 C C . VAL A 1 379 ? -17.091 -12.143 42.835 1.00 73.62 379 VAL A C 1
ATOM 3000 O O . VAL A 1 379 ? -18.151 -12.062 42.222 1.00 73.62 379 VAL A O 1
ATOM 3003 N N . SER A 1 380 ? -16.956 -12.873 43.941 1.00 62.47 380 SER A N 1
ATOM 3004 C CA . SER A 1 380 ? -18.047 -13.615 44.570 1.00 62.47 380 SER A CA 1
ATOM 3005 C C . SER A 1 380 ? -19.185 -12.681 44.979 1.00 62.47 380 SER A C 1
ATOM 3007 O O . SER A 1 380 ? -18.990 -11.762 45.776 1.00 62.47 380 SER A O 1
ATOM 3009 N N . THR A 1 381 ? -20.390 -12.959 44.481 1.00 61.19 381 THR A N 1
ATOM 3010 C CA . THR A 1 381 ? -21.636 -12.285 44.882 1.00 61.19 381 THR A CA 1
ATOM 3011 C C . THR A 1 381 ? -21.898 -12.400 46.384 1.00 61.19 381 THR A C 1
ATOM 3013 O O . THR A 1 381 ? -22.437 -11.473 46.977 1.00 61.19 381 THR A O 1
ATOM 3016 N N . GLU A 1 382 ? -21.439 -13.486 47.012 1.00 57.59 382 GLU A N 1
ATOM 3017 C CA . GLU A 1 382 ? -21.580 -13.758 48.450 1.00 57.59 382 GLU A CA 1
ATOM 3018 C C . GLU A 1 382 ? -20.902 -12.679 49.323 1.00 57.59 382 GLU A C 1
ATOM 3020 O O . GLU A 1 382 ? -21.527 -12.150 50.238 1.00 57.59 382 GLU A O 1
ATOM 3025 N N . GLU A 1 383 ? -19.682 -12.240 48.981 1.00 55.59 383 GLU A N 1
ATOM 3026 C CA . GLU A 1 383 ? -18.967 -11.168 49.707 1.00 55.59 383 GLU A CA 1
ATOM 3027 C C . GLU A 1 383 ? -19.610 -9.779 49.521 1.00 55.59 383 GLU A C 1
ATOM 3029 O O . GLU A 1 383 ? -19.429 -8.881 50.347 1.00 55.59 383 GLU A O 1
ATOM 3034 N N . MET A 1 384 ? -20.355 -9.578 48.428 1.00 56.41 384 MET A N 1
ATOM 3035 C CA . MET A 1 384 ? -21.097 -8.338 48.176 1.00 56.41 384 MET A CA 1
ATOM 3036 C C . MET A 1 384 ? -22.448 -8.328 48.906 1.00 56.41 384 MET A C 1
ATOM 3038 O O . MET A 1 384 ? -22.845 -7.289 49.434 1.00 56.41 384 MET A O 1
ATOM 3042 N N 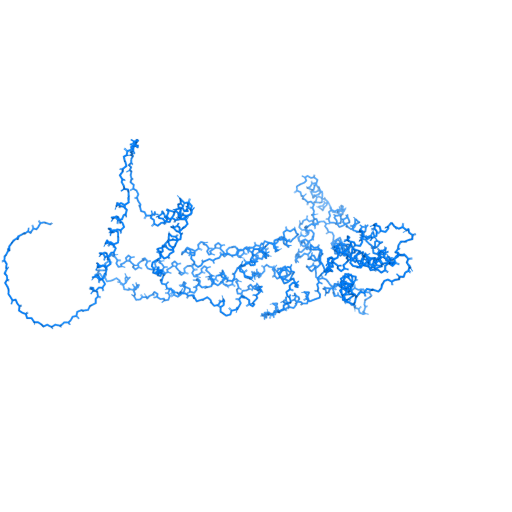. GLU A 1 385 ? -23.142 -9.467 48.960 1.00 55.25 385 GLU A N 1
ATOM 3043 C CA . GLU A 1 385 ? -24.441 -9.621 49.625 1.00 55.25 385 GLU A CA 1
ATOM 3044 C C . GLU A 1 385 ? -24.323 -9.597 51.156 1.00 55.25 385 GLU A C 1
ATOM 3046 O O . GLU A 1 385 ? -25.148 -8.957 51.810 1.00 55.25 385 GLU A O 1
ATOM 3051 N N . GLU A 1 386 ? -23.273 -10.186 51.738 1.00 56.03 386 GLU A N 1
ATOM 3052 C CA . GLU A 1 386 ? -23.037 -10.160 53.192 1.00 56.03 386 GLU A CA 1
ATOM 3053 C C . GLU A 1 386 ? -22.772 -8.744 53.738 1.00 56.03 386 GLU A C 1
ATOM 3055 O O . GLU A 1 386 ? -23.127 -8.445 54.877 1.00 56.03 386 GLU A O 1
ATOM 3060 N N . GLY A 1 387 ? -22.197 -7.846 52.929 1.00 52.84 387 GLY A N 1
ATOM 3061 C CA . GLY A 1 387 ? -21.950 -6.451 53.312 1.00 52.84 387 GLY A CA 1
ATOM 3062 C C . GLY A 1 387 ? -23.139 -5.504 53.098 1.00 52.84 387 GLY A C 1
ATOM 3063 O O . GLY A 1 387 ? -23.174 -4.432 53.699 1.00 52.84 387 GLY A O 1
ATOM 3064 N N . LEU A 1 388 ? -24.098 -5.867 52.239 1.00 54.09 388 LEU A N 1
ATOM 3065 C CA . LEU A 1 388 ? -25.284 -5.058 51.902 1.00 54.09 388 LEU A CA 1
ATOM 3066 C C . LEU A 1 388 ? -26.566 -5.561 52.590 1.00 54.09 388 LEU A C 1
ATOM 3068 O O . LEU A 1 388 ? -27.539 -4.811 52.706 1.00 54.09 388 LEU A O 1
ATOM 3072 N N . GLY A 1 389 ? -26.575 -6.812 53.059 1.00 54.44 389 GLY A N 1
ATOM 3073 C CA . GLY A 1 389 ? -27.635 -7.383 53.879 1.00 54.44 389 GLY A CA 1
ATOM 3074 C C . GLY A 1 389 ? -27.642 -6.735 55.259 1.00 54.44 389 GLY A C 1
ATOM 3075 O O . GLY A 1 389 ? -26.766 -6.993 56.075 1.00 54.44 389 GLY A O 1
ATOM 3076 N N . GLY A 1 390 ? -28.630 -5.875 55.512 1.00 52.31 390 GLY A N 1
ATOM 3077 C CA . GLY A 1 390 ? -28.790 -5.118 56.755 1.00 52.31 390 GLY A CA 1
ATOM 3078 C C . GLY A 1 390 ? -28.986 -5.989 57.999 1.00 52.31 390 GLY A C 1
ATOM 3079 O O . GLY A 1 390 ? -30.100 -6.116 58.503 1.00 52.31 390 GLY A O 1
ATOM 3080 N N . ALA A 1 391 ? -27.899 -6.552 58.519 1.00 51.53 391 ALA A N 1
ATOM 3081 C CA . ALA A 1 391 ? -27.815 -7.012 59.891 1.00 51.53 391 ALA A CA 1
ATOM 3082 C C . ALA A 1 391 ? -27.431 -5.818 60.776 1.00 51.53 391 ALA A C 1
ATOM 3084 O O . ALA A 1 391 ? -26.402 -5.170 60.578 1.00 51.53 391 ALA A O 1
ATOM 3085 N N . ASP A 1 392 ? -28.307 -5.522 61.730 1.00 50.12 392 ASP A N 1
ATOM 3086 C CA . ASP A 1 392 ? -28.199 -4.472 62.741 1.00 50.12 392 ASP A CA 1
ATOM 3087 C C . ASP A 1 392 ? -26.910 -4.686 63.574 1.00 50.12 392 ASP A C 1
ATOM 3089 O O . ASP A 1 392 ? -26.900 -5.449 64.540 1.00 50.12 392 ASP A O 1
ATOM 3093 N N . GLY A 1 393 ? -25.782 -4.115 63.120 1.00 56.16 393 GLY A N 1
ATOM 3094 C CA . GLY A 1 393 ? -24.455 -4.289 63.735 1.00 56.16 393 GLY A CA 1
ATOM 3095 C C . GLY A 1 393 ? -23.244 -4.457 62.799 1.00 56.16 393 GLY A C 1
ATOM 3096 O O . GLY A 1 393 ? -22.167 -4.777 63.296 1.00 56.16 393 GLY A O 1
ATOM 3097 N N . ALA A 1 394 ? -23.376 -4.274 61.479 1.00 56.66 394 ALA A N 1
ATOM 3098 C CA . ALA A 1 394 ? -22.248 -4.399 60.546 1.00 56.66 394 ALA A CA 1
ATOM 3099 C C . ALA A 1 394 ? -21.146 -3.339 60.783 1.00 56.66 394 ALA A C 1
ATOM 3101 O O . ALA A 1 394 ? -21.421 -2.139 60.854 1.00 56.66 394 ALA A O 1
ATOM 3102 N N . ASP A 1 395 ? -19.887 -3.786 60.869 1.00 68.44 395 ASP A N 1
ATOM 3103 C CA . ASP A 1 395 ? -18.706 -2.927 61.013 1.00 68.44 395 ASP A CA 1
ATOM 3104 C C . ASP A 1 395 ? -18.634 -1.915 59.851 1.00 68.44 395 ASP A C 1
ATOM 3106 O O . ASP A 1 395 ? -18.592 -2.292 58.678 1.00 68.44 395 ASP A O 1
ATOM 3110 N N . GLU A 1 396 ? -18.524 -0.618 60.156 1.00 69.75 396 GLU A N 1
ATOM 3111 C CA . GLU A 1 396 ? -18.409 0.475 59.167 1.00 69.75 396 GLU A CA 1
ATOM 3112 C C . GLU A 1 396 ? -17.263 0.240 58.153 1.00 69.75 396 GLU A C 1
ATOM 3114 O O . GLU A 1 396 ? -17.323 0.641 56.986 1.00 69.75 396 GLU A O 1
ATOM 3119 N N . ARG A 1 397 ? -16.226 -0.500 58.571 1.00 69.00 397 ARG A N 1
ATOM 3120 C CA . ARG A 1 397 ? -15.098 -0.942 57.732 1.00 69.00 397 ARG A CA 1
ATOM 3121 C C . ARG A 1 397 ? -15.478 -2.002 56.692 1.00 69.00 397 ARG A C 1
ATOM 3123 O O . ARG A 1 397 ? -14.931 -1.990 55.594 1.00 69.00 397 ARG A O 1
ATOM 3130 N N . GLN A 1 398 ? -16.400 -2.908 57.013 1.00 70.38 398 GLN A N 1
ATOM 3131 C CA . GLN A 1 398 ? -16.880 -3.934 56.080 1.00 70.38 398 GLN A CA 1
ATOM 3132 C C . GLN A 1 398 ? -17.818 -3.318 55.039 1.00 70.38 398 GLN A C 1
ATOM 3134 O O . GLN A 1 398 ? -17.662 -3.571 53.846 1.00 70.38 398 GLN A O 1
ATOM 3139 N N . LEU A 1 399 ? -18.705 -2.416 55.471 1.00 69.31 399 LEU A N 1
ATOM 3140 C CA . LEU A 1 399 ? -19.586 -1.645 54.588 1.00 69.31 399 LEU A CA 1
ATOM 3141 C C . LEU A 1 399 ? -18.797 -0.783 53.590 1.00 69.31 399 LEU A C 1
ATOM 3143 O O . LEU A 1 399 ? -19.120 -0.755 52.401 1.00 69.31 399 LEU A O 1
ATOM 3147 N N . THR A 1 400 ? -17.741 -0.102 54.047 1.00 74.19 400 THR A N 1
ATOM 3148 C CA . THR A 1 400 ? -16.865 0.697 53.170 1.00 74.19 400 THR A CA 1
ATOM 3149 C C . THR A 1 400 ? -16.039 -0.170 52.221 1.00 74.19 400 THR A C 1
ATOM 3151 O O . THR A 1 400 ? -15.904 0.188 51.050 1.00 74.19 400 THR A O 1
ATOM 3154 N N . HIS A 1 401 ? -15.542 -1.328 52.668 1.00 75.88 401 HIS A N 1
ATOM 3155 C CA . HIS A 1 401 ? -14.839 -2.283 51.807 1.00 75.88 401 HIS A CA 1
ATOM 3156 C C . HIS A 1 401 ? -15.757 -2.860 50.715 1.00 75.88 401 HIS A C 1
ATOM 3158 O O . HIS A 1 401 ? -15.394 -2.847 49.538 1.00 75.88 401 HIS A O 1
ATOM 3164 N N . ALA A 1 402 ? -16.977 -3.274 51.074 1.00 74.56 402 ALA A N 1
ATOM 3165 C CA . ALA A 1 402 ? -17.980 -3.763 50.129 1.00 74.56 402 ALA A CA 1
ATOM 3166 C C . ALA A 1 402 ? -18.365 -2.689 49.094 1.00 74.56 402 ALA A C 1
ATOM 3168 O O . ALA A 1 402 ? -18.391 -2.967 47.895 1.00 74.56 402 ALA A O 1
ATOM 3169 N N . HIS A 1 403 ? -18.561 -1.433 49.520 1.00 78.12 403 HIS A N 1
ATOM 3170 C CA . HIS A 1 403 ? -18.819 -0.312 48.606 1.00 78.12 403 HIS A CA 1
ATOM 3171 C C . HIS A 1 403 ? -17.645 -0.031 47.656 1.00 78.12 403 HIS A C 1
ATOM 3173 O O . HIS A 1 403 ? -17.857 0.237 46.472 1.00 78.12 403 HIS A O 1
ATOM 3179 N N . GLN A 1 404 ? -16.401 -0.089 48.143 1.00 78.94 404 GLN A N 1
ATOM 3180 C CA . GLN A 1 404 ? -15.217 0.079 47.295 1.00 78.94 404 GLN A CA 1
ATOM 3181 C C . GLN A 1 404 ? -15.089 -1.052 46.271 1.00 78.94 404 GLN A C 1
ATOM 3183 O O . GLN A 1 404 ? -14.737 -0.795 45.118 1.00 78.94 404 GLN A O 1
ATOM 3188 N N . MET A 1 405 ? -15.399 -2.285 46.669 1.00 77.19 405 MET A N 1
ATOM 3189 C CA . MET A 1 405 ? -15.382 -3.445 45.782 1.00 77.19 405 MET A CA 1
ATOM 3190 C C . MET A 1 405 ? -16.478 -3.344 44.716 1.00 77.19 405 MET A C 1
ATOM 3192 O O . MET A 1 405 ? -16.178 -3.455 43.529 1.00 77.19 405 MET A O 1
ATOM 3196 N N . ALA A 1 406 ? -17.707 -2.992 45.108 1.00 79.69 406 ALA A N 1
ATOM 3197 C CA . ALA A 1 406 ? -18.817 -2.741 44.189 1.00 79.69 406 ALA A CA 1
ATOM 3198 C C . ALA A 1 406 ? -18.488 -1.648 43.165 1.00 79.69 406 ALA A C 1
ATOM 3200 O O . ALA A 1 406 ? -18.701 -1.824 41.966 1.00 79.69 406 ALA A O 1
ATOM 3201 N N . LYS A 1 407 ? -17.896 -0.535 43.617 1.00 82.56 407 LYS A N 1
ATOM 3202 C CA . LYS A 1 407 ? -17.476 0.554 42.729 1.00 82.56 407 LYS A CA 1
ATOM 3203 C C . LYS A 1 407 ? -16.441 0.086 41.702 1.00 82.56 407 LYS A C 1
ATOM 3205 O O . LYS A 1 407 ? -16.569 0.432 40.530 1.00 82.56 407 LYS A O 1
ATOM 3210 N N . LYS A 1 408 ? -15.455 -0.719 42.114 1.00 81.25 408 LYS A N 1
ATOM 3211 C CA . LYS A 1 408 ? -14.449 -1.292 41.202 1.00 81.25 408 LYS A CA 1
ATOM 3212 C C . LYS A 1 408 ? -15.071 -2.250 40.188 1.00 81.25 408 LYS A C 1
ATOM 3214 O O . LYS A 1 408 ? -14.712 -2.196 39.017 1.00 81.25 408 LYS A O 1
ATOM 3219 N N . VAL A 1 409 ? -16.015 -3.094 40.606 1.00 83.12 409 VAL A N 1
ATOM 3220 C CA . VAL A 1 409 ? -16.735 -4.002 39.695 1.00 83.12 409 VAL A CA 1
ATOM 3221 C C . VAL A 1 409 ? -17.518 -3.212 38.648 1.00 83.12 409 VAL A C 1
ATOM 3223 O O . VAL A 1 409 ? -17.391 -3.491 37.459 1.00 83.12 409 VAL A O 1
ATOM 3226 N N . ILE A 1 410 ? -18.251 -2.173 39.063 1.00 84.81 410 ILE A N 1
ATOM 3227 C CA . ILE A 1 410 ? -18.997 -1.298 38.146 1.00 84.81 410 ILE A CA 1
ATOM 3228 C C . ILE A 1 410 ? -18.049 -0.597 37.165 1.00 84.81 410 ILE A C 1
ATOM 3230 O O . ILE A 1 410 ? -18.310 -0.584 35.967 1.00 84.81 410 ILE A O 1
ATOM 3234 N N . GLN A 1 411 ? -16.926 -0.050 37.642 1.00 84.19 411 GLN A N 1
ATOM 3235 C CA . GLN A 1 411 ? -15.929 0.585 36.770 1.00 84.19 411 GLN A CA 1
ATOM 3236 C C . GLN A 1 411 ? -15.388 -0.388 35.718 1.00 84.19 411 GLN A C 1
ATOM 3238 O O . GLN A 1 411 ? -15.313 -0.046 34.540 1.00 84.19 411 GLN A O 1
ATOM 3243 N N . ARG A 1 412 ? -15.080 -1.625 36.113 1.00 84.56 412 ARG A N 1
ATOM 3244 C CA . ARG A 1 412 ? -14.598 -2.664 35.193 1.00 84.56 412 ARG A CA 1
ATOM 3245 C C . ARG A 1 412 ? -15.667 -3.121 34.206 1.00 84.56 412 ARG A C 1
ATOM 3247 O O . ARG A 1 412 ? -15.336 -3.344 33.043 1.00 84.56 412 ARG A O 1
ATOM 3254 N N . SER A 1 413 ? -16.929 -3.189 34.637 1.00 87.62 413 SER A N 1
ATOM 3255 C CA . SER A 1 413 ? -18.074 -3.413 33.746 1.00 87.62 413 SER A CA 1
ATOM 3256 C C . SER A 1 413 ? -18.155 -2.319 32.688 1.00 87.62 413 SER A C 1
ATOM 3258 O O . SER A 1 413 ? -18.172 -2.626 31.503 1.00 87.62 413 SER A O 1
ATOM 3260 N N . ASN A 1 414 ? -18.070 -1.049 33.092 1.00 88.25 414 ASN A N 1
ATOM 3261 C CA . ASN A 1 414 ? -18.103 0.077 32.158 1.00 88.25 414 ASN A CA 1
ATOM 3262 C C . ASN A 1 414 ? -16.947 0.013 31.140 1.00 88.25 414 ASN A C 1
ATOM 3264 O O . ASN A 1 414 ? -17.139 0.270 29.950 1.00 88.25 414 ASN A O 1
ATOM 3268 N N . VAL A 1 415 ? -15.739 -0.370 31.570 1.00 87.69 415 VAL A N 1
ATOM 3269 C CA . VAL A 1 415 ? -14.603 -0.568 30.652 1.00 87.69 415 VAL A CA 1
ATOM 3270 C C . VAL A 1 415 ? -14.865 -1.729 29.680 1.00 87.69 415 VAL A C 1
ATOM 3272 O O . VAL A 1 415 ? -14.568 -1.614 28.494 1.00 87.69 415 VAL A O 1
ATOM 3275 N N . ALA A 1 416 ? -15.452 -2.840 30.129 1.00 88.00 416 ALA A N 1
ATOM 3276 C CA . ALA A 1 416 ? -15.832 -3.938 29.235 1.00 88.00 416 ALA A CA 1
ATOM 3277 C C . ALA A 1 416 ? -16.896 -3.506 28.204 1.00 88.00 416 ALA A C 1
ATOM 3279 O O . ALA A 1 416 ? -16.775 -3.801 27.009 1.00 88.00 416 ALA A O 1
ATOM 3280 N N . ASP A 1 417 ? -17.898 -2.749 28.650 1.00 90.81 417 ASP A N 1
ATOM 3281 C CA . ASP A 1 417 ? -18.988 -2.250 27.812 1.00 90.81 417 ASP A CA 1
ATOM 3282 C C . ASP A 1 417 ? -18.480 -1.263 26.753 1.00 90.81 417 ASP A C 1
ATOM 3284 O O . ASP A 1 417 ? -18.889 -1.337 25.596 1.00 90.81 417 ASP A O 1
ATOM 3288 N N . THR A 1 418 ? -17.519 -0.402 27.097 1.00 91.25 418 THR A N 1
ATOM 3289 C CA . THR A 1 418 ? -16.894 0.548 26.153 1.00 91.25 418 THR A CA 1
ATOM 3290 C C . THR A 1 418 ? -15.981 -0.113 25.116 1.00 91.25 418 THR A C 1
ATOM 3292 O O . THR A 1 418 ? -15.857 0.396 24.002 1.00 91.25 418 THR A O 1
ATOM 3295 N N . ILE A 1 419 ? -15.382 -1.273 25.417 1.00 91.50 419 ILE A N 1
ATOM 3296 C CA . ILE A 1 419 ? -14.593 -2.044 24.437 1.00 91.50 419 ILE A CA 1
ATOM 3297 C C . ILE A 1 419 ? -15.502 -2.760 23.421 1.00 91.50 419 ILE A C 1
ATOM 3299 O O . ILE A 1 419 ? -15.120 -2.959 22.264 1.00 91.50 419 ILE A O 1
ATOM 3303 N N . THR A 1 420 ? -16.717 -3.137 23.819 1.00 92.31 420 THR A N 1
ATOM 3304 C CA . THR A 1 420 ? -17.635 -3.933 22.988 1.00 92.31 420 THR A CA 1
ATOM 3305 C C . THR A 1 420 ? -17.933 -3.301 21.612 1.00 92.31 420 THR A C 1
ATOM 3307 O O . THR A 1 420 ? -17.814 -4.013 20.609 1.00 92.31 420 THR A O 1
ATOM 3310 N N . PRO A 1 421 ? -18.232 -1.990 21.493 1.00 93.69 421 PRO A N 1
ATOM 3311 C CA . PRO A 1 421 ? -18.391 -1.312 20.205 1.00 93.69 421 PRO A CA 1
ATOM 3312 C C . PRO A 1 421 ? -17.174 -1.423 19.276 1.00 93.69 421 PRO A C 1
ATOM 3314 O O . PRO A 1 421 ? -17.340 -1.598 18.069 1.00 93.69 421 PRO A O 1
ATOM 3317 N N . ILE A 1 422 ? -15.950 -1.381 19.818 1.00 93.50 422 ILE A N 1
ATOM 3318 C CA . ILE A 1 422 ? -14.714 -1.537 19.030 1.00 93.50 422 ILE A CA 1
ATOM 3319 C C . ILE A 1 422 ? -14.652 -2.942 18.421 1.00 93.50 422 ILE A C 1
ATOM 3321 O O . ILE A 1 422 ? -14.366 -3.098 17.233 1.00 93.50 422 ILE A O 1
ATOM 3325 N N . LEU A 1 423 ? -14.968 -3.971 19.212 1.00 92.81 423 LEU A N 1
ATOM 3326 C CA . LEU A 1 423 ? -14.989 -5.357 18.736 1.00 92.81 423 LEU A CA 1
ATOM 3327 C C . LEU A 1 423 ? -16.084 -5.588 17.684 1.00 92.81 423 LEU A C 1
ATOM 3329 O O . LEU A 1 423 ? -15.867 -6.325 16.722 1.00 92.81 423 LEU A O 1
ATOM 3333 N N . GLN A 1 424 ? -17.245 -4.943 17.832 1.00 92.81 424 GLN A N 1
ATOM 3334 C CA . GLN A 1 424 ? -18.314 -4.984 16.829 1.00 92.81 424 GLN A CA 1
ATOM 3335 C C . GLN A 1 424 ? -17.881 -4.333 15.509 1.00 92.81 424 GLN A C 1
ATOM 3337 O O . GLN A 1 424 ? -18.121 -4.904 14.443 1.00 92.81 424 GLN A O 1
ATOM 3342 N N . LEU A 1 425 ? -17.192 -3.191 15.576 1.00 92.19 425 LEU A N 1
ATOM 3343 C CA . LEU A 1 425 ? -16.632 -2.505 14.412 1.00 92.19 425 LEU A CA 1
ATOM 3344 C C . LEU A 1 425 ? -15.586 -3.382 13.701 1.00 92.19 425 LEU A C 1
ATOM 3346 O O . LEU A 1 425 ? -15.640 -3.547 12.484 1.00 92.19 425 LEU A O 1
ATOM 3350 N N . TRP A 1 426 ? -14.697 -4.053 14.437 1.00 91.75 426 TRP A N 1
ATOM 3351 C CA . TRP A 1 426 ? -13.740 -4.993 13.835 1.00 91.75 426 TRP A CA 1
ATOM 3352 C C . TRP A 1 426 ? -14.389 -6.242 13.240 1.00 91.75 426 TRP A C 1
ATOM 3354 O O . TRP A 1 426 ? -13.881 -6.773 12.257 1.00 91.75 426 TRP A O 1
ATOM 3364 N N . LYS A 1 427 ? -15.515 -6.704 13.795 1.00 91.31 427 LYS A N 1
ATOM 3365 C CA . LYS A 1 427 ? -16.251 -7.858 13.263 1.00 91.31 427 LYS A CA 1
ATOM 3366 C C . LYS A 1 427 ? -16.869 -7.579 11.890 1.00 91.31 427 LYS A C 1
ATOM 3368 O O . LYS A 1 427 ? -16.961 -8.503 11.086 1.00 91.31 427 LYS A O 1
ATOM 3373 N N . ARG A 1 428 ? -17.305 -6.339 11.632 1.00 91.00 428 ARG A N 1
ATOM 3374 C CA . ARG A 1 428 ? -17.782 -5.908 10.304 1.00 91.00 428 ARG A CA 1
ATOM 3375 C C . ARG A 1 428 ? -16.650 -5.456 9.379 1.00 91.00 428 ARG A C 1
ATOM 3377 O O . ARG A 1 428 ? -16.810 -5.504 8.167 1.00 91.00 428 ARG A O 1
ATOM 3384 N N . GLY A 1 429 ? -15.534 -5.000 9.942 1.00 92.06 429 GLY A N 1
ATOM 3385 C CA . GLY A 1 429 ? -14.407 -4.461 9.192 1.00 92.06 429 GLY A CA 1
ATOM 3386 C C . GLY A 1 429 ? -13.644 -5.498 8.367 1.00 92.06 429 GLY A C 1
ATOM 3387 O O . GLY A 1 429 ? -13.845 -6.709 8.466 1.00 92.06 429 GLY A O 1
ATOM 3388 N N . VAL A 1 430 ? -12.710 -5.002 7.559 1.00 94.50 430 VAL A N 1
ATOM 3389 C CA . VAL A 1 430 ? -11.827 -5.826 6.734 1.00 94.50 430 VAL A CA 1
ATOM 3390 C C . VAL A 1 430 ? -10.417 -5.811 7.309 1.00 94.50 430 VAL A C 1
ATOM 3392 O O . VAL A 1 430 ? -9.795 -4.757 7.437 1.00 94.50 430 VAL A O 1
ATOM 3395 N N . LEU A 1 431 ? -9.893 -6.998 7.613 1.00 94.62 431 LEU A N 1
ATOM 3396 C CA . LEU A 1 431 ? -8.531 -7.191 8.101 1.00 94.62 431 LEU A CA 1
ATOM 3397 C C . LEU A 1 431 ? -7.594 -7.594 6.953 1.00 94.62 431 LEU A C 1
ATOM 3399 O O . LEU A 1 431 ? -7.744 -8.660 6.356 1.00 94.62 431 LEU A O 1
ATOM 3403 N N . ILE A 1 432 ? -6.581 -6.770 6.693 1.00 94.94 432 ILE A N 1
ATOM 3404 C CA . ILE A 1 432 ? -5.459 -7.076 5.803 1.00 94.94 432 ILE A CA 1
ATOM 3405 C C . ILE A 1 432 ? -4.262 -7.449 6.677 1.00 94.94 432 ILE A C 1
ATOM 3407 O O . ILE A 1 432 ? -3.789 -6.634 7.463 1.00 94.94 432 ILE A O 1
ATOM 3411 N N . MET A 1 433 ? -3.757 -8.672 6.539 1.00 93.12 433 MET A N 1
ATOM 3412 C CA . MET A 1 433 ? -2.586 -9.148 7.281 1.00 93.12 433 MET A CA 1
ATOM 3413 C C . MET A 1 433 ? -1.367 -9.222 6.361 1.00 93.12 433 MET A C 1
ATOM 3415 O O . MET A 1 433 ? -1.395 -9.944 5.364 1.00 93.12 433 MET A O 1
ATOM 3419 N N . ASP A 1 434 ? -0.302 -8.501 6.708 1.00 92.19 434 ASP A N 1
ATOM 3420 C CA . ASP A 1 434 ? 1.005 -8.612 6.055 1.00 92.19 434 ASP A CA 1
ATOM 3421 C C . ASP A 1 434 ? 1.930 -9.538 6.856 1.00 92.19 434 ASP A C 1
ATOM 3423 O O . ASP A 1 434 ? 1.905 -9.532 8.084 1.00 92.19 434 ASP A O 1
ATOM 3427 N N . GLU A 1 435 ? 2.734 -10.344 6.162 1.00 90.69 435 GLU A N 1
ATOM 3428 C CA . GLU A 1 435 ? 3.569 -11.405 6.756 1.00 90.69 435 GLU A CA 1
ATOM 3429 C C . GLU A 1 435 ? 2.789 -12.323 7.721 1.00 90.69 435 GLU A C 1
ATOM 3431 O O . GLU A 1 435 ? 3.121 -12.501 8.896 1.00 90.69 435 GLU A O 1
ATOM 3436 N N . VAL A 1 436 ? 1.704 -12.918 7.201 1.00 88.81 436 VAL A N 1
ATOM 3437 C CA . VAL A 1 436 ? 0.805 -13.849 7.918 1.00 88.81 436 VAL A CA 1
ATOM 3438 C C . VAL A 1 436 ? 1.562 -15.002 8.583 1.00 88.81 436 VAL A C 1
ATOM 3440 O O . VAL A 1 436 ? 1.185 -15.450 9.664 1.00 88.81 436 VAL A O 1
ATOM 3443 N N . ASP A 1 437 ? 2.634 -15.470 7.952 1.00 87.62 437 ASP A N 1
ATOM 3444 C CA . ASP A 1 437 ? 3.533 -16.500 8.468 1.00 87.62 437 ASP A CA 1
ATOM 3445 C C . ASP A 1 437 ? 4.211 -16.087 9.780 1.00 87.62 437 ASP A C 1
ATOM 3447 O O . ASP A 1 437 ? 4.377 -16.920 10.668 1.00 87.62 437 ASP A O 1
ATOM 3451 N N . VAL A 1 438 ? 4.542 -14.805 9.942 1.00 86.81 438 VAL A N 1
ATOM 3452 C CA . VAL A 1 438 ? 5.056 -14.245 11.198 1.00 86.81 438 VAL A CA 1
ATOM 3453 C C . VAL A 1 438 ? 3.917 -13.994 12.184 1.00 86.81 438 VAL A C 1
ATOM 3455 O O . VAL A 1 438 ? 4.028 -14.350 13.359 1.00 86.81 438 VAL A O 1
ATOM 3458 N N . LEU A 1 439 ? 2.816 -13.397 11.717 1.00 88.00 439 LEU A N 1
ATOM 3459 C CA . LEU A 1 439 ? 1.701 -12.972 12.568 1.00 88.00 439 LEU A CA 1
ATOM 3460 C C . LEU A 1 439 ? 0.964 -14.136 13.241 1.00 88.00 439 LEU A C 1
ATOM 3462 O O . LEU A 1 439 ? 0.526 -13.998 14.385 1.00 88.00 439 LEU A O 1
ATOM 3466 N N . LEU A 1 440 ? 0.827 -15.263 12.538 1.00 86.19 440 LEU A N 1
ATOM 3467 C CA . LEU A 1 440 ? 0.110 -16.456 12.997 1.00 86.19 440 LEU A CA 1
ATOM 3468 C C . LEU A 1 440 ? 1.048 -17.591 13.425 1.00 86.19 440 LEU A C 1
ATOM 3470 O O . LEU A 1 440 ? 0.592 -18.708 13.659 1.00 86.19 440 LEU A O 1
ATOM 3474 N N . HIS A 1 441 ? 2.356 -17.337 13.532 1.00 83.62 441 HIS A N 1
ATOM 3475 C CA . HIS A 1 441 ? 3.302 -18.363 13.957 1.00 83.62 441 HIS A CA 1
ATOM 3476 C C . HIS A 1 441 ? 2.946 -18.850 15.372 1.00 83.62 441 HIS A C 1
ATOM 3478 O O . HIS A 1 441 ? 3.053 -18.048 16.300 1.00 83.62 441 HIS A O 1
ATOM 3484 N N . PRO A 1 442 ? 2.614 -20.130 15.612 1.00 76.06 442 PRO A N 1
ATOM 3485 C CA . PRO A 1 442 ? 2.084 -20.589 16.902 1.00 76.06 442 PRO A CA 1
ATOM 3486 C C . PRO A 1 442 ? 3.015 -20.216 18.064 1.00 76.06 442 PRO A C 1
ATOM 3488 O O . PRO A 1 442 ? 2.633 -19.459 18.939 1.00 76.06 442 PRO A O 1
ATOM 3491 N N . LEU A 1 443 ? 4.309 -20.535 17.975 1.00 70.94 443 LEU A N 1
ATOM 3492 C CA . LEU A 1 443 ? 5.265 -20.266 19.066 1.00 70.94 443 LEU A CA 1
ATOM 3493 C C . LEU A 1 443 ? 5.627 -18.787 19.311 1.00 70.94 443 LEU A C 1
ATOM 3495 O O . LEU A 1 443 ? 6.205 -18.473 20.346 1.00 70.94 443 LEU A O 1
ATOM 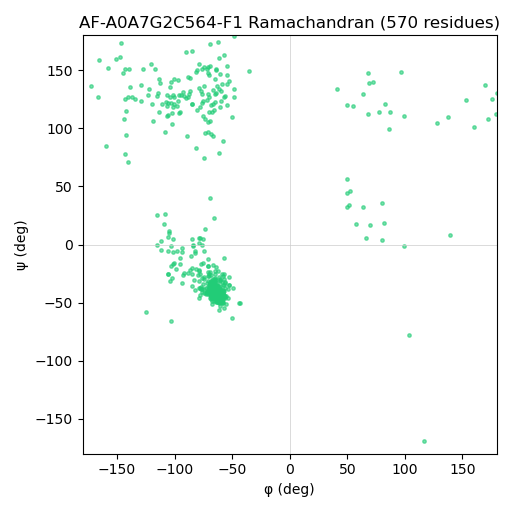3499 N N . ARG A 1 444 ? 5.387 -17.886 18.347 1.00 67.06 444 ARG A N 1
ATOM 3500 C CA . ARG A 1 444 ? 5.704 -16.446 18.488 1.00 67.06 444 ARG A CA 1
ATOM 3501 C C . ARG A 1 444 ? 4.454 -15.604 18.709 1.00 67.06 444 ARG A C 1
ATOM 3503 O O . ARG A 1 444 ? 4.538 -14.505 19.244 1.00 67.06 444 ARG A O 1
ATOM 3510 N N . SER A 1 445 ? 3.314 -16.104 18.247 1.00 62.91 445 SER A N 1
ATOM 3511 C CA . SER A 1 445 ? 2.027 -15.427 18.278 1.00 62.91 445 SER A CA 1
ATOM 3512 C C . SER A 1 445 ? 1.157 -15.892 19.451 1.00 62.91 445 SER A C 1
ATOM 3514 O O . SER A 1 445 ? 0.278 -15.123 19.857 1.00 62.91 445 SER A O 1
ATOM 3516 N N . GLU A 1 446 ? 1.424 -17.077 20.021 1.00 60.22 446 GLU A N 1
ATOM 3517 C CA . GLU A 1 446 ? 0.937 -17.501 21.335 1.00 60.22 446 GLU A CA 1
ATOM 3518 C C . GLU A 1 446 ? 1.712 -16.746 22.407 1.00 60.22 446 GLU A C 1
ATOM 3520 O O . GLU A 1 446 ? 2.829 -17.071 22.803 1.00 60.22 446 GLU A O 1
ATOM 3525 N N . LEU A 1 447 ? 1.097 -15.670 22.859 1.00 58.38 447 LEU A N 1
ATOM 3526 C CA . LEU A 1 447 ? 1.502 -14.994 24.069 1.00 58.38 447 LEU A CA 1
ATOM 3527 C C . LEU A 1 447 ? 0.810 -15.732 25.223 1.00 58.38 447 LEU A C 1
ATOM 3529 O O . LEU A 1 447 ? -0.414 -15.840 25.256 1.00 58.38 447 LEU A O 1
ATOM 3533 N N . ASN A 1 448 ? 1.585 -16.275 26.160 1.00 63.53 448 ASN A N 1
ATOM 3534 C CA . ASN A 1 448 ? 1.026 -16.777 27.412 1.00 63.53 448 ASN A CA 1
ATOM 3535 C C . ASN A 1 448 ? 0.569 -15.572 28.235 1.00 63.53 448 ASN A C 1
ATOM 3537 O O . ASN A 1 448 ? 1.392 -14.751 28.645 1.00 63.53 448 ASN A O 1
ATOM 3541 N N . PHE A 1 449 ? -0.740 -15.449 28.443 1.00 67.50 449 PHE A N 1
ATOM 3542 C CA . PHE A 1 449 ? -1.334 -14.286 29.089 1.00 67.50 449 PHE A CA 1
ATOM 3543 C C . PHE A 1 449 ? -1.697 -14.588 30.541 1.00 67.50 449 PHE A C 1
ATOM 3545 O O . PHE A 1 449 ? -2.714 -15.235 30.787 1.00 6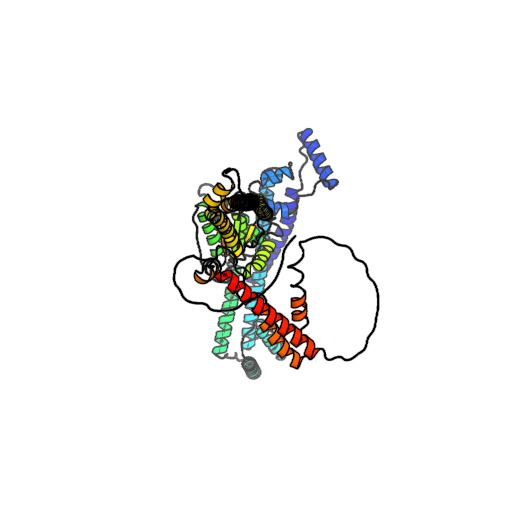7.50 449 PHE A O 1
ATOM 3552 N N . PRO A 1 450 ? -0.910 -14.107 31.519 1.00 68.31 450 PRO A N 1
ATOM 3553 C CA . PRO A 1 450 ? -1.298 -14.221 32.912 1.00 68.31 450 PRO A CA 1
ATOM 3554 C C . PRO A 1 450 ? -2.532 -13.350 33.175 1.00 68.31 450 PRO A C 1
ATOM 3556 O O . PRO A 1 450 ? -2.607 -12.180 32.768 1.00 68.31 450 PRO A O 1
ATOM 3559 N N . ILE A 1 451 ? -3.506 -13.944 33.854 1.00 65.94 451 ILE A N 1
ATOM 3560 C CA . ILE A 1 451 ? -4.704 -13.292 34.378 1.00 65.94 451 ILE A CA 1
ATOM 3561 C C . ILE A 1 451 ? -4.600 -13.349 35.906 1.00 65.94 451 ILE A C 1
ATOM 3563 O O . ILE A 1 451 ? -4.094 -14.331 36.450 1.00 65.94 451 ILE A O 1
ATOM 3567 N N . GLY A 1 452 ? -5.027 -12.288 36.590 1.00 65.56 452 GLY A N 1
ATOM 3568 C CA . GLY A 1 452 ? -5.005 -12.202 38.050 1.00 65.56 452 GLY A CA 1
ATOM 3569 C C . GLY A 1 452 ? -4.093 -11.103 38.594 1.00 65.56 452 GLY A C 1
ATOM 3570 O O . GLY A 1 452 ? -3.631 -10.221 37.865 1.00 65.56 452 GLY A O 1
ATOM 3571 N N . ALA A 1 453 ? -3.868 -11.138 39.908 1.00 62.75 453 ALA A N 1
ATOM 3572 C CA . ALA A 1 453 ? -3.077 -10.131 40.602 1.00 62.75 453 ALA A CA 1
ATOM 3573 C C . ALA A 1 453 ? -1.635 -10.099 40.074 1.00 62.75 453 ALA A C 1
ATOM 3575 O O . ALA A 1 453 ? -0.976 -11.128 39.915 1.00 62.75 453 ALA A O 1
ATOM 3576 N N . ARG A 1 454 ? -1.129 -8.892 39.809 1.00 68.50 454 ARG A N 1
ATOM 3577 C CA . ARG A 1 454 ? 0.265 -8.703 39.411 1.00 68.50 454 ARG A CA 1
ATOM 3578 C C . ARG A 1 454 ? 1.149 -8.850 40.639 1.00 68.50 454 ARG A C 1
ATOM 3580 O O . ARG A 1 454 ? 1.151 -7.981 41.507 1.00 68.50 454 ARG A O 1
ATOM 3587 N N . TYR A 1 455 ? 1.916 -9.929 40.690 1.00 71.38 455 TYR A N 1
ATOM 3588 C CA . TYR A 1 455 ? 2.939 -10.098 41.711 1.00 71.38 455 TYR A CA 1
ATOM 3589 C C . TYR A 1 455 ? 4.244 -9.457 41.232 1.00 71.38 455 TYR A C 1
ATOM 3591 O O . TYR A 1 455 ? 4.672 -9.731 40.104 1.00 71.38 455 TYR A O 1
ATOM 3599 N N . PRO A 1 456 ? 4.889 -8.603 42.046 1.00 71.25 456 PRO A N 1
ATOM 3600 C CA . PRO A 1 456 ? 6.222 -8.134 41.720 1.00 71.25 456 PRO A CA 1
ATOM 3601 C C . PRO A 1 456 ? 7.142 -9.349 41.616 1.00 71.25 456 PRO A C 1
ATOM 3603 O O . PRO A 1 456 ? 7.133 -10.238 42.466 1.00 71.25 456 PRO A O 1
ATOM 3606 N N . ILE A 1 457 ? 7.921 -9.397 40.541 1.00 77.94 457 ILE A N 1
ATOM 3607 C CA . ILE A 1 457 ? 8.924 -10.440 40.351 1.00 77.94 457 ILE A CA 1
ATOM 3608 C C . ILE A 1 457 ? 9.896 -10.384 41.538 1.00 77.94 457 ILE A C 1
ATOM 3610 O O . ILE A 1 457 ? 10.308 -9.294 41.930 1.00 77.94 457 ILE A O 1
ATOM 3614 N N . ASP A 1 458 ? 10.304 -11.533 42.083 1.00 77.06 458 ASP A N 1
ATOM 3615 C CA . ASP A 1 458 ? 11.263 -11.577 43.194 1.00 77.06 458 ASP A CA 1
ATOM 3616 C C . ASP A 1 458 ? 12.489 -10.695 42.922 1.00 77.06 458 ASP A C 1
ATOM 3618 O O . ASP A 1 458 ? 13.160 -10.842 41.893 1.00 77.06 458 ASP A O 1
ATOM 3622 N N . LEU A 1 459 ? 12.806 -9.803 43.866 1.00 76.88 459 LEU A N 1
ATOM 3623 C CA . LEU A 1 459 ? 13.857 -8.786 43.737 1.00 76.88 459 LEU A CA 1
ATOM 3624 C C . LEU A 1 459 ? 13.590 -7.757 42.618 1.00 76.88 459 LEU A C 1
ATOM 3626 O O . LEU A 1 459 ? 14.537 -7.253 42.017 1.00 76.88 459 LEU A O 1
ATOM 3630 N N . SER A 1 460 ? 12.335 -7.412 42.320 1.00 71.56 460 SER A N 1
ATOM 3631 C CA . SER A 1 460 ? 12.002 -6.320 41.395 1.00 71.56 460 SER A CA 1
ATOM 3632 C C . SER A 1 460 ? 12.694 -5.024 41.830 1.00 71.56 460 SER A C 1
ATOM 3634 O O . SER A 1 460 ? 12.493 -4.557 42.949 1.00 71.56 460 SER A O 1
ATOM 3636 N N . GLY A 1 461 ? 13.534 -4.458 40.968 1.00 79.88 461 GLY A N 1
ATOM 3637 C CA . GLY A 1 461 ? 14.452 -3.365 41.283 1.00 79.88 461 GLY A CA 1
ATOM 3638 C C . GLY A 1 461 ? 15.877 -3.900 41.430 1.00 79.88 461 GLY A C 1
ATOM 3639 O O . GLY A 1 461 ? 16.661 -3.779 40.485 1.00 79.88 461 GLY A O 1
ATOM 3640 N N . PRO A 1 462 ? 16.232 -4.536 42.565 1.00 79.56 462 PRO A N 1
ATOM 3641 C CA . PRO A 1 462 ? 17.573 -5.078 42.786 1.00 79.56 462 PRO A CA 1
ATOM 3642 C C . PRO A 1 462 ? 18.044 -6.081 41.725 1.00 79.56 462 PRO A C 1
ATOM 3644 O O . PRO A 1 462 ? 19.227 -6.100 41.408 1.00 79.56 462 PRO A O 1
ATOM 3647 N N . ARG A 1 463 ? 17.148 -6.879 41.132 1.00 80.62 463 ARG A N 1
ATOM 3648 C CA . ARG A 1 463 ? 17.477 -7.910 40.131 1.00 80.62 463 ARG A CA 1
ATOM 3649 C C . ARG A 1 463 ? 18.199 -7.347 38.906 1.00 80.62 463 ARG A C 1
ATOM 3651 O O . ARG A 1 463 ? 19.054 -8.030 38.358 1.00 80.62 463 ARG A O 1
ATOM 3658 N N . TRP A 1 464 ? 17.864 -6.131 38.480 1.00 79.19 464 TRP A N 1
ATOM 3659 C CA . TRP A 1 464 ? 18.530 -5.454 37.361 1.00 79.19 464 TRP A CA 1
ATOM 3660 C C . TRP A 1 464 ? 19.494 -4.364 37.827 1.00 79.19 464 TRP A C 1
ATOM 3662 O O . TRP A 1 464 ? 20.540 -4.191 37.208 1.00 79.19 464 TRP A O 1
ATOM 3672 N N . ARG A 1 465 ? 19.214 -3.693 38.955 1.00 77.44 465 ARG A N 1
ATOM 3673 C CA . ARG A 1 465 ? 20.130 -2.697 39.532 1.00 77.44 465 ARG A CA 1
ATOM 3674 C C . ARG A 1 465 ? 21.453 -3.316 39.974 1.00 77.44 465 ARG A C 1
ATOM 3676 O O . ARG A 1 465 ? 22.499 -2.752 39.687 1.00 77.44 465 ARG A O 1
ATOM 3683 N N . LEU A 1 466 ? 21.434 -4.474 40.636 1.00 81.94 466 LEU A N 1
ATOM 3684 C CA . LEU A 1 466 ? 22.649 -5.110 41.149 1.00 81.94 466 LEU A CA 1
ATOM 3685 C C . LEU A 1 466 ? 23.614 -5.510 40.015 1.00 81.94 466 LEU A C 1
ATOM 3687 O O . LEU A 1 466 ? 24.773 -5.110 40.091 1.00 81.94 466 LEU A O 1
ATOM 3691 N N . PRO A 1 467 ? 23.191 -6.202 38.936 1.00 85.25 467 PRO A N 1
ATOM 3692 C CA . PRO A 1 467 ? 24.067 -6.438 37.790 1.00 85.25 467 PRO A CA 1
ATOM 3693 C C . PRO A 1 467 ? 24.575 -5.151 37.131 1.00 85.25 467 PRO A C 1
ATOM 3695 O O . PRO A 1 467 ? 25.756 -5.079 36.812 1.00 85.25 467 PRO A O 1
ATOM 3698 N N . MET A 1 468 ? 23.726 -4.126 36.968 1.00 83.06 468 MET A N 1
ATOM 3699 C CA . MET A 1 468 ? 24.149 -2.827 36.420 1.00 83.06 468 MET A CA 1
ATOM 3700 C C . MET A 1 468 ? 25.244 -2.184 37.280 1.00 83.06 468 MET A C 1
ATOM 3702 O O . MET A 1 468 ? 26.251 -1.740 36.742 1.00 83.06 468 MET A O 1
ATOM 3706 N N . HIS A 1 469 ? 25.098 -2.209 38.606 1.00 80.94 469 HIS A N 1
ATOM 3707 C CA . HIS A 1 469 ? 26.108 -1.721 39.547 1.00 80.94 469 HIS A CA 1
ATOM 3708 C C . HIS A 1 469 ? 27.408 -2.525 39.515 1.00 80.94 469 HIS A C 1
ATOM 3710 O O . HIS A 1 469 ? 28.490 -1.948 39.590 1.00 80.94 469 HIS A O 1
ATOM 3716 N N . LEU A 1 470 ? 27.320 -3.852 39.410 1.00 83.56 470 LEU A N 1
ATOM 3717 C CA . LEU A 1 470 ? 28.501 -4.713 39.319 1.00 83.56 470 LEU A CA 1
ATOM 3718 C C . LEU A 1 470 ? 29.276 -4.457 38.024 1.00 83.56 470 LEU A C 1
ATOM 3720 O O . LEU A 1 470 ? 30.503 -4.416 38.036 1.00 83.56 470 LEU A O 1
ATOM 3724 N N . ILE A 1 471 ? 28.563 -4.251 36.918 1.00 82.75 471 ILE A N 1
ATOM 3725 C CA . ILE A 1 471 ? 29.157 -3.914 35.624 1.00 82.75 471 ILE A CA 1
ATOM 3726 C C . ILE A 1 471 ? 29.763 -2.502 35.658 1.00 82.75 471 ILE A C 1
ATOM 3728 O O . ILE A 1 471 ? 30.884 -2.313 35.190 1.00 82.75 471 ILE A O 1
ATOM 3732 N N . ASP A 1 472 ? 29.077 -1.529 36.262 1.00 82.25 472 ASP A N 1
ATOM 3733 C CA . ASP A 1 472 ? 29.593 -0.165 36.433 1.00 82.25 472 ASP A CA 1
ATOM 3734 C C . ASP A 1 472 ? 30.884 -0.149 37.267 1.00 82.25 472 ASP A C 1
ATOM 3736 O O . ASP A 1 472 ? 31.837 0.537 36.914 1.00 82.25 472 ASP A O 1
ATOM 3740 N N . ALA A 1 473 ? 30.991 -0.991 38.301 1.00 80.06 473 ALA A N 1
ATOM 3741 C CA . ALA A 1 473 ? 32.221 -1.142 39.081 1.00 80.06 473 ALA A CA 1
ATOM 3742 C C . ALA A 1 473 ? 33.408 -1.683 38.255 1.00 80.06 473 ALA A C 1
ATOM 3744 O O . ALA A 1 473 ? 34.552 -1.287 38.488 1.00 80.06 473 ALA A O 1
ATOM 3745 N N . ILE A 1 474 ? 33.158 -2.552 37.269 1.00 80.75 474 ILE A N 1
ATOM 3746 C CA . ILE A 1 474 ? 34.199 -3.030 36.342 1.00 80.75 474 ILE A CA 1
ATOM 3747 C C . ILE A 1 474 ? 34.657 -1.883 35.433 1.00 80.75 474 ILE A C 1
ATOM 3749 O O . ILE A 1 474 ? 35.858 -1.665 35.268 1.00 80.75 474 ILE A O 1
ATOM 3753 N N . PHE A 1 475 ? 33.719 -1.113 34.877 1.00 78.50 475 PHE A N 1
ATOM 3754 C CA . PHE A 1 475 ? 34.045 0.026 34.015 1.00 78.50 475 PHE A CA 1
ATOM 3755 C C . PHE A 1 475 ? 34.666 1.202 34.777 1.00 78.50 475 PHE A C 1
ATOM 3757 O O . PHE A 1 475 ? 35.496 1.920 34.217 1.00 78.50 475 PHE A O 1
ATOM 3764 N N . TYR A 1 476 ? 34.359 1.347 36.067 1.00 78.56 476 TYR A N 1
ATOM 3765 C CA . TYR A 1 476 ? 34.978 2.325 36.955 1.00 78.56 476 TYR A CA 1
ATOM 3766 C C . TYR A 1 476 ? 36.498 2.149 37.027 1.00 78.56 476 TYR A C 1
ATOM 3768 O O . TYR A 1 476 ? 37.223 3.142 36.997 1.00 78.56 476 TYR A O 1
ATOM 3776 N N . MET A 1 477 ? 37.004 0.907 37.042 1.00 71.06 477 MET A N 1
ATOM 3777 C CA . MET A 1 477 ? 38.455 0.666 37.050 1.00 71.06 477 MET A CA 1
ATOM 3778 C C . MET A 1 477 ? 39.162 1.225 35.809 1.00 71.06 477 MET A C 1
ATOM 3780 O O . MET A 1 477 ? 40.335 1.578 35.890 1.00 71.06 477 MET A O 1
ATOM 3784 N N . GLN A 1 478 ? 38.468 1.315 34.672 1.00 73.38 478 GLN A N 1
ATOM 3785 C CA . GLN A 1 478 ? 39.029 1.830 33.423 1.00 73.38 478 GLN A CA 1
ATOM 3786 C C . GLN A 1 478 ? 38.771 3.333 33.234 1.00 73.38 478 GLN A C 1
ATOM 3788 O O . GLN A 1 478 ? 39.591 4.021 32.630 1.00 73.38 478 GLN A O 1
ATOM 3793 N N . GLN A 1 479 ? 37.636 3.844 33.722 1.00 73.56 479 GLN A N 1
ATOM 3794 C CA . GLN A 1 479 ? 37.183 5.217 33.468 1.00 73.56 479 GLN A CA 1
ATOM 3795 C C . GLN A 1 479 ? 37.442 6.187 34.632 1.00 73.56 479 GLN A C 1
ATOM 3797 O O . GLN A 1 479 ? 37.371 7.397 34.428 1.00 73.56 479 GLN A O 1
ATOM 3802 N N . GLY A 1 480 ? 37.721 5.691 35.844 1.00 72.62 480 GLY A N 1
ATOM 3803 C CA . GLY A 1 480 ? 37.959 6.505 37.045 1.00 72.62 480 GLY A CA 1
ATOM 3804 C C . GLY A 1 480 ? 36.738 7.287 37.548 1.00 72.62 480 GLY A C 1
ATOM 3805 O O . GLY A 1 480 ? 36.857 8.080 38.478 1.00 72.62 480 GLY A O 1
ATOM 3806 N N . ARG A 1 481 ? 35.568 7.084 36.935 1.00 70.38 481 ARG A N 1
ATOM 3807 C CA . ARG A 1 481 ? 34.286 7.697 37.293 1.00 70.38 481 ARG A CA 1
ATOM 3808 C C . ARG A 1 481 ? 33.148 6.701 37.051 1.00 70.38 481 ARG A C 1
ATOM 3810 O O . ARG A 1 481 ? 33.273 5.887 36.134 1.00 70.38 481 ARG A O 1
ATOM 3817 N N . PRO A 1 482 ? 32.071 6.730 37.855 1.00 65.00 482 PRO A N 1
ATOM 3818 C CA . PRO A 1 482 ? 30.896 5.904 37.601 1.00 65.00 482 PRO A CA 1
ATOM 3819 C C . PRO A 1 482 ? 30.153 6.429 36.369 1.00 65.00 482 PRO A C 1
ATOM 3821 O O . PRO A 1 482 ? 30.224 7.622 36.053 1.00 65.00 482 PRO A O 1
ATOM 3824 N N . SER A 1 483 ? 29.435 5.555 35.670 1.00 68.31 483 SER A N 1
ATOM 3825 C CA . SER A 1 483 ? 28.641 5.951 34.510 1.00 68.31 483 SER A CA 1
ATOM 3826 C C . SER A 1 483 ? 27.449 6.820 34.942 1.00 68.31 483 SER A C 1
ATOM 3828 O O . SER A 1 483 ? 26.599 6.387 35.725 1.00 68.31 483 SER A O 1
ATOM 3830 N N . GLU A 1 484 ? 27.369 8.061 34.438 1.00 61.12 484 GLU A N 1
ATOM 3831 C CA . GLU A 1 484 ? 26.320 9.030 34.811 1.00 61.12 484 GLU A CA 1
ATOM 3832 C C . GLU A 1 484 ? 24.898 8.500 34.577 1.00 61.12 484 GLU A C 1
ATOM 3834 O O . GLU A 1 484 ? 23.979 8.838 35.325 1.00 61.12 484 GLU A O 1
ATOM 3839 N N . ASP A 1 485 ? 24.712 7.655 33.565 1.00 58.22 485 ASP A N 1
ATOM 3840 C CA . ASP A 1 485 ? 23.405 7.111 33.192 1.00 58.22 485 ASP A CA 1
ATOM 3841 C C . ASP A 1 485 ? 22.866 6.135 34.248 1.00 58.22 485 ASP A C 1
ATOM 3843 O O . ASP A 1 485 ? 21.665 6.113 34.525 1.00 58.22 485 ASP A O 1
ATOM 3847 N N . VAL A 1 486 ? 23.753 5.388 34.917 1.00 58.12 486 VAL A N 1
ATOM 3848 C CA . VAL A 1 486 ? 23.378 4.482 36.013 1.00 58.12 486 VAL A CA 1
ATOM 3849 C C . VAL A 1 486 ? 22.985 5.294 37.247 1.00 58.12 486 VAL A C 1
ATOM 3851 O O . VAL A 1 486 ? 21.969 4.998 37.875 1.00 58.12 486 VAL A O 1
ATOM 3854 N N . GLN A 1 487 ? 23.716 6.371 37.557 1.00 57.97 487 GLN A N 1
ATOM 3855 C CA . GLN A 1 487 ? 23.370 7.269 38.666 1.00 57.97 487 GLN A CA 1
ATOM 3856 C C . GLN A 1 487 ? 22.049 8.017 38.439 1.00 57.97 487 GLN A C 1
ATOM 3858 O O . GLN A 1 487 ? 21.229 8.071 39.355 1.00 57.97 487 GLN A O 1
ATOM 3863 N N . LYS A 1 488 ? 21.791 8.516 37.222 1.00 57.22 488 LYS A N 1
ATOM 3864 C CA . LYS A 1 488 ? 20.517 9.170 36.863 1.00 57.22 488 LYS A CA 1
ATOM 3865 C C . LYS A 1 488 ? 19.330 8.202 36.908 1.00 57.22 488 LYS A C 1
ATOM 3867 O O . LYS A 1 488 ? 18.243 8.592 37.329 1.00 57.22 488 LYS A O 1
ATOM 3872 N N . MET A 1 489 ? 19.507 6.930 36.537 1.00 53.12 489 MET A N 1
ATOM 3873 C CA . MET A 1 489 ? 18.455 5.905 36.677 1.00 53.12 489 MET A CA 1
ATOM 3874 C C . MET A 1 489 ? 18.166 5.508 38.134 1.00 53.12 489 MET A C 1
ATOM 3876 O O . MET A 1 489 ? 17.067 5.041 38.445 1.00 53.12 489 MET A O 1
ATOM 3880 N N . LEU A 1 490 ? 19.135 5.665 39.036 1.00 55.09 490 LEU A N 1
ATOM 3881 C CA . LEU A 1 490 ? 18.955 5.369 40.459 1.00 55.09 490 LEU A CA 1
ATOM 3882 C C . LEU A 1 490 ? 18.206 6.479 41.186 1.00 55.09 490 LEU A C 1
ATOM 3884 O O . LEU A 1 490 ? 17.379 6.172 42.040 1.00 55.09 490 LEU A O 1
ATOM 3888 N N . THR A 1 491 ? 18.455 7.737 40.824 1.00 54.03 491 THR A N 1
ATOM 3889 C CA . THR A 1 491 ? 17.762 8.893 41.402 1.00 54.03 491 THR A CA 1
ATOM 3890 C C . THR A 1 491 ? 16.357 9.068 40.820 1.00 54.03 491 THR A C 1
ATOM 3892 O O . THR A 1 491 ? 15.402 9.211 41.574 1.00 54.03 491 THR A O 1
ATOM 3895 N N . SER A 1 492 ? 16.182 8.933 39.501 1.00 46.16 492 SER A N 1
ATOM 3896 C CA . SER A 1 492 ? 14.899 9.217 38.822 1.00 46.16 492 SER A CA 1
ATOM 3897 C C . SER A 1 492 ? 13.724 8.282 39.152 1.00 46.16 492 SER A C 1
ATOM 3899 O O . SER A 1 492 ? 12.579 8.641 38.895 1.00 46.16 492 SER A O 1
ATOM 3901 N N . GLN A 1 493 ? 13.957 7.092 39.718 1.00 45.31 493 GLN A N 1
ATOM 3902 C CA . GLN A 1 493 ? 12.875 6.156 40.075 1.00 45.31 493 GLN A CA 1
ATOM 3903 C C . GLN A 1 493 ? 12.503 6.143 41.562 1.00 45.31 493 GLN A C 1
ATOM 3905 O O . GLN A 1 493 ? 11.539 5.469 41.924 1.00 45.31 493 GLN A O 1
ATOM 3910 N N . VAL A 1 494 ? 13.236 6.852 42.425 1.00 45.25 494 VAL A N 1
ATOM 3911 C CA . VAL A 1 494 ? 12.826 7.025 43.830 1.00 45.25 494 VAL A CA 1
ATOM 3912 C C . VAL A 1 494 ? 11.691 8.056 43.932 1.00 45.25 494 VAL A C 1
ATOM 3914 O O . VAL A 1 494 ? 10.797 7.888 44.756 1.00 45.25 494 VAL A O 1
ATOM 3917 N N . ASP A 1 495 ? 11.629 9.016 43.006 1.00 33.59 495 ASP A N 1
ATOM 3918 C CA . ASP A 1 495 ? 10.671 10.132 43.058 1.00 33.59 495 ASP A CA 1
ATOM 3919 C C . ASP A 1 495 ? 9.285 9.839 42.443 1.00 33.59 495 ASP A C 1
ATOM 3921 O O . ASP A 1 495 ? 8.347 10.609 42.637 1.00 33.59 495 ASP A O 1
ATOM 3925 N N . LEU A 1 496 ? 9.097 8.714 41.740 1.00 34.16 496 LEU A N 1
ATOM 3926 C CA . LEU A 1 496 ? 7.818 8.390 41.076 1.00 34.16 496 LEU A CA 1
ATOM 3927 C C . LEU A 1 496 ? 6.857 7.523 41.908 1.00 34.16 496 LEU A C 1
ATOM 3929 O O . LEU A 1 496 ? 5.716 7.335 41.496 1.00 34.16 496 LEU A O 1
ATOM 3933 N N . ASN A 1 497 ? 7.274 7.023 43.077 1.00 32.09 497 ASN A N 1
ATOM 3934 C CA . ASN A 1 497 ? 6.434 6.153 43.918 1.00 32.09 497 ASN A CA 1
ATOM 3935 C C . ASN A 1 497 ? 5.975 6.779 45.248 1.00 32.09 497 ASN A C 1
ATOM 3937 O O . ASN A 1 497 ? 5.281 6.111 46.010 1.00 32.09 497 ASN A O 1
ATOM 3941 N N . TYR A 1 498 ? 6.292 8.049 45.519 1.00 31.00 498 TYR A N 1
ATOM 3942 C CA . TYR A 1 498 ? 5.817 8.763 46.711 1.00 31.00 498 TYR A CA 1
ATOM 3943 C C . TYR A 1 498 ? 5.461 10.220 46.388 1.00 31.00 498 TYR A C 1
ATOM 3945 O O . TYR A 1 498 ? 6.126 11.159 46.807 1.00 31.00 498 TYR A O 1
ATOM 3953 N N . SER A 1 499 ? 4.373 10.429 45.652 1.00 28.09 499 SER A N 1
ATOM 3954 C CA . SER A 1 499 ? 3.646 11.703 45.693 1.00 28.09 499 SER A CA 1
ATOM 3955 C C . SER A 1 499 ? 2.148 11.449 45.575 1.00 28.09 499 SER A C 1
ATOM 3957 O O . SER A 1 499 ? 1.538 11.578 44.524 1.00 28.09 499 SER A O 1
ATOM 3959 N N . ASN A 1 500 ? 1.562 11.026 46.692 1.00 28.14 500 ASN A N 1
ATOM 3960 C CA . ASN A 1 500 ? 0.154 11.238 47.007 1.00 28.14 500 ASN A CA 1
ATOM 3961 C C . ASN A 1 500 ? -0.014 11.088 48.523 1.00 28.14 500 ASN A C 1
ATOM 3963 O O . ASN A 1 500 ? -0.308 9.992 48.980 1.00 28.14 500 ASN A O 1
ATOM 3967 N N . THR A 1 501 ? 0.239 12.175 49.267 1.00 27.17 501 THR A N 1
ATOM 3968 C CA . THR A 1 501 ? -0.438 12.572 50.526 1.00 27.17 501 THR A CA 1
ATOM 3969 C C . THR A 1 501 ? 0.169 13.876 51.086 1.00 27.17 501 THR A C 1
ATOM 3971 O O . THR A 1 501 ? 1.312 13.866 51.523 1.00 27.17 501 THR A O 1
ATOM 3974 N N . ALA A 1 502 ? -0.641 14.944 51.057 1.00 27.22 502 ALA A N 1
ATOM 3975 C CA . ALA A 1 502 ? -0.817 16.066 52.005 1.00 27.22 502 ALA A CA 1
ATOM 3976 C C . ALA A 1 502 ? 0.367 16.904 52.572 1.00 27.22 502 ALA A C 1
ATOM 3978 O O . ALA A 1 502 ? 1.200 16.404 53.318 1.00 27.22 502 ALA A O 1
ATOM 3979 N N . ASP A 1 503 ? 0.289 18.215 52.277 1.00 25.95 503 ASP A N 1
ATOM 3980 C CA . ASP A 1 503 ? 0.419 19.435 53.112 1.00 25.95 503 ASP A CA 1
ATOM 3981 C C . ASP A 1 503 ? 1.482 19.589 54.225 1.00 25.95 503 ASP A C 1
ATOM 3983 O O . ASP A 1 503 ? 1.562 18.799 55.162 1.00 25.95 503 ASP A O 1
ATOM 3987 N N . GLY A 1 504 ? 2.157 20.755 54.229 1.00 24.81 504 GLY A N 1
ATOM 3988 C CA . GLY A 1 504 ? 2.768 21.344 55.434 1.00 24.81 504 GLY A CA 1
ATOM 3989 C C . GLY A 1 504 ? 3.985 22.252 55.196 1.00 24.81 504 GLY A C 1
ATOM 3990 O O . GLY A 1 504 ? 4.970 21.838 54.605 1.00 24.81 504 GLY A O 1
ATOM 3991 N N . GLU A 1 505 ? 3.902 23.488 55.683 1.00 25.39 505 GLU A N 1
ATOM 3992 C CA . GLU A 1 505 ? 4.830 24.626 55.566 1.00 25.39 505 GLU A CA 1
ATOM 3993 C C . GLU A 1 505 ? 6.241 24.420 56.169 1.00 25.39 505 GLU A C 1
ATOM 3995 O O . GLU A 1 505 ? 6.417 23.639 57.101 1.00 25.39 505 GLU A O 1
ATOM 4000 N N . GLY A 1 506 ? 7.231 25.234 55.752 1.00 24.92 506 GLY A N 1
ATOM 4001 C CA . GLY A 1 506 ? 8.436 25.462 56.571 1.00 24.92 506 GLY A CA 1
ATOM 4002 C C . GLY A 1 506 ? 9.683 25.998 55.859 1.00 24.92 506 GLY A C 1
ATOM 4003 O O . GLY A 1 506 ? 10.438 25.253 55.254 1.00 24.92 506 GLY A O 1
ATOM 4004 N N . ASN A 1 507 ? 9.914 27.300 56.000 1.00 25.59 507 ASN A N 1
ATOM 4005 C CA . ASN A 1 507 ? 11.044 28.110 55.529 1.00 25.59 507 ASN A CA 1
ATOM 4006 C C . ASN A 1 507 ? 12.381 27.804 56.261 1.00 25.59 507 ASN A C 1
ATOM 4008 O O . ASN A 1 507 ? 12.352 27.470 57.443 1.00 25.59 507 ASN A O 1
ATOM 4012 N N . GLY A 1 508 ? 13.550 28.034 55.636 1.00 25.14 508 GLY A N 1
ATOM 4013 C CA . GLY A 1 508 ? 14.843 28.005 56.349 1.00 25.14 508 GLY A CA 1
ATOM 4014 C C . GLY A 1 508 ? 16.105 28.092 55.480 1.00 25.14 508 GLY A C 1
ATOM 4015 O O . GLY A 1 508 ? 16.474 27.141 54.805 1.00 25.14 508 GLY A O 1
ATOM 4016 N N . ASN A 1 509 ? 16.772 29.243 55.538 1.00 25.44 509 ASN A N 1
ATOM 4017 C CA . ASN A 1 509 ? 17.974 29.644 54.801 1.00 25.44 509 ASN A CA 1
ATOM 4018 C C . ASN A 1 509 ? 19.292 29.184 55.482 1.00 25.44 509 ASN A C 1
ATOM 4020 O O . ASN A 1 509 ? 19.303 28.964 56.690 1.00 25.44 509 ASN A O 1
ATOM 4024 N N . ASN A 1 510 ? 20.394 29.271 54.718 1.00 26.23 510 ASN A N 1
ATOM 4025 C CA . ASN A 1 510 ? 21.782 29.615 55.111 1.00 26.23 510 ASN A CA 1
ATOM 4026 C C . ASN A 1 510 ? 22.880 28.540 55.355 1.00 26.23 510 ASN A C 1
ATOM 4028 O O . ASN A 1 510 ? 22.977 27.932 56.411 1.00 26.23 510 ASN A O 1
ATOM 4032 N N . ASP A 1 511 ? 23.823 28.563 54.399 1.00 25.03 511 ASP A N 1
ATOM 4033 C CA . ASP A 1 511 ? 25.266 28.877 54.523 1.00 25.03 511 ASP A CA 1
ATOM 4034 C C . ASP A 1 511 ? 26.342 27.778 54.666 1.00 25.03 511 ASP A C 1
ATOM 4036 O O . ASP A 1 511 ? 26.149 26.683 55.178 1.00 25.03 511 ASP A O 1
ATOM 4040 N N . LYS A 1 512 ? 27.493 28.160 54.100 1.00 28.25 512 LYS A N 1
ATOM 4041 C CA . LYS A 1 512 ? 28.754 27.468 53.783 1.00 28.25 512 LYS A CA 1
ATOM 4042 C C . LYS A 1 512 ? 29.437 26.758 54.961 1.00 28.25 512 LYS A C 1
ATOM 4044 O O . LYS A 1 512 ? 29.379 27.270 56.068 1.00 28.25 512 LYS A O 1
ATOM 4049 N N . THR A 1 513 ? 30.226 25.714 54.659 1.00 25.14 513 THR A N 1
ATOM 4050 C CA . THR A 1 513 ? 31.716 25.702 54.726 1.00 25.14 513 THR A CA 1
ATOM 4051 C C . THR A 1 513 ? 32.283 24.307 54.414 1.00 25.14 513 THR A C 1
ATOM 4053 O O . THR A 1 513 ? 31.938 23.334 55.074 1.00 25.14 513 THR A O 1
ATOM 4056 N N . GLU A 1 514 ? 33.186 24.236 53.431 1.00 27.89 514 GLU A N 1
ATOM 4057 C CA . GLU A 1 514 ? 34.294 23.262 53.367 1.00 27.89 514 GLU A CA 1
ATOM 4058 C C . GLU A 1 514 ? 35.200 23.547 54.588 1.00 27.89 514 GLU A C 1
ATOM 4060 O O . GLU A 1 514 ? 35.374 24.712 54.934 1.00 27.89 514 GLU A O 1
ATOM 4065 N N . THR A 1 515 ? 35.722 22.610 55.374 1.00 27.45 515 THR A N 1
ATOM 4066 C CA . THR A 1 515 ? 36.563 21.443 55.077 1.00 27.45 515 THR A CA 1
ATOM 4067 C C . THR A 1 515 ? 36.691 20.635 56.374 1.00 27.45 515 THR A C 1
ATOM 4069 O O . THR A 1 515 ? 36.980 21.247 57.395 1.00 27.45 515 THR A O 1
ATOM 4072 N N . GLU A 1 516 ? 36.585 19.308 56.339 1.00 28.30 516 GLU A N 1
ATOM 4073 C CA . GLU A 1 516 ? 37.405 18.408 57.169 1.00 28.30 516 GLU A CA 1
ATOM 4074 C C . GLU A 1 516 ? 37.265 16.973 56.636 1.00 28.30 516 GLU A C 1
ATOM 4076 O O . GLU A 1 516 ? 36.171 16.481 56.355 1.00 28.30 516 GLU A O 1
ATOM 4081 N N . GLU A 1 517 ? 38.414 16.361 56.366 1.00 34.81 517 GLU A N 1
ATOM 4082 C CA . GLU A 1 517 ? 38.567 15.016 55.825 1.00 34.81 517 GLU A CA 1
ATOM 4083 C C . GLU A 1 517 ? 38.178 13.977 56.883 1.00 34.81 517 GLU A C 1
ATOM 4085 O O . GLU A 1 517 ? 39.010 13.582 57.692 1.00 34.81 517 GLU A O 1
ATOM 4090 N N . ASP A 1 518 ? 36.941 13.482 56.834 1.00 29.83 518 ASP A N 1
ATOM 4091 C CA . ASP A 1 518 ? 36.538 12.282 57.568 1.00 29.83 518 ASP A CA 1
ATOM 4092 C C . ASP A 1 518 ? 36.062 11.191 56.598 1.00 29.83 518 ASP A C 1
ATOM 4094 O O . ASP A 1 518 ? 35.153 11.365 55.786 1.00 29.83 518 ASP A O 1
ATOM 4098 N N . ASN A 1 519 ? 36.747 10.047 56.656 1.00 33.03 519 ASN A N 1
ATOM 4099 C CA . ASN A 1 519 ? 36.605 8.884 55.778 1.00 33.03 519 ASN A CA 1
ATOM 4100 C C . ASN A 1 519 ? 35.136 8.406 55.605 1.00 33.03 519 ASN A C 1
ATOM 4102 O O . ASN A 1 519 ? 34.612 7.721 56.486 1.00 33.03 519 ASN A O 1
ATOM 4106 N N . PRO A 1 520 ? 34.495 8.580 54.428 1.00 40.22 520 PRO A N 1
ATOM 4107 C CA . PRO A 1 520 ? 33.106 8.157 54.194 1.00 40.22 520 PRO A CA 1
ATOM 4108 C C . PRO A 1 520 ? 32.956 6.647 53.914 1.00 40.22 520 PRO A C 1
ATOM 4110 O O . PRO A 1 520 ? 31.854 6.153 53.659 1.00 40.22 520 PRO A O 1
ATOM 4113 N N . HIS A 1 521 ? 34.060 5.891 53.931 1.00 38.91 521 HIS A N 1
ATOM 4114 C CA . HIS A 1 521 ? 34.073 4.460 53.618 1.00 38.91 521 HIS A CA 1
ATOM 4115 C C . HIS A 1 521 ? 33.569 3.569 54.763 1.00 38.91 521 HIS A C 1
ATOM 4117 O O . HIS A 1 521 ? 33.055 2.484 54.484 1.00 38.91 521 HIS A O 1
ATOM 4123 N N . LEU A 1 522 ? 33.656 4.009 56.025 1.00 37.78 522 LEU A N 1
ATOM 4124 C CA . LEU A 1 522 ? 33.162 3.221 57.163 1.00 37.78 522 LEU A CA 1
ATOM 4125 C C . LEU A 1 522 ? 31.655 3.426 57.411 1.00 37.78 522 LEU A C 1
ATOM 4127 O O . LEU A 1 522 ? 30.952 2.457 57.706 1.00 37.78 522 LEU A O 1
ATOM 4131 N N . ASP A 1 523 ? 31.142 4.640 57.189 1.00 38.09 523 ASP A N 1
ATOM 4132 C CA . ASP A 1 523 ? 29.735 4.988 57.452 1.00 38.09 523 ASP A CA 1
ATOM 4133 C C . ASP A 1 523 ? 28.748 4.505 56.379 1.00 38.09 523 ASP A C 1
ATOM 4135 O O . ASP A 1 523 ? 27.562 4.295 56.633 1.00 38.09 523 ASP A O 1
ATOM 4139 N N . ARG A 1 524 ? 29.218 4.250 55.154 1.00 43.31 524 ARG A N 1
ATOM 4140 C CA . ARG A 1 524 ? 28.363 3.667 54.104 1.00 43.31 524 ARG A CA 1
ATOM 4141 C C . ARG A 1 524 ? 28.187 2.158 54.272 1.00 43.31 524 ARG A C 1
ATOM 4143 O O . ARG A 1 524 ? 27.121 1.631 53.963 1.00 43.31 524 ARG A O 1
ATOM 4150 N N . LEU A 1 525 ? 29.190 1.466 54.817 1.00 39.03 525 LEU A N 1
ATOM 4151 C CA . LEU A 1 525 ? 29.094 0.041 55.150 1.00 39.03 525 LEU A CA 1
ATOM 4152 C C . LEU A 1 525 ? 28.267 -0.202 56.418 1.00 39.03 525 LEU A C 1
ATOM 4154 O O . LEU A 1 525 ? 27.546 -1.198 56.470 1.00 39.03 525 LEU A O 1
ATOM 4158 N N . SER A 1 526 ? 28.320 0.700 57.406 1.00 39.06 526 SER A N 1
ATOM 4159 C CA . SER A 1 526 ? 27.442 0.637 58.582 1.00 39.06 526 SER A CA 1
ATOM 4160 C C . SER A 1 526 ? 25.976 0.833 58.183 1.00 39.06 526 SER A C 1
ATOM 4162 O O . SER A 1 526 ? 25.145 0.034 58.603 1.00 39.06 526 SER A O 1
ATOM 4164 N N . ASN A 1 527 ? 25.681 1.768 57.271 1.00 41.59 527 ASN A N 1
ATOM 4165 C CA . ASN A 1 527 ? 24.334 1.988 56.733 1.00 41.59 527 ASN A CA 1
ATOM 4166 C C . ASN A 1 527 ? 23.805 0.826 55.874 1.00 41.59 527 ASN A C 1
ATOM 4168 O O . ASN A 1 527 ? 22.640 0.451 55.971 1.00 41.59 527 ASN A O 1
ATOM 4172 N N . VAL A 1 528 ? 24.652 0.184 55.062 1.00 45.50 528 VAL A N 1
ATOM 4173 C CA . VAL A 1 528 ? 24.253 -1.035 54.331 1.00 45.50 528 VAL A CA 1
ATOM 4174 C C . VAL A 1 528 ? 24.022 -2.201 55.300 1.00 45.50 528 VAL A C 1
ATOM 4176 O O . VAL A 1 528 ? 23.086 -2.978 55.121 1.00 45.50 528 VAL A O 1
ATOM 4179 N N . ARG A 1 529 ? 24.826 -2.313 56.364 1.00 42.56 529 ARG A N 1
ATOM 4180 C CA . ARG A 1 529 ? 24.664 -3.351 57.389 1.00 42.56 529 ARG A CA 1
ATOM 4181 C C . ARG A 1 529 ? 23.394 -3.148 58.216 1.00 42.56 529 ARG A C 1
ATOM 4183 O O . ARG A 1 529 ? 22.704 -4.132 58.461 1.00 42.56 529 ARG A O 1
ATOM 4190 N N . THR A 1 530 ? 23.054 -1.915 58.592 1.00 42.97 530 THR A N 1
ATOM 4191 C CA . THR A 1 530 ? 21.826 -1.596 59.341 1.00 42.97 530 THR A CA 1
ATOM 4192 C C . THR A 1 530 ? 20.572 -1.795 58.497 1.00 42.97 530 THR A C 1
ATOM 4194 O O . THR A 1 530 ? 19.624 -2.395 58.992 1.00 42.97 530 THR A O 1
ATOM 4197 N N . VAL A 1 531 ? 20.583 -1.422 57.213 1.00 49.62 531 VAL A N 1
ATOM 4198 C CA . VAL A 1 531 ? 19.453 -1.659 56.291 1.00 49.62 531 VAL A CA 1
ATOM 4199 C C . VAL A 1 531 ? 19.241 -3.153 56.025 1.00 49.62 531 VAL A C 1
ATOM 4201 O O . VAL A 1 531 ? 18.109 -3.635 56.023 1.00 49.62 531 VAL A O 1
ATOM 4204 N N . ILE A 1 532 ? 20.321 -3.925 55.857 1.00 48.19 532 ILE A N 1
ATOM 4205 C CA . ILE A 1 532 ? 20.226 -5.386 55.712 1.00 48.19 532 ILE A CA 1
ATOM 4206 C C . ILE A 1 532 ? 19.698 -6.021 57.007 1.00 48.19 532 ILE A C 1
ATOM 4208 O O . ILE A 1 532 ? 18.848 -6.908 56.950 1.00 48.19 532 ILE A O 1
ATOM 4212 N N . GLN A 1 533 ? 20.158 -5.560 58.172 1.00 43.53 533 GLN A N 1
ATOM 4213 C CA . GLN A 1 533 ? 19.744 -6.084 59.474 1.00 43.53 533 GLN A CA 1
ATOM 4214 C C . GLN A 1 533 ? 18.277 -5.740 59.799 1.00 43.53 533 GLN A C 1
ATOM 4216 O O . GLN A 1 533 ? 17.540 -6.631 60.219 1.00 43.53 533 GLN A O 1
ATOM 4221 N N . GLN A 1 534 ? 17.818 -4.526 59.473 1.00 44.97 534 GLN A N 1
ATOM 4222 C CA . GLN A 1 534 ? 16.404 -4.130 59.538 1.00 44.97 534 GLN A CA 1
ATOM 4223 C C . GLN A 1 534 ? 15.531 -4.967 58.590 1.00 44.97 534 GLN A C 1
ATOM 4225 O O . GLN A 1 534 ? 14.496 -5.481 59.007 1.00 44.97 534 GLN A O 1
ATOM 4230 N N . GLY A 1 535 ? 15.984 -5.226 57.358 1.00 50.28 535 GLY A N 1
ATOM 4231 C CA . GLY A 1 535 ? 15.263 -6.094 56.417 1.00 50.28 535 GLY A CA 1
ATOM 4232 C C . GLY A 1 535 ? 15.158 -7.562 56.868 1.00 50.28 535 GLY A C 1
ATOM 4233 O O . GLY A 1 535 ? 14.194 -8.255 56.529 1.00 50.28 535 GLY A O 1
ATOM 4234 N N . PHE A 1 536 ? 16.120 -8.060 57.656 1.00 49.72 536 PHE A N 1
ATOM 4235 C CA . PHE A 1 536 ? 16.040 -9.388 58.277 1.00 49.72 536 PHE A CA 1
ATOM 4236 C C . PHE A 1 536 ? 15.102 -9.416 59.494 1.00 49.72 536 PHE A C 1
ATOM 4238 O O . PHE A 1 536 ? 14.366 -10.394 59.657 1.00 49.72 536 PHE A O 1
ATOM 4245 N N . GLU A 1 537 ? 15.084 -8.363 60.314 1.00 42.12 537 GLU A N 1
ATOM 4246 C CA . GLU A 1 537 ? 14.169 -8.222 61.456 1.00 42.12 537 GLU A CA 1
ATOM 4247 C C . GLU A 1 537 ? 12.706 -8.063 61.008 1.00 42.12 537 GLU A C 1
ATOM 4249 O O . GLU A 1 537 ? 11.823 -8.744 61.539 1.00 42.12 537 GLU A O 1
ATOM 4254 N N . GLU A 1 538 ? 12.446 -7.286 59.954 1.00 45.44 538 GLU A N 1
ATOM 4255 C CA . GLU A 1 538 ? 11.118 -7.150 59.342 1.00 45.44 538 GLU A CA 1
ATOM 4256 C C . GLU A 1 538 ? 10.623 -8.469 58.731 1.00 45.44 538 GLU A C 1
ATOM 4258 O O . GLU A 1 538 ? 9.469 -8.854 58.929 1.00 45.44 538 GLU A O 1
ATOM 4263 N N . ARG A 1 539 ? 11.502 -9.245 58.079 1.00 44.31 539 ARG A N 1
ATOM 4264 C CA . ARG A 1 539 ? 11.172 -10.602 57.600 1.00 44.31 539 ARG A CA 1
ATOM 4265 C C . ARG A 1 539 ? 10.911 -11.595 58.735 1.00 44.31 539 ARG A C 1
ATOM 4267 O O . ARG A 1 539 ? 10.097 -12.506 58.568 1.00 44.31 539 ARG A O 1
ATOM 4274 N N . ALA A 1 540 ? 11.577 -11.455 59.881 1.00 44.22 540 ALA A N 1
ATOM 4275 C CA . ALA A 1 540 ? 11.328 -12.290 61.058 1.00 44.22 540 ALA A CA 1
ATOM 4276 C C . ALA A 1 540 ? 9.975 -11.960 61.722 1.00 44.22 540 ALA A C 1
ATOM 4278 O O . ALA A 1 540 ? 9.265 -12.872 62.157 1.00 44.22 540 ALA A O 1
ATOM 4279 N N . LEU A 1 541 ? 9.580 -10.682 61.731 1.00 42.56 541 LEU A N 1
ATOM 4280 C CA . LEU A 1 541 ? 8.259 -10.215 62.170 1.00 42.56 541 LEU A CA 1
ATOM 4281 C C . LEU A 1 541 ? 7.141 -10.643 61.205 1.00 42.56 541 LEU A C 1
ATOM 4283 O O . LEU A 1 541 ? 6.116 -11.155 61.655 1.00 42.56 541 LEU A O 1
ATOM 4287 N N . GLN A 1 542 ? 7.364 -10.556 59.890 1.00 46.22 542 GLN A N 1
ATOM 4288 C CA . GLN A 1 542 ? 6.418 -11.028 58.869 1.00 46.22 542 GLN A CA 1
ATOM 4289 C C . GLN A 1 542 ? 6.222 -12.553 58.909 1.00 46.22 542 GLN A C 1
ATOM 4291 O O . GLN A 1 542 ? 5.104 -13.031 58.727 1.00 46.22 542 GLN A O 1
ATOM 4296 N N . ARG A 1 543 ? 7.264 -13.335 59.232 1.00 43.69 543 ARG A N 1
ATOM 4297 C CA . ARG A 1 543 ? 7.130 -14.788 59.460 1.00 43.69 543 ARG A CA 1
ATOM 4298 C C . ARG A 1 543 ? 6.349 -15.124 60.732 1.00 43.69 543 ARG A C 1
ATOM 4300 O O . ARG A 1 543 ? 5.573 -16.073 60.709 1.00 43.69 543 ARG A O 1
ATOM 4307 N N . ARG A 1 544 ? 6.506 -14.347 61.814 1.00 37.00 544 ARG A N 1
ATOM 4308 C CA . ARG A 1 544 ? 5.696 -14.504 63.039 1.00 37.00 544 ARG A CA 1
ATOM 4309 C C . ARG A 1 544 ? 4.223 -14.150 62.804 1.00 37.00 544 ARG A C 1
ATOM 4311 O O . ARG A 1 544 ? 3.360 -14.872 63.298 1.00 37.00 544 ARG A O 1
ATOM 4318 N N . ALA A 1 545 ? 3.943 -13.120 62.004 1.00 38.72 545 ALA A N 1
ATOM 4319 C CA . ALA A 1 545 ? 2.586 -12.747 61.598 1.00 38.72 545 ALA A CA 1
ATOM 4320 C C . ALA A 1 545 ? 1.941 -13.795 60.667 1.00 38.72 545 ALA A C 1
ATOM 4322 O O . ALA A 1 545 ? 0.789 -14.167 60.872 1.00 38.72 545 ALA A O 1
ATOM 4323 N N . ALA A 1 546 ? 2.698 -14.352 59.714 1.00 38.38 546 ALA A N 1
ATOM 4324 C CA . ALA A 1 546 ? 2.224 -15.415 58.823 1.00 38.38 546 ALA A CA 1
ATOM 4325 C C . ALA A 1 546 ? 1.978 -16.758 59.543 1.00 38.38 546 ALA A C 1
ATOM 4327 O O . ALA A 1 546 ? 1.132 -17.537 59.116 1.00 38.38 546 ALA A O 1
ATOM 4328 N N . SER A 1 547 ? 2.669 -17.031 60.659 1.00 40.47 547 SER A N 1
ATOM 4329 C CA . SER A 1 547 ? 2.435 -18.236 61.475 1.00 40.47 547 SER A CA 1
ATOM 4330 C C . SER A 1 547 ? 1.263 -18.127 62.466 1.00 40.47 547 SER A C 1
ATOM 4332 O O . SER A 1 547 ? 0.928 -19.117 63.109 1.00 40.47 547 SER A O 1
ATOM 4334 N N . GLY A 1 548 ? 0.650 -16.945 62.619 1.00 36.94 548 GLY A N 1
ATOM 4335 C CA . GLY A 1 548 ? -0.380 -16.673 63.633 1.00 36.94 548 GLY A CA 1
ATOM 4336 C C . GLY A 1 548 ? -1.838 -16.852 63.188 1.00 36.94 548 GLY A C 1
ATOM 4337 O O . GLY A 1 548 ? -2.729 -16.684 64.015 1.00 36.94 548 GLY A O 1
ATOM 4338 N N . ALA A 1 549 ? -2.103 -17.183 61.919 1.00 38.53 549 ALA A N 1
ATOM 4339 C CA . ALA A 1 549 ? -3.451 -17.132 61.334 1.00 38.53 549 ALA A CA 1
ATOM 4340 C C . ALA A 1 549 ? -4.044 -18.495 60.908 1.00 38.53 549 ALA A C 1
ATOM 4342 O O . ALA A 1 549 ? -4.918 -18.537 60.047 1.00 38.53 549 ALA A O 1
ATOM 4343 N N . ALA A 1 550 ? -3.624 -19.614 61.512 1.00 32.97 550 ALA A N 1
ATOM 4344 C CA . ALA A 1 550 ? -4.296 -20.902 61.308 1.00 32.97 550 ALA A CA 1
ATOM 4345 C C . ALA A 1 550 ? -4.318 -21.780 62.575 1.00 32.97 550 ALA A C 1
ATOM 4347 O O . ALA A 1 550 ? -3.315 -22.377 62.949 1.00 32.97 550 ALA A O 1
ATOM 4348 N N . GLY A 1 551 ? -5.506 -21.903 63.177 1.00 30.19 551 GLY A N 1
ATOM 4349 C CA . GLY A 1 551 ? -6.026 -23.199 63.633 1.00 30.19 551 GLY A CA 1
ATOM 4350 C C . GLY A 1 551 ? -5.641 -23.715 65.024 1.00 30.19 551 GLY A C 1
ATOM 4351 O O . GLY A 1 551 ? -4.624 -24.367 65.214 1.00 30.19 551 GLY A O 1
ATOM 4352 N N . TYR A 1 552 ? -6.569 -23.514 65.960 1.00 30.16 552 TYR A N 1
ATOM 4353 C CA . TYR A 1 552 ? -6.787 -24.214 67.233 1.00 30.16 552 TYR A CA 1
ATOM 4354 C C . TYR A 1 552 ? -6.495 -25.734 67.259 1.00 30.16 552 TYR A C 1
ATOM 4356 O O . TYR A 1 552 ? -6.869 -26.452 66.337 1.00 30.16 552 TYR A O 1
ATOM 4364 N N . GLY A 1 553 ? -6.069 -26.243 68.432 1.00 27.55 553 GLY A N 1
ATOM 4365 C CA . GLY A 1 553 ? -6.637 -27.491 68.978 1.00 27.55 553 GLY A CA 1
ATOM 4366 C C . GLY A 1 553 ? -5.696 -28.536 69.608 1.00 27.55 553 GLY A C 1
ATOM 4367 O O . GLY A 1 553 ? -5.071 -29.313 68.906 1.00 27.55 553 GLY A O 1
ATOM 4368 N N . LEU A 1 554 ? -5.794 -28.657 70.941 1.00 28.16 554 LEU A N 1
ATOM 4369 C CA . LEU A 1 554 ? -5.625 -29.861 71.787 1.00 28.16 554 LEU A CA 1
ATOM 4370 C C . LEU A 1 554 ? -4.234 -30.309 72.327 1.00 28.16 554 LEU A C 1
ATOM 4372 O O . LEU A 1 554 ? -3.415 -30.914 71.652 1.00 28.16 554 LEU A O 1
ATOM 4376 N N . LEU A 1 555 ? -4.165 -30.215 73.669 1.00 26.91 555 LEU A N 1
ATOM 4377 C CA . LEU A 1 555 ? -3.706 -31.211 74.664 1.00 26.91 555 LEU A CA 1
ATOM 4378 C C . LEU A 1 555 ? -2.198 -31.473 74.902 1.00 26.91 555 LEU A C 1
ATOM 4380 O O . LEU A 1 555 ? -1.538 -32.200 74.173 1.00 26.91 555 LEU A O 1
ATOM 4384 N N . ARG A 1 556 ? -1.780 -31.102 76.130 1.00 26.48 556 ARG A N 1
ATOM 4385 C CA . ARG A 1 556 ? -1.355 -31.982 77.259 1.00 26.48 556 ARG A CA 1
ATOM 4386 C C . ARG A 1 556 ? 0.019 -31.658 77.899 1.00 26.48 556 ARG A C 1
ATOM 4388 O O . ARG A 1 556 ? 1.068 -32.056 77.426 1.00 26.48 556 ARG A O 1
ATOM 4395 N N . THR A 1 557 ? -0.068 -31.046 79.089 1.00 28.20 557 THR A N 1
ATOM 4396 C CA . THR A 1 557 ? 0.650 -31.350 80.356 1.00 28.20 557 THR A CA 1
ATOM 4397 C C . THR A 1 557 ? 2.192 -31.417 80.397 1.00 28.20 557 THR A C 1
ATOM 4399 O O . THR A 1 557 ? 2.767 -32.389 79.927 1.00 28.20 557 THR A O 1
ATOM 4402 N N . LYS A 1 558 ? 2.845 -30.563 81.206 1.00 27.23 558 LYS A N 1
ATOM 4403 C CA . LYS A 1 558 ? 3.258 -30.832 82.611 1.00 27.23 558 LYS A CA 1
ATOM 4404 C C . LYS A 1 558 ? 4.206 -29.743 83.167 1.00 27.23 558 LYS A C 1
ATOM 4406 O O . LYS A 1 558 ? 5.165 -29.351 82.523 1.00 27.23 558 LYS A O 1
ATOM 4411 N N . THR A 1 559 ? 3.923 -29.378 84.423 1.00 27.81 559 THR A N 1
ATOM 4412 C CA . THR A 1 559 ? 4.838 -29.000 85.527 1.00 27.81 559 THR A CA 1
ATOM 4413 C C . THR A 1 559 ? 5.667 -27.707 85.478 1.00 27.81 559 THR A C 1
ATOM 4415 O O . THR A 1 559 ? 6.663 -27.589 84.777 1.00 27.81 559 THR A O 1
ATOM 4418 N N . ALA A 1 560 ? 5.289 -26.806 86.394 1.00 25.98 560 ALA A N 1
ATOM 4419 C CA . ALA A 1 560 ? 6.106 -25.782 87.058 1.00 25.98 560 ALA A CA 1
ATOM 4420 C C . ALA A 1 560 ? 7.242 -26.430 87.916 1.00 25.98 560 ALA A C 1
ATOM 4422 O O . ALA A 1 560 ? 7.197 -27.655 88.072 1.00 25.98 560 ALA A O 1
ATOM 4423 N N . PRO A 1 561 ? 8.209 -25.693 88.534 1.00 42.44 561 PRO A N 1
ATOM 4424 C CA . PRO A 1 561 ? 7.911 -24.609 89.489 1.00 42.44 561 PRO A CA 1
ATOM 4425 C C . PRO A 1 561 ? 8.869 -23.387 89.559 1.00 42.44 561 PRO A C 1
ATOM 4427 O O . PRO A 1 561 ? 10.054 -23.492 89.278 1.00 42.44 561 PRO A O 1
ATOM 4430 N N . ARG A 1 562 ? 8.313 -22.304 90.148 1.00 27.73 562 ARG A N 1
ATOM 4431 C CA . ARG A 1 562 ? 8.924 -21.285 91.054 1.00 27.73 562 ARG A CA 1
ATOM 4432 C C . ARG A 1 562 ? 9.965 -20.309 90.455 1.00 27.73 562 ARG A C 1
ATOM 4434 O O . ARG A 1 562 ? 10.840 -20.718 89.724 1.00 27.73 562 ARG A O 1
ATOM 4441 N N . ALA A 1 563 ? 9.990 -19.010 90.772 1.00 24.89 563 ALA A N 1
ATOM 4442 C CA . ALA A 1 563 ? 9.224 -18.180 91.702 1.00 24.89 563 ALA A CA 1
ATOM 4443 C C . ALA A 1 563 ? 9.272 -16.690 91.275 1.00 24.89 563 ALA A C 1
ATOM 4445 O O . ALA A 1 563 ? 10.225 -16.230 90.661 1.00 24.89 563 ALA A O 1
ATOM 4446 N N . ARG A 1 564 ? 8.191 -15.995 91.650 1.00 25.27 564 ARG A N 1
ATOM 4447 C CA . ARG A 1 564 ? 7.903 -14.545 91.761 1.00 25.27 564 ARG A CA 1
ATOM 4448 C C . ARG A 1 564 ? 8.993 -13.733 92.526 1.00 25.27 564 ARG A C 1
ATOM 4450 O O . ARG A 1 564 ? 9.837 -14.402 93.119 1.00 25.27 564 ARG A O 1
ATOM 4457 N N . PRO A 1 565 ? 8.900 -12.382 92.713 1.00 38.84 565 PRO A N 1
ATOM 4458 C CA . PRO A 1 565 ? 7.702 -11.528 92.516 1.00 38.84 565 PRO A CA 1
ATOM 4459 C C . PRO A 1 565 ? 7.867 -10.060 92.016 1.00 38.84 565 PRO A C 1
ATOM 4461 O O . PRO A 1 565 ? 8.944 -9.489 92.091 1.00 38.84 565 PRO A O 1
ATOM 4464 N N . LEU A 1 566 ? 6.686 -9.458 91.745 1.00 25.91 566 LEU A N 1
ATOM 4465 C CA . LEU A 1 566 ? 6.211 -8.096 92.120 1.00 25.91 566 LEU A CA 1
ATOM 4466 C C . LEU A 1 566 ? 6.841 -6.887 91.386 1.00 25.91 566 LEU A C 1
ATOM 4468 O O . LEU A 1 566 ? 8.038 -6.837 91.188 1.00 25.91 566 LEU A O 1
ATOM 4472 N N . ALA A 1 567 ? 6.112 -5.840 90.993 1.00 26.31 567 ALA A N 1
ATOM 4473 C CA . ALA A 1 567 ? 4.728 -5.445 91.241 1.00 26.31 567 ALA A CA 1
ATOM 4474 C C . ALA A 1 567 ? 4.308 -4.339 90.257 1.00 26.31 567 ALA A C 1
ATOM 4476 O O . ALA A 1 567 ? 5.159 -3.569 89.831 1.00 26.31 567 ALA A O 1
ATOM 4477 N N . ALA A 1 568 ? 2.981 -4.228 90.092 1.00 26.66 568 ALA A N 1
ATOM 4478 C CA . ALA A 1 568 ? 2.205 -2.981 90.020 1.00 26.66 568 ALA A CA 1
ATOM 4479 C C . ALA A 1 568 ? 2.407 -2.069 88.794 1.00 26.66 568 ALA A C 1
ATOM 4481 O O . ALA A 1 568 ? 3.501 -1.912 88.285 1.00 26.66 568 ALA A O 1
ATOM 4482 N N . ALA A 1 569 ? 1.423 -1.332 88.298 1.00 24.75 569 ALA A N 1
ATOM 4483 C CA . ALA A 1 569 ? -0.021 -1.215 88.491 1.00 24.75 569 ALA A CA 1
ATOM 4484 C C . ALA A 1 569 ? -0.402 -0.089 87.499 1.00 24.75 569 ALA A C 1
ATOM 4486 O O . ALA A 1 569 ? 0.333 0.883 87.387 1.00 24.75 569 ALA A O 1
ATOM 4487 N N . VAL A 1 570 ? -1.418 -0.294 86.660 1.00 24.03 570 VAL A N 1
ATOM 4488 C CA . VAL A 1 570 ? -2.716 0.406 86.766 1.00 24.03 570 VAL A CA 1
ATOM 4489 C C . VAL A 1 570 ? -2.740 1.798 86.124 1.00 24.03 570 VAL A C 1
ATOM 4491 O O . VAL A 1 570 ? -2.069 2.702 86.599 1.00 24.03 570 VAL A O 1
ATOM 4494 N N . ALA A 1 571 ? -3.661 1.906 85.155 1.00 23.67 571 ALA A N 1
ATOM 4495 C CA . ALA A 1 571 ? -4.460 3.072 84.753 1.00 23.67 571 ALA A CA 1
ATOM 4496 C C . ALA A 1 571 ? -3.685 4.279 84.193 1.00 23.67 571 ALA A C 1
ATOM 4498 O O . ALA A 1 571 ? -2.722 4.748 84.779 1.00 23.67 571 ALA A O 1
ATOM 4499 N N . LEU A 1 572 ? -4.047 4.839 83.045 1.00 36.62 572 LEU A N 1
ATOM 4500 C CA . LEU A 1 572 ? -5.365 5.091 82.456 1.00 36.62 572 LEU A CA 1
ATOM 4501 C C . LEU A 1 572 ? -5.351 4.798 80.955 1.00 36.62 572 LEU A C 1
ATOM 4503 O O . LEU A 1 572 ? -4.298 5.061 80.330 1.00 36.62 572 LEU A O 1
#

Radius of gyration: 39.93 Å; Cα contacts (8 Å, |Δi|>4): 435; chains: 1; bounding box: 83×70×131 Å

Mean predicted aligned error: 16.4 Å

Foldseek 3Di:
DVVLVVLVVVLVVLVVLLVVLVVVLQCLLQPADQPPPDPVSNVVVVVVVVCPVVVVADRQDPLNLLQLLLDPCSVVVSCVNPVRRDPVSVVVSVVSNLVSLVSLLSSLLSVVLSVLVVLLVLLVVLVCLLQVHDPDPDDDDLVVSLVSNVVNCVVLVQPDDPVLSVVSSVVSVVCNVVPGGDDHDPVSVVSSVVSSVVSVVVSVCSVPQDAQQWDWDDPVVDPDTDIDHRSLQSSLCSLVSDHQDNVLNVVLVVVVVCVVVVHDDDDDDDPPNQVLQRNVLSNLSVALPLPAAAEEEEAPVCQVVSLVSNCSSCVRSNVADEAEDDAALPDDLALVVLLVVLVVRNVNSNSSHHYYYYLCRVVSLVVSLVLLVVVLVPPDPVLLCVLVPDDPDDDPVSVVVSVVVVVSNVSSVSNNVSSVSVVVSVVRHHYHYDPCCQCVVCVNNPDPDDHDDDDQDVCNPCVVLVVLVVVQVVVCVVVVDGDVVSVCVVVVVVPPPDPDDDDDDDDDDDDDDDDDDDDPVVVVVVVVVVVVVVVVVVVVVVVVVVVPPDDDDDDDDDDDDDDDDDDDDDDD

Solvent-accessible surface area (backbone atoms only — not comparable to full-atom values): 34088 Å² total; per-residue (Å²): 109,70,66,52,51,54,46,52,55,48,42,59,52,48,52,56,49,45,59,52,40,59,54,46,36,52,41,57,73,68,56,74,81,79,58,87,86,41,73,73,56,38,53,54,49,51,52,52,52,50,28,45,76,68,62,78,38,81,77,84,47,72,52,54,57,59,36,37,67,70,43,94,56,30,68,61,55,45,40,70,79,42,77,74,70,48,72,68,49,53,54,47,36,52,54,47,48,54,51,43,44,53,48,54,41,47,45,54,50,46,53,53,33,44,53,32,50,49,52,43,50,52,50,50,48,46,52,33,54,72,28,69,46,80,90,56,97,62,88,70,54,75,66,58,56,50,53,51,45,54,52,51,43,58,72,70,62,59,88,60,53,69,68,57,54,52,48,55,52,53,51,44,66,63,34,65,80,66,82,52,75,55,85,73,57,71,70,62,49,51,56,52,50,55,50,49,51,54,40,48,49,56,27,46,53,57,74,66,64,66,79,68,70,61,45,75,50,76,50,92,87,46,104,55,83,43,74,49,68,62,58,69,61,56,50,51,25,47,76,68,70,48,83,67,50,59,69,55,51,53,48,47,54,49,50,55,54,31,51,78,67,73,45,90,84,85,82,94,73,67,87,89,75,34,59,78,78,45,47,48,52,52,45,52,62,71,57,24,76,39,87,29,40,32,37,40,34,32,56,67,90,48,44,63,60,49,50,51,51,49,45,65,67,25,63,79,54,41,86,38,54,77,45,74,59,82,52,62,68,84,56,70,84,58,52,63,68,49,49,52,51,41,52,54,51,52,50,30,17,68,55,33,15,43,34,37,34,32,61,66,25,60,50,27,53,56,47,45,39,51,51,32,52,50,50,57,67,68,54,59,64,64,66,49,47,67,46,66,53,88,56,97,80,71,56,71,68,51,42,50,49,34,52,53,50,51,51,50,46,51,42,36,49,52,38,33,58,54,46,46,60,49,55,54,50,57,70,67,24,47,79,46,70,47,62,52,74,64,63,65,27,64,89,77,50,58,70,87,76,90,82,78,85,86,71,79,56,89,54,71,62,56,66,60,49,50,58,52,52,57,52,39,55,59,49,23,78,78,64,80,49,73,59,65,70,62,56,52,59,60,56,66,62,63,68,76,78,71,86,86,80,84,90,84,89,85,88,87,87,88,87,89,80,90,84,80,97,70,78,68,72,61,60,54,53,51,51,52,50,49,54,53,50,50,56,50,51,51,50,53,50,51,50,54,58,67,69,68,79,74,82,89,87,87,90,82,91,83,82,85,82,88,80,86,83,88,78,88,77,84,88,133

Sequence (572 aa):
MECIQKLRTLGASDEKLLQQLCGSVLKNVNHFENPSADIRKTEKWLRYQLGLSSKAISTVSFEWICSALLSANKDKEMDAVNPFLSDAQKVQYNSELVLLMLLCNRSHFIEQAILALQSVLSFVQLLCLLRGASVSAQKSSPREEEEQIQSLARFFSLEVQPDALEAILKERRQAAAAQKLLPLQEEVQRTLIERLKQLTSAALDLLTAKRHYVQVSEDMTSSVLSIELDPRFLLFEFLFNIVLRARQVEMVNWFVSNIRGGNSRVQQMIMGQGKTTVVGPLLALILADGEHTVLQVMPTALLEQTRSILRRCFGVVLVKHIYSIQFDRNCSEDTTDVELLYQKLTSAEEDRSVVVAAPECVKSLFLKSIEQMHIIETVSTEEMEEGLGGADGADERQLTHAHQMAKKVIQRSNVADTITPILQLWKRGVLIMDEVDVLLHPLRSELNFPIGARYPIDLSGPRWRLPMHLIDAIFYMQQGRPSEDVQKMLTSQVDLNYSNTADGEGNGNNDKTETEEDNPHLDRLSNVRTVIQQGFEERALQRRAASGAAGYGLLRTKTAPRARPLAAAVAL

Nearest PDB structures (foldseek):
  8fdt-assembly1_A  TM=2.057E-01  e=5.001E-01  Homo sapiens
  5nl6-assembly1_B  TM=2.157E-01  e=4.881E+00  Entamoeba histolytica HM-1:IMSS
  8xom-assembly1_A  TM=1.470E-01  e=7.564E+00  Homo sapiens
  8xok-assembly1_A  TM=9.814E-02  e=5.099E+00  Homo sapiens